Protein AF-0000000075744042 (afdb_homodimer)

Foldseek 3Di:
DLPFDAFDPVLLVDVLLAWAEAEQAFFADPVGHGPLLLSQLLLLVLQLLQGQEYEYCDVLNPVCCLPPVNQLVSLLSNLVSQVVLCVPRNHHAYEYEAEDFLVSRLVSLLSNVVSPHQEYEYACLNCAPPDLVRSLVSVQSSRNRHQYAAEQAAPLSRGHDDFLVSLLCSLQPRPRQSEYEHARLDPVRVVSNQVSCVQSVQASRYAYAYQPQLQHLVQQLDWDWDQYPVRDIDIHGHNYYYYNLCSFLVSLVNLLVVVSNVCSPPPDDDPLSVVVSNLSNLLQCLLQVVVPSSLANNLSSLVRCVLLVSHVHSADSPNVRHDDVCSVVSNVVSVVVQVQSHDSVQSNVCSVVSSVSHSDNHPVRDNDDPVQSVCRVVVNHND/DLPFDAFDPVLLVDVLLAWAEAEQAFFADPVGHGPLLLLLLLLLVLQLLQGQEYEECDVLNPVCCLPPVNQLVSLLSNLVSQVVLCVPRNHHAYEYEAEDFLVSRLVSLQSNVVSPHQEYEYACLNCAPPDLVRSLVSVQSSRNRHQYAAEQAAPLRRGHDDFLVSLLCNLQPRPRQSEYEHARLDPVRVVSNQVSCVQSVQASRYAYAYQHQLQHLVQQLDWDWDQYPVRDIDIHGHNYYYYNLCSFLVSLVNLLVVVSNVCSPPPDDDPLSVVVSNLSNLLQCLLQVVVPSSQQNNLSSLVRCVLLVSHVHSADSPNVRHDDVCSVVSNVVSVVVQVQSHDSVQSNVCSVVSSVSDSDSHPVRDNDDPVQSVCRVVVNHND

Solvent-accessible surface area (backbone atoms only — not comparable to full-atom values): 38991 Å² total; per-residue (Å²): 124,88,76,51,40,72,47,59,66,70,54,45,51,45,53,54,64,30,39,45,23,24,27,33,66,59,35,36,38,97,86,61,42,79,28,60,48,32,40,48,16,51,53,41,53,42,43,34,29,60,40,36,22,42,27,38,61,29,73,53,30,40,62,65,33,76,74,69,73,43,39,64,58,51,51,51,52,51,44,51,48,50,62,67,40,26,85,77,68,42,82,63,47,37,31,31,38,26,52,56,52,59,72,53,22,35,52,46,26,40,52,38,37,74,63,66,35,45,28,30,35,44,50,59,49,68,51,62,92,54,56,66,68,57,54,48,51,40,50,47,56,30,30,55,46,20,16,26,25,43,54,39,39,26,55,80,80,55,28,53,93,73,53,46,68,55,46,27,48,46,62,61,71,32,85,42,42,46,28,32,36,42,20,53,78,40,65,63,59,51,49,32,50,56,49,20,39,50,64,51,68,35,64,88,57,44,25,36,20,40,29,25,62,72,42,52,58,60,47,45,47,31,45,44,71,46,62,31,93,85,66,48,80,44,70,49,54,33,45,29,31,50,23,59,69,44,60,46,37,32,43,38,47,37,28,49,47,56,40,45,54,57,41,45,75,46,79,48,36,54,52,64,56,47,26,50,36,50,51,54,24,51,42,42,31,26,31,30,20,52,92,62,62,40,70,12,28,61,26,27,52,28,44,56,32,26,76,43,60,52,24,90,45,43,64,47,89,50,84,84,56,46,66,46,92,65,30,64,60,37,39,52,48,37,55,68,71,39,51,54,55,48,37,56,71,61,35,66,73,42,41,71,47,18,42,72,68,44,82,63,67,61,82,69,71,60,85,60,47,72,69,52,52,54,31,37,76,68,69,63,31,76,118,123,88,76,50,38,70,48,58,65,71,54,45,52,45,52,52,64,29,39,44,22,25,28,34,66,59,34,37,38,96,86,61,41,80,27,59,50,32,41,47,17,49,52,40,53,42,41,35,29,59,42,35,21,42,28,38,61,30,72,53,30,40,61,66,33,75,74,69,75,44,41,65,59,51,53,50,50,51,43,51,49,49,62,66,40,26,85,78,68,41,83,62,46,38,32,33,38,27,52,56,53,58,70,53,21,34,53,46,26,41,51,39,37,74,63,66,34,44,28,30,36,44,50,57,49,71,50,61,91,55,58,66,69,58,54,49,51,40,51,47,55,29,29,57,47,22,16,27,24,42,55,39,39,27,55,83,80,55,29,53,93,72,54,47,68,55,46,28,48,46,62,60,70,33,84,42,40,46,28,32,36,44,20,54,77,39,62,62,59,50,50,32,51,56,50,20,38,51,63,50,68,36,66,86,56,45,26,35,20,40,31,25,62,73,44,54,59,60,47,46,46,32,46,44,71,47,62,30,94,86,66,47,78,44,72,50,53,34,46,29,31,49,24,59,69,45,60,48,38,33,44,39,46,37,27,49,48,54,38,46,54,57,39,45,75,46,79,48,38,54,53,65,55,48,25,49,36,52,51,54,24,51,42,40,31,26,30,31,20,52,92,60,61,42,70,13,27,62,26,27,50,28,45,57,33,25,75,43,60,51,25,90,47,42,64,47,89,51,84,85,55,46,65,46,93,65,30,64,59,39,39,51,47,38,54,70,70,40,51,51,55,50,36,57,73,62,35,66,72,42,41,70,47,19,42,74,67,42,82,66,66,59,83,69,70,60,86,59,48,71,68,52,53,53,31,38,77,68,69,64,31,73,117

Structure (mmCIF, N/CA/C/O backbone):
data_AF-0000000075744042-model_v1
#
loop_
_entity.id
_entity.type
_entity.pdbx_description
1 polymer 'Dihydrodipicolinate synthetase'
#
loop_
_atom_site.group_PDB
_atom_site.id
_atom_site.type_symbol
_atom_site.label_atom_id
_atom_site.label_alt_id
_atom_site.label_comp_id
_atom_site.label_asym_id
_atom_site.label_entity_id
_atom_site.label_seq_id
_atom_site.pdbx_PDB_ins_code
_atom_site.Cartn_x
_atom_site.Cartn_y
_atom_site.Cartn_z
_atom_site.occupancy
_atom_site.B_iso_or_equiv
_atom_site.auth_seq_id
_atom_site.auth_comp_id
_atom_site.auth_asym_id
_atom_site.auth_atom_id
_atom_site.pdbx_PDB_model_num
ATOM 1 N N . MET A 1 1 ? -30.812 20.422 21.078 1 37.53 1 MET A N 1
ATOM 2 C CA . MET A 1 1 ? -30.156 20.484 19.781 1 37.53 1 MET A CA 1
ATOM 3 C C . MET A 1 1 ? -28.641 20.375 19.922 1 37.53 1 MET A C 1
ATOM 5 O O . MET A 1 1 ? -28.016 21.125 20.672 1 37.53 1 MET A O 1
ATOM 9 N N . SER A 1 2 ? -28.047 19.156 19.938 1 50.66 2 SER A N 1
ATOM 10 C CA . SER A 1 2 ? -26.719 18.891 20.484 1 50.66 2 SER A CA 1
ATOM 11 C C . SER A 1 2 ? -25.719 19.938 20.031 1 50.66 2 SER A C 1
ATOM 13 O O . SER A 1 2 ? -25.656 20.266 18.844 1 50.66 2 SER A O 1
ATOM 15 N N . ASN A 1 3 ? -25.438 20.906 20.812 1 71.94 3 ASN A N 1
ATOM 16 C CA . ASN A 1 3 ? -24.719 22.125 20.469 1 71.94 3 ASN A CA 1
ATOM 17 C C . ASN A 1 3 ? -23.25 21.844 20.188 1 71.94 3 ASN A C 1
ATOM 19 O O . ASN A 1 3 ? -22.375 22.094 21.031 1 71.94 3 ASN A O 1
ATOM 23 N N . PHE A 1 4 ? -22.844 21 19.219 1 89.12 4 PHE A N 1
ATOM 24 C CA . PHE A 1 4 ? -21.469 20.766 18.812 1 89.12 4 PHE A CA 1
ATOM 25 C C . PHE A 1 4 ? -20.922 21.969 18.031 1 89.12 4 PHE A C 1
ATOM 27 O O . PHE A 1 4 ? -21.609 22.531 17.188 1 89.12 4 PHE A O 1
ATOM 34 N N . PRO A 1 5 ? -19.781 22.391 18.516 1 95.12 5 PRO A N 1
ATOM 35 C CA . PRO A 1 5 ? -19.172 23.469 17.75 1 95.12 5 PRO A CA 1
ATOM 36 C C . PRO A 1 5 ? -18.922 23.078 16.297 1 95.12 5 PRO A C 1
ATOM 38 O O . PRO A 1 5 ? -18.719 21.906 15.984 1 95.12 5 PRO A O 1
ATOM 41 N N . LYS A 1 6 ? -19.016 24.109 15.383 1 93.81 6 LYS A N 1
ATOM 42 C CA . LYS A 1 6 ? -18.688 23.969 13.969 1 93.81 6 LYS A CA 1
ATOM 43 C C . LYS A 1 6 ? -17.641 24.984 13.531 1 93.81 6 LYS A C 1
ATOM 45 O O . LYS A 1 6 ? -17.578 26.094 14.062 1 93.81 6 LYS A O 1
ATOM 50 N N . PRO A 1 7 ? -16.828 24.5 12.586 1 95.5 7 PRO A N 1
ATOM 51 C CA . PRO A 1 7 ? -15.93 25.531 12.055 1 95.5 7 PRO A CA 1
ATOM 52 C C . PRO A 1 7 ? -16.672 26.594 11.266 1 95.5 7 PRO A C 1
ATOM 54 O O . PRO A 1 7 ? -17.812 26.391 10.859 1 95.5 7 PRO A O 1
ATOM 57 N N . PRO A 1 8 ? -15.969 27.812 11.164 1 96.06 8 PRO A N 1
ATOM 58 C CA . PRO A 1 8 ? -16.547 28.781 10.234 1 96.06 8 PRO A CA 1
ATOM 59 C C . PRO A 1 8 ? -16.859 28.172 8.867 1 96.06 8 PRO A C 1
ATOM 61 O O . PRO A 1 8 ? -16.141 27.297 8.398 1 96.06 8 PRO A O 1
ATOM 64 N N . ARG A 1 9 ? -17.875 28.641 8.227 1 96.75 9 ARG A N 1
ATOM 65 C CA . ARG A 1 9 ? -18.391 28.062 6.984 1 96.75 9 ARG A CA 1
ATOM 66 C C . ARG A 1 9 ? -17.297 28 5.918 1 96.75 9 ARG A C 1
ATOM 68 O O . ARG A 1 9 ? -17.172 27.016 5.199 1 96.75 9 ARG A O 1
ATOM 75 N N . ASP A 1 10 ? -16.578 29.078 5.781 1 97 10 ASP A N 1
ATOM 76 C CA . ASP A 1 10 ? -15.523 29.141 4.766 1 97 10 ASP A CA 1
ATOM 77 C C . ASP A 1 10 ? -14.438 28.109 5.043 1 97 10 ASP A C 1
ATOM 79 O O . ASP A 1 10 ? -13.906 27.484 4.113 1 97 10 ASP A O 1
ATOM 83 N N . ILE A 1 11 ? -14.133 27.922 6.316 1 98 11 ILE A N 1
ATOM 84 C CA . ILE A 1 11 ? -13.141 26.922 6.711 1 98 11 ILE A CA 1
ATOM 85 C C . ILE A 1 11 ? -13.688 25.516 6.453 1 98 11 ILE A C 1
ATOM 87 O O . ILE A 1 11 ? -12.969 24.641 5.957 1 98 11 ILE A O 1
ATOM 91 N N . TYR A 1 12 ? -14.93 25.312 6.824 1 98 12 TYR A N 1
ATOM 92 C CA . TYR A 1 12 ? -15.57 24.031 6.566 1 98 12 TYR A CA 1
ATOM 93 C C . TYR A 1 12 ? -15.562 23.719 5.074 1 98 12 TYR A C 1
ATOM 95 O O . TYR A 1 12 ? -15.281 22.578 4.676 1 98 12 TYR A O 1
ATOM 103 N N . ASP A 1 13 ? -15.852 24.688 4.242 1 98.19 13 ASP A N 1
ATOM 104 C CA . ASP A 1 13 ? -15.844 24.516 2.795 1 98.19 13 ASP A CA 1
ATOM 105 C C . ASP A 1 13 ? -14.445 24.156 2.291 1 98.19 13 ASP A C 1
ATOM 107 O O . ASP A 1 13 ? -14.297 23.344 1.383 1 98.19 13 ASP A O 1
ATOM 111 N N . MET A 1 14 ? -13.438 24.797 2.889 1 98.25 14 MET A N 1
ATOM 112 C CA . MET A 1 14 ? -12.055 24.5 2.547 1 98.25 14 MET A CA 1
ATOM 113 C C . MET A 1 14 ? -11.719 23.047 2.879 1 98.25 14 MET A C 1
ATOM 115 O O . MET A 1 14 ? -11.125 22.344 2.062 1 98.25 14 MET A O 1
ATOM 119 N N . ILE A 1 15 ? -12.117 22.625 4.082 1 98.62 15 ILE A N 1
ATOM 120 C CA . ILE A 1 15 ? -11.859 21.25 4.516 1 98.62 15 ILE A CA 1
ATOM 121 C C . ILE A 1 15 ? -12.555 20.266 3.57 1 98.62 15 ILE A C 1
ATOM 123 O O . ILE A 1 15 ? -11.945 19.297 3.109 1 98.62 15 ILE A O 1
ATOM 127 N N . ARG A 1 16 ? -13.75 20.547 3.189 1 98 16 ARG A N 1
ATOM 128 C CA . ARG A 1 16 ? -14.547 19.672 2.342 1 98 16 ARG A CA 1
ATOM 129 C C . ARG A 1 16 ? -13.977 19.609 0.929 1 98 16 ARG A C 1
ATOM 131 O O . ARG A 1 16 ? -14 18.547 0.291 1 98 16 ARG A O 1
ATOM 138 N N . SER A 1 17 ? -13.461 20.734 0.46 1 97.25 17 SER A N 1
ATOM 139 C CA . SER A 1 17 ? -12.914 20.781 -0.893 1 97.25 17 SER A CA 1
ATOM 140 C C . SER A 1 17 ? -11.547 20.125 -0.967 1 97.25 17 SER A C 1
ATOM 142 O O . SER A 1 17 ? -11.094 19.734 -2.047 1 97.25 17 SER A O 1
ATOM 144 N N . GLY A 1 18 ? -10.906 20.016 0.208 1 98.44 18 GLY A N 1
ATOM 145 C CA . GLY A 1 18 ? -9.617 19.344 0.274 1 98.44 18 GLY A CA 1
ATOM 146 C C . GLY A 1 18 ? -8.438 20.281 0.166 1 98.44 18 GLY A C 1
ATOM 147 O O . GLY A 1 18 ? -8.266 20.953 -0.854 1 98.44 18 GLY A O 1
ATOM 148 N N . VAL A 1 19 ? -7.633 20.375 1.159 1 98.62 19 VAL A N 1
ATOM 149 C CA . VAL A 1 19 ? -6.418 21.188 1.182 1 98.62 19 VAL A CA 1
ATOM 150 C C . VAL A 1 19 ? -5.246 20.359 1.693 1 98.62 19 VAL A C 1
ATOM 152 O O . VAL A 1 19 ? -5.441 19.234 2.184 1 98.62 19 VAL A O 1
ATOM 155 N N . ALA A 1 20 ? -4.059 20.859 1.463 1 98.81 20 ALA A N 1
ATOM 156 C CA . ALA A 1 20 ? -2.863 20.25 2.049 1 98.81 20 ALA A CA 1
ATOM 157 C C . ALA A 1 20 ? -2.59 20.812 3.441 1 98.81 20 ALA A C 1
ATOM 159 O O . ALA A 1 20 ? -2.367 22.016 3.6 1 98.81 20 ALA A O 1
ATOM 160 N N . ILE A 1 21 ? -2.664 19.938 4.41 1 98.94 21 ILE A N 1
ATOM 161 C CA . ILE A 1 21 ? -2.393 20.328 5.789 1 98.94 21 ILE A CA 1
ATOM 162 C C . ILE A 1 21 ? -1.053 19.734 6.234 1 98.94 21 ILE A C 1
ATOM 164 O O . ILE A 1 21 ? -0.853 18.516 6.184 1 98.94 21 ILE A O 1
ATOM 168 N N . VAL A 1 22 ? -0.135 20.594 6.648 1 98.94 22 VAL A N 1
ATOM 169 C CA . VAL A 1 22 ? 1.21 20.156 7.012 1 98.94 22 VAL A CA 1
ATOM 170 C C . VAL A 1 22 ? 1.247 19.766 8.484 1 98.94 22 VAL A C 1
ATOM 172 O O . VAL A 1 22 ? 0.824 20.531 9.352 1 98.94 22 VAL A O 1
ATOM 175 N N . ALA A 1 23 ? 1.624 18.531 8.75 1 98.88 23 ALA A N 1
ATOM 176 C CA . ALA A 1 23 ? 1.954 18.188 10.125 1 98.88 23 ALA A CA 1
ATOM 177 C C . ALA A 1 23 ? 3.205 18.938 10.594 1 98.88 23 ALA A C 1
ATOM 179 O O . ALA A 1 23 ? 4.301 18.703 10.086 1 98.88 23 ALA A O 1
ATOM 180 N N . HIS A 1 24 ? 3.07 19.75 11.531 1 98.81 24 HIS A N 1
ATOM 181 C CA . HIS A 1 24 ? 4.031 20.797 11.891 1 98.81 24 HIS A CA 1
ATOM 182 C C . HIS A 1 24 ? 5.102 20.25 12.836 1 98.81 24 HIS A C 1
ATOM 184 O O . HIS A 1 24 ? 4.797 19.844 13.961 1 98.81 24 HIS A O 1
ATOM 190 N N . PRO A 1 25 ? 6.422 20.266 12.453 1 98.75 25 PRO A N 1
ATOM 191 C CA . PRO A 1 25 ? 7.5 19.828 13.352 1 98.75 25 PRO A CA 1
ATOM 192 C C . PRO A 1 25 ? 7.75 20.812 14.492 1 98.75 25 PRO A C 1
ATOM 194 O O . PRO A 1 25 ? 7.184 21.906 14.5 1 98.75 25 PRO A O 1
ATOM 197 N N . LEU A 1 26 ? 8.5 20.375 15.398 1 98.81 26 LEU A N 1
ATOM 198 C CA . LEU A 1 26 ? 8.922 21.172 16.547 1 98.81 26 LEU A CA 1
ATOM 199 C C . LEU A 1 26 ? 10.344 21.688 16.359 1 98.81 26 LEU A C 1
ATOM 201 O O . LEU A 1 26 ? 11.266 20.906 16.109 1 98.81 26 LEU A O 1
ATOM 205 N N . ALA A 1 27 ? 10.508 23 16.391 1 98.81 27 ALA A N 1
ATOM 206 C CA . ALA A 1 27 ? 11.836 23.594 16.359 1 98.81 27 ALA A CA 1
ATOM 207 C C . ALA A 1 27 ? 12.398 23.75 17.766 1 98.81 27 ALA A C 1
ATOM 209 O O . ALA A 1 27 ? 11.812 24.422 18.609 1 98.81 27 ALA A O 1
ATOM 210 N N . LEU A 1 28 ? 13.492 23.109 18 1 98.69 28 LEU A N 1
ATOM 211 C CA . LEU A 1 28 ? 14.117 23.156 19.328 1 98.69 28 LEU A CA 1
ATOM 212 C C . LEU A 1 28 ? 15.477 23.828 19.266 1 98.69 28 LEU A C 1
ATOM 214 O O . LEU A 1 28 ? 16.172 23.75 18.25 1 98.69 28 LEU A O 1
ATOM 218 N N . THR A 1 29 ? 15.836 24.516 20.359 1 98.06 29 THR A N 1
ATOM 219 C CA . THR A 1 29 ? 17.219 24.922 20.578 1 98.06 29 THR A CA 1
ATOM 220 C C . THR A 1 29 ? 18.062 23.734 21.016 1 98.06 29 THR A C 1
ATOM 222 O O . THR A 1 29 ? 17.531 22.641 21.266 1 98.06 29 THR A O 1
ATOM 225 N N . ARG A 1 30 ? 19.328 23.953 21.109 1 96.81 30 ARG A N 1
ATOM 226 C CA . ARG A 1 30 ? 20.25 22.906 21.547 1 96.81 30 ARG A CA 1
ATOM 227 C C . ARG A 1 30 ? 19.891 22.406 22.938 1 96.81 30 ARG A C 1
ATOM 229 O O . ARG A 1 30 ? 20.062 21.219 23.25 1 96.81 30 ARG A O 1
ATOM 236 N N . ASP A 1 31 ? 19.375 23.281 23.797 1 97.25 31 ASP A N 1
ATOM 237 C CA . ASP A 1 31 ? 18.984 22.938 25.156 1 97.25 31 ASP A CA 1
ATOM 238 C C . ASP A 1 31 ? 17.578 22.375 25.219 1 97.25 31 ASP A C 1
ATOM 240 O O . ASP A 1 31 ? 16.984 22.25 26.297 1 97.25 31 ASP A O 1
ATOM 244 N N . ARG A 1 32 ? 16.922 22.141 24.062 1 97.31 32 ARG A N 1
ATOM 245 C CA . ARG A 1 32 ? 15.633 21.469 23.875 1 97.31 32 ARG A CA 1
ATOM 246 C C . ARG A 1 32 ? 14.492 22.312 24.453 1 97.31 32 ARG A C 1
ATOM 248 O O . ARG A 1 32 ? 13.602 21.781 25.125 1 97.31 32 ARG A O 1
ATOM 255 N N . ARG A 1 33 ? 14.719 23.609 24.25 1 97.75 33 ARG A N 1
ATOM 256 C CA . ARG A 1 33 ? 13.625 24.562 24.422 1 97.75 33 ARG A CA 1
ATOM 257 C C . ARG A 1 33 ? 13.047 24.969 23.062 1 97.75 33 ARG A C 1
ATOM 259 O O . ARG A 1 33 ? 13.672 24.766 22.031 1 97.75 33 ARG A O 1
ATOM 266 N N . ILE A 1 34 ? 11.797 25.516 23.141 1 98.62 34 ILE A N 1
ATOM 267 C CA . ILE A 1 34 ? 11.203 25.969 21.891 1 98.62 34 ILE A CA 1
ATOM 268 C C . ILE A 1 34 ? 12.086 27.062 21.266 1 98.62 34 ILE A C 1
ATOM 270 O O . ILE A 1 34 ? 12.391 28.062 21.922 1 98.62 34 ILE A O 1
ATOM 274 N N . ASP A 1 35 ? 12.57 26.828 20.094 1 98.69 35 ASP A N 1
ATOM 275 C CA . ASP A 1 35 ? 13.156 27.875 19.281 1 98.69 35 ASP A CA 1
ATOM 276 C C . ASP A 1 35 ? 12.07 28.703 18.594 1 98.69 35 ASP A C 1
ATOM 278 O O . ASP A 1 35 ? 11.688 28.406 17.453 1 98.69 35 ASP A O 1
ATOM 282 N N . GLU A 1 36 ? 11.617 29.734 19.281 1 98.69 36 GLU A N 1
ATOM 283 C CA . GLU A 1 36 ? 10.414 30.438 18.828 1 98.69 36 GLU A CA 1
ATOM 284 C C . GLU A 1 36 ? 10.617 31.031 17.438 1 98.69 36 GLU A C 1
ATOM 286 O O . GLU A 1 36 ? 9.711 30.984 16.609 1 98.69 36 GLU A O 1
ATOM 291 N N . ALA A 1 37 ? 11.758 31.656 17.203 1 98.69 37 ALA A N 1
ATOM 292 C CA . ALA A 1 37 ? 12.008 32.25 15.891 1 98.69 37 ALA A CA 1
ATOM 293 C C . ALA A 1 37 ? 11.875 31.234 14.773 1 98.69 37 ALA A C 1
ATOM 295 O O . ALA A 1 37 ? 11.234 31.484 13.758 1 98.69 37 ALA A O 1
ATOM 296 N N . ARG A 1 38 ? 12.414 30.109 14.938 1 98.75 38 ARG A N 1
ATOM 297 C CA . ARG A 1 38 ? 12.391 29.094 13.898 1 98.75 38 ARG A CA 1
ATOM 298 C C . ARG A 1 38 ? 11.047 28.375 13.859 1 98.75 38 ARG A C 1
ATOM 300 O O . ARG A 1 38 ? 10.609 27.922 12.805 1 98.75 38 ARG A O 1
ATOM 307 N N . GLN A 1 39 ? 10.438 28.266 15.039 1 98.88 39 GLN A N 1
ATOM 308 C CA . GLN A 1 39 ? 9.078 27.734 15.039 1 98.88 39 GLN A CA 1
ATOM 309 C C . GLN A 1 39 ? 8.148 28.594 14.18 1 98.88 39 GLN A C 1
ATOM 311 O O . GLN A 1 39 ? 7.348 28.078 13.406 1 98.88 39 GLN A O 1
ATOM 316 N N . ARG A 1 40 ? 8.25 29.922 14.344 1 98.75 40 ARG A N 1
ATOM 317 C CA . ARG A 1 40 ? 7.5 30.859 13.516 1 98.75 40 ARG A CA 1
ATOM 318 C C . ARG A 1 40 ? 7.895 30.734 12.055 1 98.75 40 ARG A C 1
ATOM 320 O O . ARG A 1 40 ? 7.031 30.734 11.172 1 98.75 40 ARG A O 1
ATOM 327 N N . ALA A 1 41 ? 9.188 30.578 11.812 1 98.88 41 ALA A N 1
ATOM 328 C CA . ALA A 1 41 ? 9.695 30.484 10.445 1 98.88 41 ALA A CA 1
ATOM 329 C C . ALA A 1 41 ? 9.125 29.25 9.742 1 98.88 41 ALA A C 1
ATOM 331 O O . ALA A 1 41 ? 8.797 29.297 8.555 1 98.88 41 ALA A O 1
ATOM 332 N N . LEU A 1 42 ? 9.047 28.109 10.445 1 98.88 42 LEU A N 1
ATOM 333 C CA . LEU A 1 42 ? 8.445 26.906 9.883 1 98.88 42 LEU A CA 1
ATOM 334 C C . LEU A 1 42 ? 7.012 27.172 9.43 1 98.88 42 LEU A C 1
ATOM 336 O O . LEU A 1 42 ? 6.621 26.797 8.328 1 98.88 42 LEU A O 1
ATOM 340 N N . THR A 1 43 ? 6.238 27.797 10.281 1 98.88 43 THR A N 1
ATOM 341 C CA . THR A 1 43 ? 4.852 28.094 9.938 1 98.88 43 THR A CA 1
ATOM 342 C C . THR A 1 43 ? 4.785 29 8.711 1 98.88 43 THR A C 1
ATOM 344 O O . THR A 1 43 ? 4 28.734 7.789 1 98.88 43 THR A O 1
ATOM 347 N N . ILE A 1 44 ? 5.602 30.062 8.688 1 98.69 44 ILE A N 1
ATOM 348 C CA . ILE A 1 44 ? 5.625 30.984 7.555 1 98.69 44 ILE A CA 1
ATOM 349 C C . ILE A 1 44 ? 5.977 30.219 6.277 1 98.69 44 ILE A C 1
ATOM 351 O O . ILE A 1 44 ? 5.297 30.344 5.262 1 98.69 44 ILE A O 1
ATOM 355 N N . TYR A 1 45 ? 7.027 29.375 6.332 1 98.69 45 TYR A N 1
ATOM 356 C CA . TYR A 1 45 ? 7.477 28.547 5.215 1 98.69 45 TYR A CA 1
ATOM 357 C C . TYR A 1 45 ? 6.324 27.734 4.641 1 98.69 45 TYR A C 1
ATOM 359 O O . TYR A 1 45 ? 6.117 27.719 3.426 1 98.69 45 TYR A O 1
ATOM 367 N N . TYR A 1 46 ? 5.543 27.047 5.488 1 98.69 46 TYR A N 1
ATOM 368 C CA . TYR A 1 46 ? 4.43 26.219 5.031 1 98.69 46 TYR A CA 1
ATOM 369 C C . TYR A 1 46 ? 3.354 27.062 4.371 1 98.69 46 TYR A C 1
ATOM 371 O O . TYR A 1 46 ? 2.834 26.703 3.311 1 98.69 46 TYR A O 1
ATOM 379 N N . LEU A 1 47 ? 3.084 28.219 4.945 1 98.38 47 LEU A N 1
ATOM 380 C CA . LEU A 1 47 ? 2.031 29.094 4.434 1 98.38 47 LEU A CA 1
ATOM 381 C C . LEU A 1 47 ? 2.418 29.688 3.08 1 98.38 47 LEU A C 1
ATOM 383 O O . LEU A 1 47 ? 1.636 29.625 2.129 1 98.38 47 LEU A O 1
ATOM 387 N N . VAL A 1 48 ? 3.639 30.172 2.977 1 97.75 48 VAL A N 1
ATOM 388 C CA . VAL A 1 48 ? 4.039 30.859 1.75 1 97.75 48 VAL A CA 1
ATOM 389 C C . VAL A 1 48 ? 4.305 29.828 0.653 1 97.75 48 VAL A C 1
ATOM 391 O O . VAL A 1 48 ? 4.34 30.172 -0.532 1 97.75 48 VAL A O 1
ATOM 394 N N . SER A 1 49 ? 4.48 28.531 1.072 1 97.94 49 SER A N 1
ATOM 395 C CA . SER A 1 49 ? 4.629 27.438 0.119 1 97.94 49 SER A CA 1
ATOM 396 C C . SER A 1 49 ? 3.275 26.984 -0.422 1 97.94 49 SER A C 1
ATOM 398 O O . SER A 1 49 ? 3.209 26.125 -1.312 1 97.94 49 SER A O 1
ATOM 400 N N . GLY A 1 50 ? 2.186 27.469 0.131 1 97.12 50 GLY A N 1
ATOM 401 C CA . GLY A 1 50 ? 0.873 27.188 -0.431 1 97.12 50 GLY A CA 1
ATOM 402 C C . GLY A 1 50 ? 0.089 26.156 0.36 1 97.12 50 GLY A C 1
ATOM 403 O O . GLY A 1 50 ? -0.96 25.688 -0.087 1 97.12 50 GLY A O 1
ATOM 404 N N . ALA A 1 51 ? 0.551 25.797 1.557 1 98.12 51 ALA A N 1
ATOM 405 C CA . ALA A 1 51 ? -0.229 24.891 2.404 1 98.12 51 ALA A CA 1
ATOM 406 C C . ALA A 1 51 ? -1.572 25.516 2.775 1 98.12 51 ALA A C 1
ATOM 408 O O . ALA A 1 51 ? -1.643 26.703 3.107 1 98.12 51 ALA A O 1
ATOM 409 N N . GLY A 1 52 ? -2.643 24.734 2.699 1 98.38 52 GLY A N 1
ATOM 410 C CA . GLY A 1 52 ? -3.971 25.203 3.053 1 98.38 52 GLY A CA 1
ATOM 411 C C . GLY A 1 52 ? -4.258 25.109 4.539 1 98.38 52 GLY A C 1
ATOM 412 O O . GLY A 1 52 ? -5.254 25.672 5.02 1 98.38 52 GLY A O 1
ATOM 413 N N . GLY A 1 53 ? -3.379 24.453 5.227 1 98.81 53 GLY A N 1
ATOM 414 C CA . GLY A 1 53 ? -3.527 24.312 6.668 1 98.81 53 GLY A CA 1
ATOM 415 C C . GLY A 1 53 ? -2.271 23.797 7.352 1 98.81 53 GLY A C 1
ATOM 416 O O . GLY A 1 53 ? -1.316 23.391 6.688 1 98.81 53 GLY A O 1
ATOM 417 N N . VAL A 1 54 ? -2.291 23.891 8.672 1 98.88 54 VAL A N 1
ATOM 418 C CA . VAL A 1 54 ? -1.232 23.344 9.516 1 98.88 54 VAL A CA 1
ATOM 419 C C . VAL A 1 54 ? -1.847 22.594 10.688 1 98.88 54 VAL A C 1
ATOM 421 O O . VAL A 1 54 ? -2.91 22.969 11.188 1 98.88 54 VAL A O 1
ATOM 424 N N . ALA A 1 55 ? -1.266 21.531 11.047 1 98.94 55 ALA A N 1
ATOM 425 C CA . ALA A 1 55 ? -1.612 20.766 12.25 1 98.94 55 ALA A CA 1
ATOM 426 C C . ALA A 1 55 ? -0.456 20.75 13.242 1 98.94 55 ALA A C 1
ATOM 428 O O . ALA A 1 55 ? 0.646 20.297 12.922 1 98.94 55 ALA A O 1
ATOM 429 N N . ILE A 1 56 ? -0.669 21.266 14.438 1 98.88 56 ILE A N 1
ATOM 430 C CA . ILE A 1 56 ? 0.367 21.375 15.453 1 98.88 56 ILE A CA 1
ATOM 431 C C . ILE A 1 56 ? -0.022 20.562 16.688 1 98.88 56 ILE A C 1
ATOM 433 O O . ILE A 1 56 ? -1.201 20.266 16.891 1 98.88 56 ILE A O 1
ATOM 437 N N . GLY A 1 57 ? 0.947 20.156 17.406 1 98.44 57 GLY A N 1
ATOM 438 C CA . GLY A 1 57 ? 0.7 19.25 18.516 1 98.44 57 GLY A CA 1
ATOM 439 C C . GLY A 1 57 ? 0.398 17.828 18.094 1 98.44 57 GLY A C 1
ATOM 440 O O . GLY A 1 57 ? -0.363 17.125 18.75 1 98.44 57 GLY A O 1
ATOM 441 N N . VAL A 1 58 ? 0.895 17.406 16.969 1 97.75 58 VAL A N 1
ATOM 442 C CA . VAL A 1 58 ? 0.673 16.094 16.391 1 97.75 58 VAL A CA 1
ATOM 443 C C . VAL A 1 58 ? 1.946 15.258 16.484 1 97.75 58 VAL A C 1
ATOM 445 O O . VAL A 1 58 ? 2.895 15.648 17.172 1 97.75 58 VAL A O 1
ATOM 448 N N . HIS A 1 59 ? 1.949 14.094 15.891 1 95.31 59 HIS A N 1
ATOM 449 C CA . HIS A 1 59 ? 3.1 13.203 15.992 1 95.31 59 HIS A CA 1
ATOM 450 C C . HIS A 1 59 ? 4.379 13.906 15.547 1 95.31 59 HIS A C 1
ATOM 452 O O . HIS A 1 59 ? 5.402 13.828 16.219 1 95.31 59 HIS A O 1
ATOM 458 N N . THR A 1 60 ? 4.348 14.594 14.438 1 96.94 60 THR A N 1
ATOM 459 C CA . THR A 1 60 ? 5.504 15.273 13.859 1 96.94 60 THR A CA 1
ATOM 460 C C . THR A 1 60 ? 5.996 16.391 14.781 1 96.94 60 THR A C 1
ATOM 462 O O . THR A 1 60 ? 7.164 16.781 14.719 1 96.94 60 THR A O 1
ATOM 465 N N . THR A 1 61 ? 5.102 16.906 15.641 1 98.44 61 THR A N 1
ATOM 466 C CA . THR A 1 61 ? 5.465 17.891 16.656 1 98.44 61 THR A CA 1
ATOM 467 C C . THR A 1 61 ? 6.098 17.219 17.859 1 98.44 61 THR A C 1
ATOM 469 O O . THR A 1 61 ? 6.625 17.906 18.75 1 98.44 61 THR A O 1
ATOM 472 N N . GLN A 1 62 ? 6.039 15.883 17.891 1 96.56 62 GLN A N 1
ATOM 473 C CA . GLN A 1 62 ? 6.473 15.086 19.031 1 96.56 62 GLN A CA 1
ATOM 474 C C . GLN A 1 62 ? 5.461 15.156 20.172 1 96.56 62 GLN A C 1
ATOM 476 O O . GLN A 1 62 ? 5.391 16.156 20.875 1 96.56 62 GLN A O 1
ATOM 481 N N . PHE A 1 63 ? 4.789 14.117 20.5 1 93.12 63 PHE A N 1
ATOM 482 C CA . PHE A 1 63 ? 3.65 14.062 21.406 1 93.12 63 PHE A CA 1
ATOM 483 C C . PHE A 1 63 ? 4.062 14.477 22.812 1 93.12 63 PHE A C 1
ATOM 485 O O . PHE A 1 63 ? 3.227 14.906 23.609 1 93.12 63 PHE A O 1
ATOM 492 N N . LYS A 1 64 ? 5.324 14.391 23.094 1 95.62 64 LYS A N 1
ATOM 493 C CA . LYS A 1 64 ? 5.812 14.75 24.438 1 95.62 64 LYS A CA 1
ATOM 494 C C . LYS A 1 64 ? 5.496 16.203 24.75 1 95.62 64 LYS A C 1
ATOM 496 O O . LYS A 1 64 ? 5.5 16.594 25.922 1 95.62 64 LYS A O 1
ATOM 501 N N . VAL A 1 65 ? 5.168 17.016 23.766 1 98.19 65 VAL A N 1
ATOM 502 C CA . VAL A 1 65 ? 4.871 18.422 23.984 1 98.19 65 VAL A CA 1
ATOM 503 C C . VAL A 1 65 ? 3.6 18.562 24.812 1 98.19 65 VAL A C 1
ATOM 505 O O . VAL A 1 65 ? 3.389 19.594 25.469 1 98.19 65 VAL A O 1
ATOM 508 N N . HIS A 1 66 ? 2.762 17.562 24.844 1 97.94 66 HIS A N 1
ATOM 509 C CA . HIS A 1 66 ? 1.49 17.594 25.562 1 97.94 66 HIS A CA 1
ATOM 510 C C . HIS A 1 66 ? 1.697 17.438 27.062 1 97.94 66 HIS A C 1
ATOM 512 O O . HIS A 1 66 ? 0.773 17.672 27.844 1 97.94 66 HIS A O 1
ATOM 518 N N . GLU A 1 67 ? 2.902 17.141 27.453 1 96.69 67 GLU A N 1
ATOM 519 C CA . GLU A 1 67 ? 3.135 16.797 28.859 1 96.69 67 GLU A CA 1
ATOM 520 C C . GLU A 1 67 ? 4.246 17.656 29.453 1 96.69 67 GLU A C 1
ATOM 522 O O . GLU A 1 67 ? 4.52 17.578 30.656 1 96.69 67 GLU A O 1
ATOM 527 N N . ASN A 1 68 ? 4.863 18.484 28.688 1 97 68 ASN A N 1
ATOM 528 C CA . ASN A 1 68 ? 6.047 19.172 29.203 1 97 68 ASN A CA 1
ATOM 529 C C . ASN A 1 68 ? 5.867 20.688 29.172 1 97 68 ASN A C 1
ATOM 531 O O . ASN A 1 68 ? 6.848 21.438 29.156 1 97 68 ASN A O 1
ATOM 535 N N . GLY A 1 69 ? 4.605 21.125 29 1 97.62 69 GLY A N 1
ATOM 536 C CA . GLY A 1 69 ? 4.312 22.547 29.094 1 97.62 69 GLY A CA 1
ATOM 537 C C . GLY A 1 69 ? 4.445 23.266 27.766 1 97.62 69 GLY A C 1
ATOM 538 O O . GLY A 1 69 ? 4.145 24.453 27.672 1 97.62 69 GLY A O 1
ATOM 539 N N . MET A 1 70 ? 4.82 22.641 26.719 1 98.62 70 MET A N 1
ATOM 540 C CA . MET A 1 70 ? 5.098 23.297 25.438 1 98.62 70 MET A CA 1
ATOM 541 C C . MET A 1 70 ? 3.834 23.375 24.578 1 98.62 70 MET A C 1
ATOM 543 O O . MET A 1 70 ? 3.779 24.141 23.625 1 98.62 70 MET A O 1
ATOM 547 N N . TYR A 1 71 ? 2.855 22.641 24.938 1 98.75 71 TYR A N 1
ATOM 548 C CA . TYR A 1 71 ? 1.679 22.5 24.094 1 98.75 71 TYR A CA 1
ATOM 549 C C . TYR A 1 71 ? 1.003 23.844 23.875 1 98.75 71 TYR A C 1
ATOM 551 O O . TYR A 1 71 ? 0.872 24.297 22.734 1 98.75 71 TYR A O 1
ATOM 559 N N . GLU A 1 72 ? 0.627 24.531 24.891 1 98.81 72 GLU A N 1
ATOM 560 C CA . GLU A 1 72 ? -0.101 25.781 24.766 1 98.81 72 GLU A CA 1
ATOM 561 C C . GLU A 1 72 ? 0.74 26.844 24.062 1 98.81 72 GLU A C 1
ATOM 563 O O . GLU A 1 72 ? 0.26 27.516 23.156 1 98.81 72 GLU A O 1
ATOM 568 N N . PRO A 1 73 ? 2.037 27.016 24.438 1 98.81 73 PRO A N 1
ATOM 569 C CA . PRO A 1 73 ? 2.863 27.984 23.719 1 98.81 73 PRO A CA 1
ATOM 570 C C . PRO A 1 73 ? 2.941 27.688 22.219 1 98.81 73 PRO A C 1
ATOM 572 O O . PRO A 1 73 ? 2.898 28.625 21.406 1 98.81 73 PRO A O 1
ATOM 575 N N . LEU A 1 74 ? 3.045 26.469 21.844 1 98.88 74 LEU A N 1
ATOM 576 C CA . LEU A 1 74 ? 3.146 26.094 20.438 1 98.88 74 LEU A CA 1
ATOM 577 C C . LEU A 1 74 ? 1.862 26.438 19.688 1 98.88 74 LEU A C 1
ATOM 579 O O . LEU A 1 74 ? 1.907 26.938 18.562 1 98.88 74 LEU A O 1
ATOM 583 N N . LEU A 1 75 ? 0.706 26.125 20.328 1 98.94 75 LEU A N 1
ATOM 584 C CA . LEU A 1 75 ? -0.573 26.484 19.734 1 98.94 75 LEU A CA 1
ATOM 585 C C . LEU A 1 75 ? -0.667 27.984 19.516 1 98.94 75 LEU A C 1
ATOM 587 O O . LEU A 1 75 ? -1.103 28.453 18.453 1 98.94 75 LEU A O 1
ATOM 591 N N . LYS A 1 76 ? -0.263 28.734 20.484 1 98.81 76 LYS A N 1
ATOM 592 C CA . LYS A 1 76 ? -0.346 30.188 20.422 1 98.81 76 LYS A CA 1
ATOM 593 C C . LYS A 1 76 ? 0.551 30.75 19.312 1 98.81 76 LYS A C 1
ATOM 595 O O . LYS A 1 76 ? 0.109 31.562 18.5 1 98.81 76 LYS A O 1
ATOM 600 N N . ILE A 1 77 ? 1.8 30.281 19.297 1 98.75 77 ILE A N 1
ATOM 601 C CA . ILE A 1 77 ? 2.77 30.75 18.297 1 98.75 77 ILE A CA 1
ATOM 602 C C . ILE A 1 77 ? 2.236 30.484 16.891 1 98.75 77 ILE A C 1
ATOM 604 O O . ILE A 1 77 ? 2.211 31.391 16.062 1 98.75 77 ILE A O 1
ATOM 608 N N . THR A 1 78 ? 1.779 29.266 16.656 1 98.81 78 THR A N 1
ATOM 609 C CA . THR A 1 78 ? 1.315 28.875 15.336 1 98.81 78 THR A CA 1
ATOM 610 C C . THR A 1 78 ? 0.094 29.688 14.914 1 98.81 78 THR A C 1
ATOM 612 O O . THR A 1 78 ? 0.032 30.203 13.797 1 98.81 78 THR A O 1
ATOM 615 N N . SER A 1 79 ? -0.866 29.828 15.812 1 98.69 79 SER A N 1
ATOM 616 C CA . SER A 1 79 ? -2.078 30.594 15.516 1 98.69 79 SER A CA 1
ATOM 617 C C . SER A 1 79 ? -1.757 32.062 15.203 1 98.69 79 SER A C 1
ATOM 619 O O . SER A 1 79 ? -2.322 32.625 14.273 1 98.69 79 SER A O 1
ATOM 621 N N . GLU A 1 80 ? -0.885 32.656 15.945 1 98.44 80 GLU A N 1
ATOM 622 C CA . GLU A 1 80 ? -0.486 34.031 15.742 1 98.44 80 GLU A CA 1
ATOM 623 C C . GLU A 1 80 ? 0.139 34.25 14.359 1 98.44 80 GLU A C 1
ATOM 625 O O . GLU A 1 80 ? -0.185 35.188 13.656 1 98.44 80 GLU A O 1
ATOM 630 N N . VAL A 1 81 ? 1.035 33.344 13.984 1 98.62 81 VAL A N 1
ATOM 631 C CA . VAL A 1 81 ? 1.72 33.438 12.703 1 98.62 81 VAL A CA 1
ATOM 632 C C . VAL A 1 81 ? 0.716 33.281 11.562 1 98.62 81 VAL A C 1
ATOM 634 O O . VAL A 1 81 ? 0.775 34 10.562 1 98.62 81 VAL A O 1
ATOM 637 N N . VAL A 1 82 ? -0.208 32.281 11.68 1 98.56 82 VAL A N 1
ATOM 638 C CA . VAL A 1 82 ? -1.229 32.062 10.656 1 98.56 82 VAL A CA 1
ATOM 639 C C . VAL A 1 82 ? -2.051 33.344 10.477 1 98.56 82 VAL A C 1
ATOM 641 O O . VAL A 1 82 ? -2.281 33.781 9.352 1 98.56 82 VAL A O 1
ATOM 644 N N . ASP A 1 83 ? -2.457 33.969 11.578 1 97.56 83 ASP A N 1
ATOM 645 C CA . ASP A 1 83 ? -3.262 35.188 11.523 1 97.56 83 ASP A CA 1
ATOM 646 C C . ASP A 1 83 ? -2.479 36.344 10.891 1 97.56 83 ASP A C 1
ATOM 648 O O . ASP A 1 83 ? -3.037 37.125 10.133 1 97.56 83 ASP A O 1
ATOM 652 N N . GLN A 1 84 ? -1.246 36.375 11.234 1 96.25 84 GLN A N 1
ATOM 653 C CA . GLN A 1 84 ? -0.387 37.438 10.695 1 96.25 84 GLN A CA 1
ATOM 654 C C . GLN A 1 84 ? -0.24 37.312 9.18 1 96.25 84 GLN A C 1
ATOM 656 O O . GLN A 1 84 ? -0.267 38.312 8.461 1 96.25 84 GLN A O 1
ATOM 661 N N . CYS A 1 85 ? -0.061 36.062 8.703 1 96.19 85 CYS A N 1
ATOM 662 C CA . CYS A 1 85 ? 0.265 35.844 7.305 1 96.19 85 CYS A CA 1
ATOM 663 C C . CYS A 1 85 ? -1.001 35.688 6.469 1 96.19 85 CYS A C 1
ATOM 665 O O . CYS A 1 85 ? -0.95 35.75 5.242 1 96.19 85 CYS A O 1
ATOM 667 N N . SER A 1 86 ? -2.146 35.5 7.074 1 92.94 86 SER A N 1
ATOM 668 C CA . SER A 1 86 ? -3.393 35.188 6.387 1 92.94 86 SER A CA 1
ATOM 669 C C . SER A 1 86 ? -3.768 36.281 5.391 1 92.94 86 SER A C 1
ATOM 671 O O . SER A 1 86 ? -4.398 36 4.367 1 92.94 86 SER A O 1
ATOM 673 N N . GLY A 1 87 ? -3.475 37.562 5.648 1 91.5 87 GLY A N 1
ATOM 674 C CA . GLY A 1 87 ? -3.744 38.625 4.715 1 91.5 87 GLY A CA 1
ATOM 675 C C . GLY A 1 87 ? -3.068 38.438 3.371 1 91.5 87 GLY A C 1
ATOM 676 O O . GLY A 1 87 ? -3.547 38.969 2.354 1 91.5 87 GLY A O 1
ATOM 677 N N . ARG A 1 88 ? -2.057 37.719 3.355 1 90.38 88 ARG A N 1
ATOM 678 C CA . ARG A 1 88 ? -1.267 37.531 2.145 1 90.38 88 ARG A CA 1
ATOM 679 C C . ARG A 1 88 ? -1.588 36.188 1.488 1 90.38 88 ARG A C 1
ATOM 681 O O . ARG A 1 88 ? -1.753 36.094 0.269 1 90.38 88 ARG A O 1
ATOM 688 N N . VAL A 1 89 ? -1.734 35.188 2.311 1 93.69 89 VAL A N 1
ATOM 689 C CA . VAL A 1 89 ? -1.793 33.844 1.749 1 93.69 89 VAL A CA 1
ATOM 690 C C . VAL A 1 89 ? -3.242 33.344 1.711 1 93.69 89 VAL A C 1
ATOM 692 O O . VAL A 1 89 ? -3.539 32.312 1.128 1 93.69 89 VAL A O 1
ATOM 695 N N . GLY A 1 90 ? -4.203 34.094 2.314 1 93.69 90 GLY A N 1
ATOM 696 C CA . GLY A 1 90 ? -5.586 33.625 2.412 1 93.69 90 GLY A CA 1
ATOM 697 C C . GLY A 1 90 ? -5.871 32.844 3.668 1 93.69 90 GLY A C 1
ATOM 698 O O . GLY A 1 90 ? -5.004 32.719 4.539 1 93.69 90 GLY A O 1
ATOM 699 N N . LYS A 1 91 ? -7.043 32.25 3.736 1 96.31 91 LYS A N 1
ATOM 700 C CA . LYS A 1 91 ? -7.473 31.5 4.91 1 96.31 91 LYS A CA 1
ATOM 701 C C . LYS A 1 91 ? -6.699 30.188 5.039 1 96.31 91 LYS A C 1
ATOM 703 O O . LYS A 1 91 ? -6.395 29.547 4.035 1 96.31 91 LYS A O 1
ATOM 708 N N . VAL A 1 92 ? -6.422 29.859 6.234 1 98.12 92 VAL A N 1
ATOM 709 C CA . VAL A 1 92 ? -5.637 28.672 6.555 1 98.12 92 VAL A CA 1
ATOM 710 C C . VAL A 1 92 ? -6.355 27.844 7.617 1 98.12 92 VAL A C 1
ATOM 712 O O . VAL A 1 92 ? -6.82 28.375 8.625 1 98.12 92 VAL A O 1
ATOM 715 N N . VAL A 1 93 ? -6.504 26.562 7.387 1 98.81 93 VAL A N 1
ATOM 716 C CA . VAL A 1 93 ? -7.113 25.672 8.367 1 98.81 93 VAL A CA 1
ATOM 717 C C . VAL A 1 93 ? -6.137 25.422 9.516 1 98.81 93 VAL A C 1
ATOM 719 O O . VAL A 1 93 ? -4.984 25.047 9.281 1 98.81 93 VAL A O 1
ATOM 722 N N . LYS A 1 94 ? -6.531 25.703 10.734 1 98.88 94 LYS A N 1
ATOM 723 C CA . LYS A 1 94 ? -5.75 25.406 11.938 1 98.88 94 LYS A CA 1
ATOM 724 C C . LYS A 1 94 ? -6.258 24.156 12.633 1 98.88 94 LYS A C 1
ATOM 726 O O . LYS A 1 94 ? -7.398 24.109 13.102 1 98.88 94 LYS A O 1
ATOM 731 N N . VAL A 1 95 ? -5.426 23.109 12.695 1 98.94 95 VAL A N 1
ATOM 732 C CA . VAL A 1 95 ? -5.762 21.859 13.359 1 98.94 95 VAL A CA 1
ATOM 733 C C . VAL A 1 95 ? -4.848 21.656 14.562 1 98.94 95 VAL A C 1
ATOM 735 O O . VAL A 1 95 ? -3.633 21.844 14.469 1 98.94 95 VAL A O 1
ATOM 738 N N . ALA A 1 96 ? -5.43 21.359 15.68 1 98.94 96 ALA A N 1
ATOM 739 C CA . ALA A 1 96 ? -4.656 21.062 16.875 1 98.94 96 ALA A CA 1
ATOM 740 C C . ALA A 1 96 ? -4.672 19.562 17.188 1 98.94 96 ALA A C 1
ATOM 742 O O . ALA A 1 96 ? -5.73 18.938 17.156 1 98.94 96 ALA A O 1
ATOM 743 N N . GLY A 1 97 ? -3.457 19 17.438 1 98.75 97 GLY A N 1
ATOM 744 C CA . GLY A 1 97 ? -3.443 17.656 17.984 1 98.75 97 GLY A CA 1
ATOM 745 C C . GLY A 1 97 ? -4.023 17.578 19.391 1 98.75 97 GLY A C 1
ATOM 746 O O . GLY A 1 97 ? -3.799 18.469 20.203 1 98.75 97 GLY A O 1
ATOM 747 N N . ILE A 1 98 ? -4.852 16.594 19.594 1 98.69 98 ILE A N 1
ATOM 748 C CA . ILE A 1 98 ? -5.441 16.312 20.906 1 98.69 98 ILE A CA 1
ATOM 749 C C . ILE A 1 98 ? -5.059 14.914 21.359 1 98.69 98 ILE A C 1
ATOM 751 O O . ILE A 1 98 ? -5.227 13.945 20.609 1 98.69 98 ILE A O 1
ATOM 755 N N . VAL A 1 99 ? -4.504 14.773 22.578 1 97.38 99 VAL A N 1
ATOM 756 C CA . VAL A 1 99 ? -4.035 13.477 23.047 1 97.38 99 VAL A CA 1
ATOM 757 C C . VAL A 1 99 ? -4.492 13.242 24.484 1 97.38 99 VAL A C 1
ATOM 759 O O . VAL A 1 99 ? -5.176 14.086 25.078 1 97.38 99 VAL A O 1
ATOM 762 N N . GLY A 1 100 ? -4.25 12.07 25.031 1 96.62 100 GLY A N 1
ATOM 763 C CA . GLY A 1 100 ? -4.457 11.773 26.438 1 96.62 100 GLY A CA 1
ATOM 764 C C . GLY A 1 100 ? -5.824 11.18 26.734 1 96.62 100 GLY A C 1
ATOM 765 O O . GLY A 1 100 ? -6.617 10.961 25.812 1 96.62 100 GLY A O 1
ATOM 766 N N . GLY A 1 101 ? -6.051 10.828 28.016 1 97.25 101 GLY A N 1
ATOM 767 C CA . GLY A 1 101 ? -7.371 10.406 28.453 1 97.25 101 GLY A CA 1
ATOM 768 C C . GLY A 1 101 ? -8.43 11.484 28.297 1 97.25 101 GLY A C 1
ATOM 769 O O . GLY A 1 101 ? -8.117 12.617 27.922 1 97.25 101 GLY A O 1
ATOM 770 N N . THR A 1 102 ? -9.648 11.141 28.594 1 98.19 102 THR A N 1
ATOM 771 C CA . THR A 1 102 ? -10.789 12 28.281 1 98.19 102 THR A CA 1
ATOM 772 C C . THR A 1 102 ? -10.648 13.352 28.969 1 98.19 102 THR A C 1
ATOM 774 O O . THR A 1 102 ? -10.883 14.398 28.359 1 98.19 102 THR A O 1
ATOM 777 N N . GLN A 1 103 ? -10.258 13.375 30.203 1 98.31 103 GLN A N 1
ATOM 778 C CA . GLN A 1 103 ? -10.141 14.633 30.938 1 98.31 103 GLN A CA 1
ATOM 779 C C . GLN A 1 103 ? -9.102 15.547 30.281 1 98.31 103 GLN A C 1
ATOM 781 O O . GLN A 1 103 ? -9.367 16.719 30.047 1 98.31 103 GLN A O 1
ATOM 786 N N . GLN A 1 104 ? -7.996 15.055 30.016 1 98.44 104 GLN A N 1
ATOM 787 C CA . GLN A 1 104 ? -6.941 15.828 29.375 1 98.44 104 GLN A CA 1
ATOM 788 C C . GLN A 1 104 ? -7.355 16.266 27.969 1 98.44 104 GLN A C 1
ATOM 790 O O . GLN A 1 104 ? -7.16 17.422 27.594 1 98.44 104 GLN A O 1
ATOM 795 N N . ALA A 1 105 ? -7.875 15.352 27.25 1 98.69 105 ALA A N 1
ATOM 796 C CA . ALA A 1 105 ? -8.266 15.633 25.875 1 98.69 105 ALA A CA 1
ATOM 797 C C . ALA A 1 105 ? -9.297 16.75 25.812 1 98.69 105 ALA A C 1
ATOM 799 O O . ALA A 1 105 ? -9.219 17.641 24.953 1 98.69 105 ALA A O 1
ATOM 800 N N . VAL A 1 106 ? -10.25 16.703 26.688 1 98.69 106 VAL A N 1
ATOM 801 C CA . VAL A 1 106 ? -11.281 17.734 26.75 1 98.69 106 VAL A CA 1
ATOM 802 C C . VAL A 1 106 ? -10.648 19.094 27.078 1 98.69 106 VAL A C 1
ATOM 804 O O . VAL A 1 106 ? -10.992 20.109 26.469 1 98.69 106 VAL A O 1
ATOM 807 N N . LYS A 1 107 ? -9.75 19.109 28 1 98.75 107 LYS A N 1
ATOM 808 C CA . LYS A 1 107 ? -9.047 20.328 28.375 1 98.75 107 LYS A CA 1
ATOM 809 C C . LYS A 1 107 ? -8.266 20.891 27.188 1 98.75 107 LYS A C 1
ATOM 811 O O . LYS A 1 107 ? -8.297 22.094 26.938 1 98.75 107 LYS A O 1
ATOM 816 N N . GLU A 1 108 ? -7.574 20.047 26.484 1 98.88 108 GLU A N 1
ATOM 817 C CA . GLU A 1 108 ? -6.797 20.469 25.328 1 98.88 108 GLU A CA 1
ATOM 818 C C . GLU A 1 108 ? -7.699 20.969 24.203 1 98.88 108 GLU A C 1
ATOM 820 O O . GLU A 1 108 ? -7.383 21.969 23.547 1 98.88 108 GLU A O 1
ATOM 825 N N . ALA A 1 109 ? -8.773 20.297 24.031 1 98.81 109 ALA A N 1
ATOM 826 C CA . ALA A 1 109 ? -9.734 20.703 23 1 98.81 109 ALA A CA 1
ATOM 827 C C . ALA A 1 109 ? -10.281 22.109 23.297 1 98.81 109 ALA A C 1
ATOM 829 O O . ALA A 1 109 ? -10.359 22.938 22.391 1 98.81 109 ALA A O 1
ATOM 830 N N . ARG A 1 110 ? -10.648 22.312 24.531 1 98.56 110 ARG A N 1
ATOM 831 C CA . ARG A 1 110 ? -11.156 23.625 24.938 1 98.56 110 ARG A CA 1
ATOM 832 C C . ARG A 1 110 ? -10.109 24.703 24.719 1 98.56 110 ARG A C 1
ATOM 834 O O . ARG A 1 110 ? -10.422 25.797 24.234 1 98.56 110 ARG A O 1
ATOM 841 N N . LEU A 1 111 ? -8.914 24.406 25.109 1 98.75 111 LEU A N 1
ATOM 842 C CA . LEU A 1 111 ? -7.805 25.328 24.922 1 98.75 111 LEU A CA 1
ATOM 843 C C . LEU A 1 111 ? -7.613 25.672 23.453 1 98.75 111 LEU A C 1
ATOM 845 O O . LEU A 1 111 ? -7.52 26.844 23.078 1 98.75 111 LEU A O 1
ATOM 849 N N . ALA A 1 112 ? -7.547 24.641 22.625 1 98.88 112 ALA A N 1
ATOM 850 C CA . ALA A 1 112 ? -7.316 24.812 21.188 1 98.88 112 ALA A CA 1
ATOM 851 C C . ALA A 1 112 ? -8.422 25.656 20.562 1 98.88 112 ALA A C 1
ATOM 853 O O . ALA A 1 112 ? -8.141 26.578 19.797 1 98.88 112 ALA A O 1
ATOM 854 N N . TYR A 1 113 ? -9.641 25.312 20.891 1 98.5 113 TYR A N 1
ATOM 855 C CA . TYR A 1 113 ? -10.766 26.062 20.328 1 98.5 113 TYR A CA 1
ATOM 856 C C . TYR A 1 113 ? -10.703 27.531 20.75 1 98.5 113 TYR A C 1
ATOM 858 O O . TYR A 1 113 ? -10.938 28.422 19.938 1 98.5 113 TYR A O 1
ATOM 866 N N . GLY A 1 114 ? -10.383 27.75 21.969 1 98.25 114 GLY A N 1
ATOM 867 C CA . GLY A 1 114 ? -10.258 29.109 22.469 1 98.25 114 GLY A CA 1
ATOM 868 C C . GLY A 1 114 ? -9.156 29.906 21.797 1 98.25 114 GLY A C 1
ATOM 869 O O . GLY A 1 114 ? -9.227 31.125 21.703 1 98.25 114 GLY A O 1
ATOM 870 N N . LEU A 1 115 ? -8.156 29.203 21.281 1 98.44 115 LEU A N 1
ATOM 871 C CA . LEU A 1 115 ? -7.016 29.828 20.625 1 98.44 115 LEU A CA 1
ATOM 872 C C . LEU A 1 115 ? -7.258 29.969 19.125 1 98.44 115 LEU A C 1
ATOM 874 O O . LEU A 1 115 ? -6.355 30.359 18.375 1 98.44 115 LEU A O 1
ATOM 878 N N . GLY A 1 116 ? -8.469 29.609 18.641 1 97.75 116 GLY A N 1
ATOM 879 C CA . GLY A 1 116 ? -8.859 29.875 17.266 1 97.75 116 GLY A CA 1
ATOM 880 C C . GLY A 1 116 ? -8.625 28.688 16.344 1 97.75 116 GLY A C 1
ATOM 881 O O . GLY A 1 116 ? -8.672 28.844 15.125 1 97.75 116 GLY A O 1
ATOM 882 N N . TYR A 1 117 ? -8.352 27.547 16.875 1 98.81 117 TYR A N 1
ATOM 883 C CA . TYR A 1 117 ? -8.211 26.359 16.031 1 98.81 117 TYR A CA 1
ATOM 884 C C . TYR A 1 117 ? -9.57 25.875 15.547 1 98.81 117 TYR A C 1
ATOM 886 O O . TYR A 1 117 ? -10.578 26.031 16.25 1 98.81 117 TYR A O 1
ATOM 894 N N . HIS A 1 118 ? -9.602 25.328 14.367 1 98.81 118 HIS A N 1
ATOM 895 C CA . HIS A 1 118 ? -10.852 25.031 13.672 1 98.81 118 HIS A CA 1
ATOM 896 C C . HIS A 1 118 ? -11.297 23.594 13.93 1 98.81 118 HIS A C 1
ATOM 898 O O . HIS A 1 118 ? -12.484 23.281 13.82 1 98.81 118 HIS A O 1
ATOM 904 N N . ALA A 1 119 ? -10.344 22.688 14.195 1 98.88 119 ALA A N 1
ATOM 905 C CA . ALA A 1 119 ? -10.633 21.297 14.477 1 98.88 119 ALA A CA 1
ATOM 906 C C . ALA A 1 119 ? -9.547 20.672 15.352 1 98.88 119 ALA A C 1
ATOM 908 O O . ALA A 1 119 ? -8.43 21.203 15.438 1 98.88 119 ALA A O 1
ATOM 909 N N . GLY A 1 120 ? -9.93 19.641 16.047 1 98.88 120 GLY A N 1
ATOM 910 C CA . GLY A 1 120 ? -8.992 18.844 16.828 1 98.88 120 GLY A CA 1
ATOM 911 C C . GLY A 1 120 ? -8.742 17.469 16.234 1 98.88 120 GLY A C 1
ATOM 912 O O . GLY A 1 120 ? -9.688 16.703 16.016 1 98.88 120 GLY A O 1
ATOM 913 N N . LEU A 1 121 ? -7.477 17.172 15.914 1 98.81 121 LEU A N 1
ATOM 914 C CA . LEU A 1 121 ? -7.07 15.828 15.508 1 98.81 121 LEU A CA 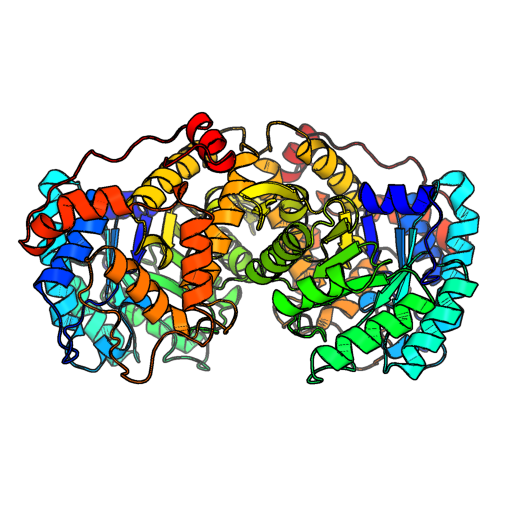1
ATOM 915 C C . LEU A 1 121 ? -6.891 14.922 16.719 1 98.81 121 LEU A C 1
ATOM 917 O O . LEU A 1 121 ? -5.898 15.047 17.453 1 98.81 121 LEU A O 1
ATOM 921 N N . VAL A 1 122 ? -7.719 13.945 16.875 1 98 122 VAL A N 1
ATOM 922 C CA . VAL A 1 122 ? -7.82 13.234 18.156 1 98 122 VAL A CA 1
ATOM 923 C C . VAL A 1 122 ? -7.055 11.914 18.078 1 98 122 VAL A C 1
ATOM 925 O O . VAL A 1 122 ? -7.477 10.992 17.375 1 98 122 VAL A O 1
ATOM 928 N N . SER A 1 123 ? -5.977 11.883 18.797 1 96.25 123 SER A N 1
ATOM 929 C CA . SER A 1 123 ? -5.227 10.633 18.906 1 96.25 123 SER A CA 1
ATOM 930 C C . SER A 1 123 ? -5.898 9.672 19.875 1 96.25 123 SER A C 1
ATOM 932 O O . SER A 1 123 ? -6.359 10.086 20.953 1 96.25 123 SER A O 1
ATOM 934 N N . LEU A 1 124 ? -5.926 8.43 19.562 1 95.81 124 LEU A N 1
ATOM 935 C CA . LEU A 1 124 ? -6.609 7.438 20.391 1 95.81 124 LEU A CA 1
ATOM 936 C C . LEU A 1 124 ? -5.609 6.504 21.062 1 95.81 124 LEU A C 1
ATOM 938 O O . LEU A 1 124 ? -5.992 5.465 21.594 1 95.81 124 LEU A O 1
ATOM 942 N N . HIS A 1 125 ? -4.391 6.883 20.984 1 91.69 125 HIS A N 1
ATOM 943 C CA . HIS A 1 125 ? -3.32 6.051 21.531 1 91.69 125 HIS A CA 1
ATOM 944 C C . HIS A 1 125 ? -3.559 5.73 23 1 91.69 125 HIS A C 1
ATOM 946 O O . HIS A 1 125 ? -3.314 4.605 23.438 1 91.69 125 HIS A O 1
ATOM 952 N N . SER A 1 126 ? -4 6.664 23.781 1 92.44 126 SER A N 1
ATOM 953 C CA . SER A 1 126 ? -4.176 6.516 25.219 1 92.44 126 SER A CA 1
ATOM 954 C C . SER A 1 126 ? -5.328 5.57 25.547 1 92.44 126 SER A C 1
ATOM 956 O O . SER A 1 126 ? -5.488 5.148 26.703 1 92.44 126 SER A O 1
ATOM 958 N N . LEU A 1 127 ? -6.062 5.273 24.609 1 93.62 127 LEU A N 1
ATOM 959 C CA . LEU A 1 127 ? -7.219 4.41 24.812 1 93.62 127 LEU A CA 1
ATOM 960 C C . LEU A 1 127 ? -7.02 3.061 24.125 1 93.62 127 LEU A C 1
ATOM 962 O O . LEU A 1 127 ? -7.98 2.316 23.922 1 93.62 127 LEU A O 1
ATOM 966 N N . ALA A 1 128 ? -5.797 2.814 23.781 1 90.12 128 ALA A N 1
ATOM 967 C CA . ALA A 1 128 ? -5.488 1.525 23.172 1 90.12 128 ALA A CA 1
ATOM 968 C C . ALA A 1 128 ? -5.98 0.372 24.047 1 90.12 128 ALA A C 1
ATOM 970 O O . ALA A 1 128 ? -5.73 0.345 25.25 1 90.12 128 ALA A O 1
ATOM 971 N N . GLY A 1 129 ? -6.699 -0.556 23.469 1 90.06 129 GLY A N 1
ATOM 972 C CA . GLY A 1 129 ? -7.168 -1.734 24.188 1 90.06 129 GLY A CA 1
ATOM 973 C C . GLY A 1 129 ? -8.523 -1.537 24.844 1 90.06 129 GLY A C 1
ATOM 974 O O . GLY A 1 129 ? -9.141 -2.498 25.297 1 90.06 129 GLY A O 1
ATOM 975 N N . GLU A 1 130 ? -8.969 -0.292 24.922 1 94.25 130 GLU A N 1
ATOM 976 C CA . GLU A 1 130 ? -10.273 -0.017 25.516 1 94.25 130 GLU A CA 1
ATOM 977 C C . GLU A 1 130 ? -11.406 -0.473 24.609 1 94.25 130 GLU A C 1
ATOM 979 O O . GLU A 1 130 ? -11.234 -0.545 23.391 1 94.25 130 GLU A O 1
ATOM 984 N N . PRO A 1 131 ? -12.555 -0.844 25.188 1 94.62 131 PRO A N 1
ATOM 985 C CA . PRO A 1 131 ? -13.727 -1.159 24.375 1 94.62 131 PRO A CA 1
ATOM 986 C C . PRO A 1 131 ? -14.125 -0.009 23.453 1 94.62 131 PRO A C 1
ATOM 988 O O . PRO A 1 131 ? -13.992 1.16 23.828 1 94.62 131 PRO A O 1
ATOM 991 N N . GLN A 1 132 ? -14.656 -0.344 22.375 1 94.38 132 GLN A N 1
ATOM 992 C CA . GLN A 1 132 ? -15.008 0.63 21.344 1 94.38 132 GLN A CA 1
ATOM 993 C C . GLN A 1 132 ? -15.992 1.668 21.875 1 94.38 132 GLN A C 1
ATOM 995 O O . GLN A 1 132 ? -15.914 2.848 21.531 1 94.38 132 GLN A O 1
ATOM 1000 N N . ASP A 1 133 ? -16.906 1.245 22.703 1 96.25 133 ASP A N 1
ATOM 1001 C CA . ASP A 1 133 ? -17.891 2.164 23.281 1 96.25 133 ASP A CA 1
ATOM 1002 C C . ASP A 1 133 ? -17.188 3.281 24.062 1 96.25 133 ASP A C 1
ATOM 1004 O O . ASP A 1 133 ? -17.594 4.445 23.969 1 96.25 133 ASP A O 1
ATOM 1008 N N . LYS A 1 134 ? -16.234 2.885 24.734 1 97.19 134 LYS A N 1
ATOM 1009 C CA . LYS A 1 134 ? -15.5 3.869 25.531 1 97.19 134 LYS A CA 1
ATOM 1010 C C . LYS A 1 134 ? -14.742 4.84 24.625 1 97.19 134 LYS A C 1
ATOM 1012 O O . LYS A 1 134 ? -14.68 6.035 24.906 1 97.19 134 LYS A O 1
ATOM 1017 N N . VAL A 1 135 ? -14.18 4.363 23.594 1 97.38 135 VAL A N 1
ATOM 1018 C CA . VAL A 1 135 ? -13.422 5.191 22.672 1 97.38 135 VAL A CA 1
ATOM 1019 C C . VAL A 1 135 ? -14.359 6.188 21.984 1 97.38 135 VAL A C 1
ATOM 1021 O O . VAL A 1 135 ? -14.016 7.363 21.828 1 97.38 135 VAL A O 1
ATOM 1024 N N . ILE A 1 136 ? -15.539 5.734 21.625 1 97.75 136 ILE A N 1
ATOM 1025 C CA . ILE A 1 136 ? -16.516 6.598 20.969 1 97.75 136 ILE A CA 1
ATOM 1026 C C . ILE A 1 136 ? -16.969 7.688 21.938 1 97.75 136 ILE A C 1
ATOM 1028 O O . ILE A 1 136 ? -17.078 8.859 21.562 1 97.75 136 ILE A O 1
ATOM 1032 N N . GLU A 1 137 ? -17.219 7.277 23.156 1 98 137 GLU A N 1
ATOM 1033 C CA . GLU A 1 137 ? -17.625 8.258 24.156 1 98 137 GLU A CA 1
ATOM 1034 C C . GLU A 1 137 ? -16.516 9.289 24.391 1 98 137 GLU A C 1
ATOM 1036 O O . GLU A 1 137 ? -16.797 10.469 24.625 1 98 137 GLU A O 1
ATOM 1041 N N . HIS A 1 138 ? -15.312 8.82 24.375 1 98.25 138 HIS A N 1
ATOM 1042 C CA . HIS A 1 138 ? -14.156 9.703 24.484 1 98.25 138 HIS A CA 1
ATOM 1043 C C . HIS A 1 138 ? -14.172 10.758 23.375 1 98.25 138 HIS A C 1
ATOM 1045 O O . HIS A 1 138 ? -14.031 11.953 23.656 1 98.25 138 HIS A O 1
ATOM 1051 N N . VAL A 1 139 ? -14.391 10.352 22.156 1 98.44 139 VAL A N 1
ATOM 1052 C CA . VAL A 1 139 ? -14.375 11.281 21.031 1 98.44 139 VAL A CA 1
ATOM 1053 C C . VAL A 1 139 ? -15.562 12.234 21.125 1 98.44 139 VAL A C 1
ATOM 1055 O O . VAL A 1 139 ? -15.438 13.422 20.812 1 98.44 139 VAL A O 1
ATOM 1058 N N . LYS A 1 140 ? -16.703 11.734 21.562 1 98.12 140 LYS A N 1
ATOM 1059 C CA . LYS A 1 140 ? -17.875 12.586 21.734 1 98.12 140 LYS A CA 1
ATOM 1060 C C . LYS A 1 140 ? -17.625 13.68 22.766 1 98.12 140 LYS A C 1
ATOM 1062 O O . LYS A 1 140 ? -18.062 14.82 22.594 1 98.12 140 LYS A O 1
ATOM 1067 N N . ALA A 1 141 ? -16.953 13.266 23.797 1 98.31 141 ALA A N 1
ATOM 1068 C CA . ALA A 1 141 ? -16.609 14.258 24.812 1 98.31 141 ALA A CA 1
ATOM 1069 C C . ALA A 1 141 ? -15.742 15.367 24.234 1 98.31 141 ALA A C 1
ATOM 1071 O O . ALA A 1 141 ? -15.961 16.547 24.516 1 98.31 141 ALA A O 1
ATOM 1072 N N . VAL A 1 142 ? -14.797 15.008 23.422 1 98.75 142 VAL A N 1
ATOM 1073 C CA . VAL A 1 142 ? -13.93 15.984 22.766 1 98.75 142 VAL A CA 1
ATOM 1074 C C . VAL A 1 142 ? -14.734 16.812 21.781 1 98.75 142 VAL A C 1
ATOM 1076 O O . VAL A 1 142 ? -14.57 18.031 21.688 1 98.75 142 VAL A O 1
ATOM 1079 N N . ALA A 1 143 ? -15.641 16.172 21.125 1 98.5 143 ALA A N 1
ATOM 1080 C CA . ALA A 1 143 ? -16.438 16.781 20.062 1 98.5 143 ALA A CA 1
ATOM 1081 C C . ALA A 1 143 ? -17.344 17.875 20.625 1 98.5 143 ALA A C 1
ATOM 1083 O O . ALA A 1 143 ? -17.734 18.797 19.891 1 98.5 143 ALA A O 1
ATOM 1084 N N . ARG A 1 144 ? -17.672 17.828 21.859 1 98.12 144 ARG A N 1
ATOM 1085 C CA . ARG A 1 144 ? -18.484 18.875 22.5 1 98.12 144 ARG A CA 1
ATOM 1086 C C . ARG A 1 144 ? -17.703 20.172 22.641 1 98.12 144 ARG A C 1
ATOM 1088 O O . ARG A 1 144 ? -18.281 21.234 22.875 1 98.12 144 ARG A O 1
ATOM 1095 N N . GLU A 1 145 ? -16.375 20.062 22.547 1 98.31 145 GLU A N 1
ATOM 1096 C CA . GLU A 1 145 ? -15.516 21.219 22.812 1 98.31 145 GLU A CA 1
ATOM 1097 C C . GLU A 1 145 ? -14.945 21.781 21.516 1 98.31 145 GLU A C 1
ATOM 1099 O O . GLU A 1 145 ? -14.648 22.984 21.422 1 98.31 145 GLU A O 1
ATOM 1104 N N . ILE A 1 146 ? -14.773 20.984 20.484 1 98.69 146 ILE A N 1
ATOM 1105 C CA . ILE A 1 146 ? -14.133 21.391 19.234 1 98.69 146 ILE A CA 1
ATOM 1106 C C . ILE A 1 146 ? -14.555 20.438 18.109 1 98.69 146 ILE A C 1
ATOM 1108 O O . ILE A 1 146 ? -14.789 19.25 18.359 1 98.69 146 ILE A O 1
ATOM 1112 N N . PRO A 1 147 ? -14.758 20.969 16.812 1 98.75 147 PRO A N 1
ATOM 1113 C CA . PRO A 1 147 ? -14.945 20.016 15.703 1 98.75 147 PRO A CA 1
ATOM 1114 C C . PRO A 1 147 ? -13.844 18.969 15.641 1 98.75 147 PRO A C 1
ATOM 1116 O O . PRO A 1 147 ? -12.688 19.25 15.953 1 98.75 147 PRO A O 1
ATOM 1119 N N . VAL A 1 148 ? -14.203 17.781 15.156 1 98.75 148 VAL A N 1
ATOM 1120 C CA . VAL A 1 148 ? -13.273 16.656 15.266 1 98.75 148 VAL A CA 1
ATOM 1121 C C . VAL A 1 148 ? -12.719 16.312 13.891 1 98.75 148 VAL A C 1
ATOM 1123 O O . VAL A 1 148 ? -13.461 16.25 12.906 1 98.75 148 VAL A O 1
ATOM 1126 N N . PHE A 1 149 ? -11.461 16.203 13.805 1 98.56 149 PHE A N 1
ATOM 1127 C CA . PHE A 1 149 ? -10.719 15.508 12.75 1 98.56 149 PHE A CA 1
ATOM 1128 C C . PHE A 1 149 ? -10.336 14.102 13.188 1 98.56 149 PHE A C 1
ATOM 1130 O O . PHE A 1 149 ? -9.461 13.93 14.047 1 98.56 149 PHE A O 1
ATOM 1137 N N . GLY A 1 150 ? -11.047 13.094 12.656 1 97.75 150 GLY A N 1
ATOM 1138 C CA . GLY A 1 150 ? -10.68 11.727 12.992 1 97.75 150 GLY A CA 1
ATOM 1139 C C . GLY A 1 150 ? -9.258 11.383 12.609 1 97.75 150 GLY A C 1
ATOM 1140 O O . GLY A 1 150 ? -8.688 12 11.711 1 97.75 150 GLY A O 1
ATOM 1141 N N . PHE A 1 151 ? -8.75 10.398 13.352 1 96.31 151 PHE A N 1
ATOM 1142 C CA . PHE A 1 151 ? -7.332 10.102 13.156 1 96.31 151 PHE A CA 1
ATOM 1143 C C . PHE A 1 151 ? -7.086 8.602 13.156 1 96.31 151 PHE A C 1
ATOM 1145 O O . PHE A 1 151 ? -7.16 7.953 14.211 1 96.31 151 PHE A O 1
ATOM 1152 N N . TYR A 1 152 ? -6.824 8.016 11.961 1 95.81 152 TYR A N 1
ATOM 1153 C CA . TYR A 1 152 ? -6.398 6.625 11.844 1 95.81 152 TYR A CA 1
ATOM 1154 C C . TYR A 1 152 ? -4.887 6.531 11.672 1 95.81 152 TYR A C 1
ATOM 1156 O O . TYR A 1 152 ? -4.387 6.473 10.547 1 95.81 152 TYR A O 1
ATOM 1164 N N . LEU A 1 153 ? -4.199 6.355 12.789 1 87.75 153 LEU A N 1
ATOM 1165 C CA . LEU A 1 153 ? -2.742 6.309 12.789 1 87.75 153 LEU A CA 1
ATOM 1166 C C . LEU A 1 153 ? -2.246 4.867 12.812 1 87.75 153 LEU A C 1
ATOM 1168 O O . LEU A 1 153 ? -2.779 4.035 13.555 1 87.75 153 LEU A O 1
ATOM 1172 N N . GLN A 1 154 ? -1.258 4.609 12.016 1 86.62 154 GLN A N 1
ATOM 1173 C CA . GLN A 1 154 ? -0.707 3.258 11.953 1 86.62 154 GLN A CA 1
ATOM 1174 C C . GLN A 1 154 ? -0.03 2.875 13.266 1 86.62 154 GLN A C 1
ATOM 1176 O O . GLN A 1 154 ? 0.564 3.725 13.938 1 86.62 154 GLN A O 1
ATOM 1181 N N . PRO A 1 155 ? 0.05 1.59 13.57 1 82.88 155 PRO A N 1
ATOM 1182 C CA . PRO A 1 155 ? 0.581 1.129 14.852 1 82.88 155 PRO A CA 1
ATOM 1183 C C . PRO A 1 155 ? 2.08 1.378 14.992 1 82.88 155 PRO A C 1
ATOM 1185 O O . PRO A 1 155 ? 2.564 1.639 16.094 1 82.88 155 PRO A O 1
ATOM 1188 N N . ALA A 1 156 ? 2.822 1.332 13.938 1 79.31 156 ALA A N 1
ATOM 1189 C CA . ALA A 1 156 ? 4.277 1.443 14 1 79.31 156 ALA A CA 1
ATOM 1190 C C . ALA A 1 156 ? 4.699 2.758 14.648 1 79.31 156 ALA A C 1
ATOM 1192 O O . ALA A 1 156 ? 5.801 2.863 15.188 1 79.31 156 ALA A O 1
ATOM 1193 N N . VAL A 1 157 ? 3.781 3.746 14.641 1 80.38 157 VAL A N 1
ATOM 1194 C CA . VAL A 1 157 ? 4.145 5.043 15.195 1 80.38 157 VAL A CA 1
ATOM 1195 C C . VAL A 1 157 ? 3.139 5.438 16.281 1 80.38 157 VAL A C 1
ATOM 1197 O O . VAL A 1 157 ? 2.838 6.621 16.453 1 80.38 157 VAL A O 1
ATOM 1200 N N . GLY A 1 158 ? 2.496 4.477 16.859 1 79.62 158 GLY A N 1
ATOM 1201 C CA . GLY A 1 158 ? 1.714 4.742 18.062 1 79.62 158 GLY A CA 1
ATOM 1202 C C . GLY A 1 158 ? 0.218 4.656 17.828 1 79.62 158 GLY A C 1
ATOM 1203 O O . GLY A 1 158 ? -0.574 4.91 18.734 1 79.62 158 GLY A O 1
ATOM 1204 N N . GLY A 1 159 ? -0.13 4.234 16.656 1 88.25 159 GLY A N 1
ATOM 1205 C CA . GLY A 1 159 ? -1.548 4.129 16.344 1 88.25 159 GLY A CA 1
ATOM 1206 C C . GLY A 1 159 ? -2.162 2.824 16.828 1 88.25 159 GLY A C 1
ATOM 1207 O O . GLY A 1 159 ? -1.484 2 17.438 1 88.25 159 GLY A O 1
ATOM 1208 N N . VAL A 1 160 ? -3.467 2.801 16.703 1 89.88 160 VAL A N 1
ATOM 1209 C CA . VAL A 1 160 ? -4.254 1.621 17.047 1 89.88 160 VAL A CA 1
ATOM 1210 C C . VAL A 1 160 ? -5.055 1.161 15.836 1 89.88 160 VAL A C 1
ATOM 1212 O O . VAL A 1 160 ? -5.48 1.98 15.016 1 89.88 160 VAL A O 1
ATOM 1215 N N . ARG A 1 161 ? -5.191 -0.143 15.734 1 90.31 161 ARG A N 1
ATOM 1216 C CA . ARG A 1 161 ? -6.012 -0.66 14.648 1 90.31 161 ARG A CA 1
ATOM 1217 C C . ARG A 1 161 ? -7.488 -0.361 14.883 1 90.31 161 ARG A C 1
ATOM 1219 O O . ARG A 1 161 ? -8.031 -0.704 15.938 1 90.31 161 ARG A O 1
ATOM 1226 N N . LEU A 1 162 ? -8.094 0.321 13.977 1 94.56 162 LEU A N 1
ATOM 1227 C CA . LEU A 1 162 ? -9.508 0.684 14.016 1 94.56 162 LEU A CA 1
ATOM 1228 C C . LEU A 1 162 ? -10.25 0.097 12.82 1 94.56 162 LEU A C 1
ATOM 1230 O O . LEU A 1 162 ? -10.047 0.531 11.68 1 94.56 162 LEU A O 1
ATOM 1234 N N . GLY A 1 163 ? -11.062 -0.864 13.062 1 94.38 163 GLY A N 1
ATOM 1235 C CA . GLY A 1 163 ? -11.734 -1.571 11.977 1 94.38 163 GLY A CA 1
ATOM 1236 C C . GLY A 1 163 ? -12.93 -0.818 11.422 1 94.38 163 GLY A C 1
ATOM 1237 O O . GLY A 1 163 ? -13.266 0.262 11.906 1 94.38 163 GLY A O 1
ATOM 1238 N N . TYR A 1 164 ? -13.539 -1.338 10.383 1 96.81 164 TYR A N 1
ATOM 1239 C CA . TYR A 1 164 ? -14.695 -0.775 9.688 1 96.81 164 TYR A CA 1
ATOM 1240 C C . TYR A 1 164 ? -15.789 -0.393 10.672 1 96.81 164 TYR A C 1
ATOM 1242 O O . TYR A 1 164 ? -16.375 0.687 10.57 1 96.81 164 TYR A O 1
ATOM 1250 N N . GLY A 1 165 ? -16.125 -1.291 11.578 1 96.19 165 GLY A N 1
ATOM 1251 C CA . GLY A 1 165 ? -17.188 -1.053 12.539 1 96.19 165 GLY A CA 1
ATOM 1252 C C . GLY A 1 165 ? -16.969 0.184 13.383 1 96.19 165 GLY A C 1
ATOM 1253 O O . GLY A 1 165 ? -17.891 0.949 13.641 1 96.19 165 GLY A O 1
ATOM 1254 N N . PHE A 1 166 ? -15.766 0.392 13.828 1 97.12 166 PHE A N 1
ATOM 1255 C CA . PHE A 1 166 ? -15.43 1.581 14.602 1 97.12 166 PHE A CA 1
ATOM 1256 C C . PHE A 1 166 ? -15.703 2.846 13.797 1 97.12 166 PHE A C 1
ATOM 1258 O O . PHE A 1 166 ? -16.359 3.77 14.289 1 97.12 166 PHE A O 1
ATOM 1265 N N . TRP A 1 167 ? -15.18 2.908 12.617 1 98 167 TRP A N 1
ATOM 1266 C CA . TRP A 1 167 ? -15.312 4.105 11.797 1 98 167 TRP A CA 1
ATOM 1267 C C . TRP A 1 167 ? -16.781 4.375 11.461 1 98 167 TRP A C 1
ATOM 1269 O O . TRP A 1 167 ? -17.219 5.523 11.484 1 98 167 TRP A O 1
ATOM 1279 N N . ARG A 1 168 ? -17.516 3.309 11.117 1 97.44 168 ARG A N 1
ATOM 1280 C CA . ARG A 1 168 ? -18.953 3.471 10.844 1 97.44 168 ARG A CA 1
ATOM 1281 C C . ARG A 1 168 ? -19.656 4.133 12.016 1 97.44 168 ARG A C 1
ATOM 1283 O O . ARG A 1 168 ? -20.422 5.082 11.836 1 97.44 168 ARG A O 1
ATOM 1290 N N . ARG A 1 169 ? -19.391 3.693 13.18 1 97.94 169 ARG A N 1
ATOM 1291 C CA . ARG A 1 169 ? -20.031 4.23 14.375 1 97.94 169 ARG A CA 1
ATOM 1292 C C . ARG A 1 169 ? -19.578 5.668 14.633 1 97.94 169 ARG A C 1
ATOM 1294 O O . ARG A 1 169 ? -20.406 6.527 14.953 1 97.94 169 ARG A O 1
ATOM 1301 N N . LEU A 1 170 ? -18.266 5.883 14.523 1 98.31 170 LEU A N 1
ATOM 1302 C CA . LEU A 1 170 ? -17.75 7.223 14.773 1 98.31 170 LEU A CA 1
ATOM 1303 C C . LEU A 1 170 ? -18.406 8.234 13.836 1 98.31 170 LEU A C 1
ATOM 1305 O O . LEU A 1 170 ? -18.844 9.305 14.281 1 98.31 170 LEU A O 1
ATOM 1309 N N . ILE A 1 171 ? -18.484 7.891 12.562 1 98.5 171 ILE A N 1
ATOM 1310 C CA . ILE A 1 171 ? -19.031 8.781 11.547 1 98.5 171 ILE A CA 1
ATOM 1311 C C . ILE A 1 171 ? -20.516 9.023 11.828 1 98.5 171 ILE A C 1
ATOM 1313 O O . ILE A 1 171 ? -21.016 10.141 11.688 1 98.5 171 ILE A O 1
ATOM 1317 N N . GLU A 1 172 ? -21.219 8 12.266 1 97.75 172 GLU A N 1
ATOM 1318 C CA . GLU A 1 172 ? -22.641 8.094 12.516 1 97.75 172 GLU A CA 1
ATOM 1319 C C . GLU A 1 172 ? -22.938 8.875 13.789 1 97.75 172 GLU A C 1
ATOM 1321 O O . GLU A 1 172 ? -23.906 9.633 13.859 1 97.75 172 GLU A O 1
ATOM 1326 N N . GLU A 1 173 ? -22.062 8.75 14.781 1 97.31 173 GLU A N 1
ATOM 1327 C CA . GLU A 1 173 ? -22.453 9.188 16.125 1 97.31 173 GLU A CA 1
ATOM 1328 C C . GLU A 1 173 ? -21.828 10.547 16.453 1 97.31 173 GLU A C 1
ATOM 1330 O O . GLU A 1 173 ? -22.266 11.227 17.375 1 97.31 173 GLU A O 1
ATOM 1335 N N . VAL A 1 174 ? -20.781 10.969 15.766 1 97.75 174 VAL A N 1
ATOM 1336 C CA . VAL A 1 174 ? -20.141 12.25 16.031 1 97.75 174 VAL A CA 1
ATOM 1337 C C . VAL A 1 174 ? -20.547 13.258 14.953 1 97.75 174 VAL A C 1
ATOM 1339 O O . VAL A 1 174 ? -19.953 13.289 13.875 1 97.75 174 VAL A O 1
ATOM 1342 N N . GLU A 1 175 ? -21.391 14.125 15.312 1 95.75 175 GLU A N 1
ATOM 1343 C CA . GLU A 1 175 ? -22.062 15.008 14.352 1 95.75 175 GLU A CA 1
ATOM 1344 C C . GLU A 1 175 ? -21.078 15.992 13.734 1 95.75 175 GLU A C 1
ATOM 1346 O O . GLU A 1 175 ? -21.188 16.328 12.555 1 95.75 175 GLU A O 1
ATOM 1351 N N . ASN A 1 176 ? -20.156 16.469 14.531 1 97.88 176 ASN A N 1
ATOM 1352 C CA . ASN A 1 176 ? -19.234 17.484 14.031 1 97.88 176 ASN A CA 1
ATOM 1353 C C . ASN A 1 176 ? -17.875 16.875 13.688 1 97.88 176 ASN A C 1
ATOM 1355 O O . ASN A 1 176 ? -16.844 17.5 13.898 1 97.88 176 ASN A O 1
ATOM 1359 N N . LEU A 1 177 ? -17.891 15.586 13.305 1 98.56 177 LEU A N 1
ATOM 1360 C CA . LEU A 1 177 ? -16.75 15.008 12.602 1 98.56 177 LEU A CA 1
ATOM 1361 C C . LEU A 1 177 ? -16.609 15.609 11.211 1 98.56 177 LEU A C 1
ATOM 1363 O O . LEU A 1 177 ? -17.406 15.32 10.32 1 98.56 177 LEU A O 1
ATOM 1367 N N . VAL A 1 178 ? -15.547 16.406 10.977 1 98.69 178 VAL A N 1
ATOM 1368 C CA . VAL A 1 178 ? -15.492 17.188 9.75 1 98.69 178 VAL A CA 1
ATOM 1369 C C . VAL A 1 178 ? -14.586 16.5 8.734 1 98.69 178 VAL A C 1
ATOM 1371 O O . VAL A 1 178 ? -14.703 16.734 7.527 1 98.69 178 VAL A O 1
ATOM 1374 N N . ALA A 1 179 ? -13.672 15.711 9.234 1 98.88 179 ALA A N 1
ATOM 1375 C CA . ALA A 1 179 ? -12.742 15 8.359 1 98.88 179 ALA A CA 1
ATOM 1376 C C . ALA A 1 179 ? -12.117 13.812 9.086 1 98.88 179 ALA A C 1
ATOM 1378 O O . ALA A 1 179 ? -12.227 13.688 10.305 1 98.88 179 ALA A O 1
ATOM 1379 N N . ILE A 1 180 ? -11.547 12.922 8.398 1 98.88 180 ILE A N 1
ATOM 1380 C CA . ILE A 1 180 ? -10.758 11.805 8.922 1 98.88 180 ILE A CA 1
ATOM 1381 C C . ILE A 1 180 ? -9.398 11.766 8.227 1 98.88 180 ILE A C 1
ATOM 1383 O O . ILE A 1 180 ? -9.32 11.695 7 1 98.88 180 ILE A O 1
ATOM 1387 N N . LYS A 1 181 ? -8.359 11.883 8.992 1 98.81 181 LYS A N 1
ATOM 1388 C CA . LYS A 1 181 ? -7.012 11.578 8.516 1 98.81 181 LYS A CA 1
ATOM 1389 C C . LYS A 1 181 ? -6.773 10.07 8.469 1 98.81 181 LYS A C 1
ATOM 1391 O O . LYS A 1 181 ? -6.715 9.414 9.508 1 98.81 181 LYS A O 1
ATOM 1396 N N . VAL A 1 182 ? -6.602 9.555 7.285 1 98.62 182 VAL A N 1
ATOM 1397 C CA . VAL A 1 182 ? -6.406 8.125 7.07 1 98.62 182 VAL A CA 1
ATOM 1398 C C . VAL A 1 182 ? -4.918 7.828 6.902 1 98.62 182 VAL A C 1
ATOM 1400 O O . VAL A 1 182 ? -4.352 8.039 5.828 1 98.62 182 VAL A O 1
ATOM 1403 N N . ALA A 1 183 ? -4.328 7.254 7.973 1 98.06 183 ALA A N 1
ATOM 1404 C CA . ALA A 1 183 ? -2.885 7.043 7.961 1 98.06 183 ALA A CA 1
ATOM 1405 C C . ALA A 1 183 ? -2.529 5.645 8.469 1 98.06 183 ALA A C 1
ATOM 1407 O O . ALA A 1 183 ? -1.605 5.484 9.266 1 98.06 183 ALA A O 1
ATOM 1408 N N . PRO A 1 184 ? -3.229 4.652 8.039 1 96.88 184 PRO A N 1
ATOM 1409 C CA . PRO A 1 184 ? -2.883 3.311 8.508 1 96.88 184 PRO A CA 1
ATOM 1410 C C . PRO A 1 184 ? -1.712 2.699 7.746 1 96.88 184 PRO A C 1
ATOM 1412 O O . PRO A 1 184 ? -1.175 1.666 8.148 1 96.88 184 PRO A O 1
ATOM 1415 N N . PHE A 1 185 ? -1.336 3.262 6.555 1 96.81 185 PHE A N 1
ATOM 1416 C CA . PHE A 1 185 ? -0.349 2.664 5.664 1 96.81 185 PHE A CA 1
ATOM 1417 C C . PHE A 1 185 ? -0.758 1.249 5.273 1 96.81 185 PHE A C 1
ATOM 1419 O O . PHE A 1 185 ? 0.069 0.335 5.277 1 96.81 185 PHE A O 1
ATOM 1426 N N . ASN A 1 186 ? -1.964 1.026 5.094 1 96.56 186 ASN A N 1
ATOM 1427 C CA . ASN A 1 186 ? -2.656 -0.22 4.781 1 96.56 186 ASN A CA 1
ATOM 1428 C C . ASN A 1 186 ? -3.842 0.014 3.85 1 96.56 186 ASN A C 1
ATOM 1430 O O . ASN A 1 186 ? -4.781 0.728 4.203 1 96.56 186 ASN A O 1
ATOM 1434 N N . ARG A 1 187 ? -3.758 -0.607 2.727 1 97.88 187 ARG A N 1
ATOM 1435 C CA . ARG A 1 187 ? -4.758 -0.335 1.699 1 97.88 187 ARG A CA 1
ATOM 1436 C C . ARG A 1 187 ? -6.137 -0.823 2.133 1 97.88 187 ARG A C 1
ATOM 1438 O O . ARG A 1 187 ? -7.141 -0.151 1.894 1 97.88 187 ARG A O 1
ATOM 1445 N N . TYR A 1 188 ? -6.223 -1.985 2.752 1 98.06 188 TYR A N 1
ATOM 1446 C CA . TYR A 1 188 ? -7.496 -2.529 3.209 1 98.06 188 TYR A CA 1
ATOM 1447 C C . TYR A 1 188 ? -8.156 -1.598 4.219 1 98.06 188 TYR A C 1
ATOM 1449 O O . TYR A 1 188 ? -9.344 -1.299 4.109 1 98.06 188 TYR A O 1
ATOM 1457 N N . ALA A 1 189 ? -7.367 -1.133 5.16 1 97.81 189 ALA A N 1
ATOM 1458 C CA . ALA A 1 189 ? -7.875 -0.244 6.199 1 97.81 189 ALA A CA 1
ATOM 1459 C C . ALA A 1 189 ? -8.344 1.081 5.605 1 97.81 189 ALA A C 1
ATOM 1461 O O . ALA A 1 189 ? -9.352 1.646 6.051 1 97.81 189 ALA A O 1
ATOM 1462 N N . THR A 1 190 ? -7.629 1.587 4.648 1 98.62 190 THR A N 1
ATOM 1463 C CA . THR A 1 190 ? -8.016 2.824 3.977 1 98.62 190 THR A CA 1
ATOM 1464 C C . THR A 1 190 ? -9.367 2.666 3.291 1 98.62 190 THR A C 1
ATOM 1466 O O . THR A 1 190 ? -10.234 3.535 3.406 1 98.62 190 THR A O 1
ATOM 1469 N N . ILE A 1 191 ? -9.555 1.558 2.617 1 98.56 191 ILE A N 1
ATOM 1470 C CA . ILE A 1 191 ? -10.805 1.279 1.914 1 98.56 191 ILE A CA 1
ATOM 1471 C C . ILE A 1 191 ? -11.938 1.142 2.922 1 98.56 191 ILE A C 1
ATOM 1473 O O . ILE A 1 191 ? -13.055 1.605 2.674 1 98.56 191 ILE A O 1
ATOM 1477 N N . ASP A 1 192 ? -11.68 0.548 4.094 1 97.94 192 ASP A N 1
ATOM 1478 C CA . ASP A 1 192 ? -12.68 0.405 5.148 1 97.94 192 ASP A CA 1
ATOM 1479 C C . ASP A 1 192 ? -13.211 1.767 5.586 1 97.94 192 ASP A C 1
ATOM 1481 O O . ASP A 1 192 ? -14.422 1.931 5.793 1 97.94 192 ASP A O 1
ATOM 1485 N N . VAL A 1 193 ? -12.305 2.734 5.742 1 98.62 193 VAL A N 1
ATOM 1486 C CA . VAL A 1 193 ? -12.719 4.066 6.168 1 98.62 193 VAL A CA 1
ATOM 1487 C C . VAL A 1 193 ? -13.586 4.711 5.09 1 98.62 193 VAL A C 1
ATOM 1489 O O . VAL A 1 193 ? -14.625 5.297 5.391 1 98.62 193 VAL A O 1
ATOM 1492 N N . ALA A 1 194 ? -13.156 4.602 3.83 1 98.56 194 ALA A N 1
ATOM 1493 C CA . ALA A 1 194 ? -13.93 5.156 2.723 1 98.56 194 ALA A CA 1
ATOM 1494 C C . ALA A 1 194 ? -15.32 4.539 2.66 1 98.56 194 ALA A C 1
ATOM 1496 O O . ALA A 1 194 ? -16.312 5.25 2.504 1 98.56 194 ALA A O 1
ATOM 1497 N N . ARG A 1 195 ? -15.367 3.225 2.787 1 97.69 195 ARG A N 1
ATOM 1498 C CA . ARG A 1 195 ? -16.641 2.521 2.752 1 97.69 195 ARG A CA 1
ATOM 1499 C C . ARG A 1 195 ? -17.531 2.945 3.916 1 97.69 195 ARG A C 1
ATOM 1501 O O . ARG A 1 195 ? -18.75 3.098 3.754 1 97.69 195 ARG A O 1
ATOM 1508 N N . ALA A 1 196 ? -16.953 3.156 5.082 1 97.75 196 ALA A N 1
ATOM 1509 C CA . ALA A 1 196 ? -17.703 3.568 6.266 1 97.75 196 ALA A CA 1
ATOM 1510 C C . ALA A 1 196 ? -18.375 4.922 6.043 1 97.75 196 ALA A C 1
ATOM 1512 O O . ALA A 1 196 ? -19.5 5.145 6.492 1 97.75 196 ALA A O 1
ATOM 1513 N N . VAL A 1 197 ? -17.688 5.836 5.387 1 98 197 VAL A N 1
ATOM 1514 C CA . VAL A 1 197 ? -18.25 7.148 5.098 1 98 197 VAL A CA 1
ATOM 1515 C C . VAL A 1 197 ? -19.5 6.996 4.227 1 98 197 VAL A C 1
ATOM 1517 O O . VAL A 1 197 ? -20.531 7.625 4.484 1 98 197 VAL A O 1
ATOM 1520 N N . VAL A 1 198 ? -19.406 6.133 3.195 1 97.06 198 VAL A N 1
ATOM 1521 C CA . VAL A 1 198 ? -20.516 5.895 2.275 1 97.06 198 VAL A CA 1
ATOM 1522 C C . VAL A 1 198 ? -21.672 5.242 3.021 1 97.06 198 VAL A C 1
ATOM 1524 O O . VAL A 1 198 ? -22.812 5.703 2.936 1 97.06 198 VAL A O 1
ATOM 1527 N N . ASP A 1 199 ? -21.406 4.223 3.805 1 96.06 199 ASP A N 1
ATOM 1528 C CA . ASP A 1 199 ? -22.438 3.449 4.488 1 96.06 199 ASP A CA 1
ATOM 1529 C C . ASP A 1 199 ? -23.109 4.281 5.57 1 96.06 199 ASP A C 1
ATOM 1531 O O . ASP A 1 199 ? -24.297 4.074 5.867 1 96.06 199 ASP A O 1
ATOM 1535 N N . ALA A 1 200 ? -22.344 5.234 6.152 1 96.69 200 ALA A N 1
ATOM 1536 C CA . ALA A 1 200 ? -22.906 6.105 7.18 1 96.69 200 ALA A CA 1
ATOM 1537 C C . ALA A 1 200 ? -23.766 7.207 6.559 1 96.69 200 ALA A C 1
ATOM 1539 O O . ALA A 1 200 ? -24.453 7.945 7.27 1 96.69 200 ALA A O 1
ATOM 1540 N N . GLY A 1 201 ? -23.719 7.371 5.238 1 95.12 201 GLY A N 1
ATOM 1541 C CA . GLY A 1 201 ? -24.531 8.352 4.527 1 95.12 201 GLY A CA 1
ATOM 1542 C C . GLY A 1 201 ? -24.016 9.773 4.684 1 95.12 201 GLY A C 1
ATOM 1543 O O . GLY A 1 201 ? -24.797 10.719 4.66 1 95.12 201 GLY A O 1
ATOM 1544 N N . ARG A 1 202 ? -22.734 9.93 4.895 1 96.62 202 ARG A N 1
ATOM 1545 C CA . ARG A 1 202 ? -22.219 11.273 5.148 1 96.62 202 ARG A CA 1
ATOM 1546 C C . ARG A 1 202 ? -21.156 11.648 4.121 1 96.62 202 ARG A C 1
ATOM 1548 O O . ARG A 1 202 ? -20.188 12.336 4.449 1 96.62 202 ARG A O 1
ATOM 1555 N N . VAL A 1 203 ? -21.312 11.094 2.895 1 95.31 203 VAL A N 1
ATOM 1556 C CA . VAL A 1 203 ? -20.5 11.539 1.768 1 95.31 203 VAL A CA 1
ATOM 1557 C C . VAL A 1 203 ? -20.703 13.031 1.544 1 95.31 203 VAL A C 1
ATOM 1559 O O . VAL A 1 203 ? -21.844 13.516 1.528 1 95.31 203 VAL A O 1
ATOM 1562 N N . GLY A 1 204 ? -19.641 13.766 1.422 1 94.5 204 GLY A N 1
ATOM 1563 C CA . GLY A 1 204 ? -19.75 15.203 1.229 1 94.5 204 GLY A CA 1
ATOM 1564 C C . GLY A 1 204 ? -19.766 15.977 2.533 1 94.5 204 GLY A C 1
ATOM 1565 O O . GLY A 1 204 ? -19.594 17.203 2.537 1 94.5 204 GLY A O 1
ATOM 1566 N N . GLU A 1 205 ? -19.922 15.266 3.594 1 96.94 205 GLU A N 1
ATOM 1567 C CA . GLU A 1 205 ? -19.969 15.914 4.902 1 96.94 205 GLU A CA 1
ATOM 1568 C C . GLU A 1 205 ? -18.672 15.648 5.684 1 96.94 205 GLU A C 1
ATOM 1570 O O . GLU A 1 205 ? -18.109 16.562 6.285 1 96.94 205 GLU A O 1
ATOM 1575 N N . VAL A 1 206 ? -18.25 14.438 5.695 1 98.56 206 VAL A N 1
ATOM 1576 C CA . VAL A 1 206 ? -16.984 14.055 6.324 1 98.56 206 VAL A CA 1
ATOM 1577 C C . VAL A 1 206 ? -15.906 13.898 5.262 1 98.56 206 VAL A C 1
ATOM 1579 O O . VAL A 1 206 ? -15.977 12.992 4.426 1 98.56 206 VAL A O 1
ATOM 1582 N N . ALA A 1 207 ? -14.953 14.805 5.266 1 98.81 207 ALA A N 1
ATOM 1583 C CA . ALA A 1 207 ? -13.891 14.766 4.266 1 98.81 207 ALA A CA 1
ATOM 1584 C C . ALA A 1 207 ? -12.844 13.719 4.617 1 98.81 207 ALA A C 1
ATOM 1586 O O . ALA A 1 207 ? -12.562 13.484 5.797 1 98.81 207 ALA A O 1
ATOM 1587 N N . LEU A 1 208 ? -12.32 13.055 3.631 1 98.88 208 LEU A N 1
ATOM 1588 C CA . LEU A 1 208 ? -11.211 12.133 3.82 1 98.88 208 LEU A CA 1
ATOM 1589 C C . LEU A 1 208 ? -9.891 12.781 3.434 1 98.88 208 LEU A C 1
ATOM 1591 O O . LEU A 1 208 ? -9.766 13.352 2.35 1 98.88 208 LEU A O 1
ATOM 1595 N N . TYR A 1 209 ? -8.945 12.742 4.316 1 98.94 209 TYR A N 1
ATOM 1596 C CA . TYR A 1 209 ? -7.59 13.242 4.125 1 98.94 209 TYR A CA 1
ATOM 1597 C C . TYR A 1 209 ? -6.57 12.117 4.25 1 98.94 209 TYR A C 1
ATOM 1599 O O . TYR A 1 209 ? -6.582 11.367 5.23 1 98.94 209 TYR A O 1
ATOM 1607 N N . THR A 1 210 ? -5.719 11.984 3.242 1 98.88 210 THR A N 1
ATOM 1608 C CA . THR A 1 210 ? -4.703 10.945 3.354 1 98.88 210 THR A CA 1
ATOM 1609 C C . THR A 1 210 ? -3.6 11.367 4.32 1 98.88 210 THR A C 1
ATOM 1611 O O . THR A 1 210 ? -3.199 12.531 4.34 1 98.88 210 THR A O 1
ATOM 1614 N N . GLY A 1 211 ? -3.238 10.539 5.172 1 98.56 211 GLY A N 1
ATOM 1615 C CA . GLY A 1 211 ? -2.01 10.562 5.945 1 98.56 211 GLY A CA 1
ATOM 1616 C C . GLY A 1 211 ? -1.052 9.438 5.586 1 98.56 211 GLY A C 1
ATOM 1617 O O . GLY A 1 211 ? -0.072 9.203 6.293 1 98.56 211 GLY A O 1
ATOM 1618 N N . ASN A 1 212 ? -1.422 8.672 4.5 1 98.44 212 ASN A N 1
ATOM 1619 C CA . ASN A 1 212 ? -0.567 7.602 3.992 1 98.44 212 ASN A CA 1
ATOM 1620 C C . ASN A 1 212 ? 0.615 8.156 3.203 1 98.44 212 ASN A C 1
ATOM 1622 O O . ASN A 1 212 ? 0.575 8.211 1.974 1 98.44 212 ASN A O 1
ATOM 1626 N N . ASP A 1 213 ? 1.682 8.453 3.918 1 98.25 213 ASP A N 1
ATOM 1627 C CA . ASP A 1 213 ? 2.859 9.031 3.273 1 98.25 213 ASP A CA 1
ATOM 1628 C C . ASP A 1 213 ? 3.43 8.078 2.225 1 98.25 213 ASP A C 1
ATOM 1630 O O . ASP A 1 213 ? 4.164 8.5 1.328 1 98.25 213 ASP A O 1
ATOM 1634 N N . ASP A 1 214 ? 3.07 6.785 2.314 1 98 214 ASP A N 1
ATOM 1635 C CA . ASP A 1 214 ? 3.59 5.797 1.376 1 98 214 ASP A CA 1
ATOM 1636 C C . ASP A 1 214 ? 2.734 5.734 0.112 1 98 214 ASP A C 1
ATOM 1638 O O . ASP A 1 214 ? 3.018 4.957 -0.799 1 98 214 ASP A O 1
ATOM 1642 N N . ASN A 1 215 ? 1.694 6.566 0.032 1 98.5 215 ASN A N 1
ATOM 1643 C CA . ASN A 1 215 ? 0.755 6.406 -1.072 1 98.5 215 ASN A CA 1
ATOM 1644 C C . ASN A 1 215 ? 0.047 7.715 -1.402 1 98.5 215 ASN A C 1
ATOM 1646 O O . ASN A 1 215 ? -1.099 7.711 -1.856 1 98.5 215 ASN A O 1
ATOM 1650 N N . ILE A 1 216 ? 0.657 8.836 -1.36 1 98.81 216 ILE A N 1
ATOM 1651 C CA . ILE A 1 216 ? 0.067 10.172 -1.367 1 98.81 216 ILE A CA 1
ATOM 1652 C C . ILE A 1 216 ? -0.628 10.422 -2.703 1 98.81 216 ILE A C 1
ATOM 1654 O O . ILE A 1 216 ? -1.846 10.609 -2.752 1 98.81 216 ILE A O 1
ATOM 1658 N N . ILE A 1 217 ? 0.093 10.32 -3.789 1 98.81 217 ILE A N 1
ATOM 1659 C CA . ILE A 1 217 ? -0.405 10.727 -5.098 1 98.81 217 ILE A CA 1
ATOM 1660 C C . ILE A 1 217 ? -1.531 9.789 -5.535 1 98.81 217 ILE A C 1
ATOM 1662 O O . ILE A 1 217 ? -2.578 10.25 -6.004 1 98.81 217 ILE A O 1
ATOM 1666 N N . ILE A 1 218 ? -1.387 8.5 -5.289 1 98.69 218 ILE A N 1
ATOM 1667 C CA . ILE A 1 218 ? -2.393 7.527 -5.703 1 98.69 218 ILE A CA 1
ATOM 1668 C C . ILE A 1 218 ? -3.668 7.727 -4.891 1 98.69 218 ILE A C 1
ATOM 1670 O O . ILE A 1 218 ? -4.773 7.648 -5.43 1 98.69 218 ILE A O 1
ATOM 1674 N N . ASP A 1 219 ? -3.543 8 -3.611 1 98.75 219 ASP A N 1
ATOM 1675 C CA . ASP A 1 219 ? -4.711 8.281 -2.781 1 98.75 219 ASP A CA 1
ATOM 1676 C C . ASP A 1 219 ? -5.508 9.461 -3.336 1 98.75 219 ASP A C 1
ATOM 1678 O O . ASP A 1 219 ? -6.738 9.406 -3.406 1 98.75 219 ASP A O 1
ATOM 1682 N N . LEU A 1 220 ? -4.785 10.469 -3.744 1 98.81 220 LEU A N 1
ATOM 1683 C CA . LEU A 1 220 ? -5.434 11.703 -4.18 1 98.81 220 LEU A CA 1
ATOM 1684 C C . LEU A 1 220 ? -6.059 11.531 -5.559 1 98.81 220 LEU A C 1
ATOM 1686 O O . LEU A 1 220 ? -6.957 12.289 -5.934 1 98.81 220 LEU A O 1
ATOM 1690 N N . LEU A 1 221 ? -5.598 10.508 -6.312 1 98.56 221 LEU A N 1
ATOM 1691 C CA . LEU A 1 221 ? -6.117 10.266 -7.656 1 98.56 221 LEU A CA 1
ATOM 1692 C C . LEU A 1 221 ? -7.316 9.32 -7.617 1 98.56 221 LEU A C 1
ATOM 1694 O O . LEU A 1 221 ? -8.078 9.242 -8.586 1 98.56 221 LEU A O 1
ATOM 1698 N N . THR A 1 222 ? -7.477 8.578 -6.57 1 98.19 222 THR A N 1
ATOM 1699 C CA . THR A 1 222 ? -8.406 7.457 -6.543 1 98.19 222 THR A CA 1
ATOM 1700 C C . THR A 1 222 ? -9.797 7.914 -6.125 1 98.19 222 THR A C 1
ATOM 1702 O O . THR A 1 222 ? -9.953 8.602 -5.117 1 98.19 222 THR A O 1
ATOM 1705 N N . LYS A 1 223 ? -10.773 7.555 -6.891 1 97.38 223 LYS A N 1
ATOM 1706 C CA . LYS A 1 223 ? -12.188 7.637 -6.516 1 97.38 223 LYS A CA 1
ATOM 1707 C C . LYS A 1 223 ? -12.727 6.273 -6.102 1 97.38 223 LYS A C 1
ATOM 1709 O O . LYS A 1 223 ? -12.594 5.297 -6.848 1 97.38 223 LYS A O 1
ATOM 1714 N N . PHE A 1 224 ? -13.227 6.207 -4.934 1 97.81 224 PHE A N 1
ATOM 1715 C CA . PHE A 1 224 ? -13.836 4.969 -4.457 1 97.81 224 PHE A CA 1
ATOM 1716 C C . PHE A 1 224 ? -15.32 4.934 -4.777 1 97.81 224 PHE A C 1
ATOM 1718 O O . PHE A 1 224 ? -16.016 5.953 -4.676 1 97.81 224 PHE A O 1
ATOM 1725 N N . ARG A 1 225 ? -15.844 3.816 -5.18 1 96.38 225 ARG A N 1
ATOM 1726 C CA . ARG A 1 225 ? -17.266 3.633 -5.434 1 96.38 225 ARG A CA 1
ATOM 1727 C C . ARG A 1 225 ? -17.797 2.396 -4.719 1 96.38 225 ARG A C 1
ATOM 1729 O O . ARG A 1 225 ? -17.234 1.307 -4.852 1 96.38 225 ARG A O 1
ATOM 1736 N N . PHE A 1 226 ? -18.766 2.59 -3.947 1 95 226 PHE A N 1
ATOM 1737 C CA . PHE A 1 226 ? -19.406 1.52 -3.193 1 95 226 PHE A CA 1
ATOM 1738 C C . PHE A 1 226 ? -20.922 1.578 -3.357 1 95 226 PHE A C 1
ATOM 1740 O O . PHE A 1 226 ? -21.484 2.645 -3.615 1 95 226 PHE A O 1
ATOM 1747 N N . THR A 1 227 ? -21.516 0.423 -3.264 1 87.62 227 THR A N 1
ATOM 1748 C CA . THR A 1 227 ? -22.969 0.362 -3.168 1 87.62 227 THR A CA 1
ATOM 1749 C C . THR A 1 227 ? -23.422 0.471 -1.715 1 87.62 227 THR A C 1
ATOM 1751 O O . THR A 1 227 ? -22.969 -0.281 -0.856 1 87.62 227 THR A O 1
ATOM 1754 N N . ASP A 1 228 ? -24.281 1.397 -1.53 1 81.69 228 ASP A N 1
ATOM 1755 C CA . ASP A 1 228 ? -24.734 1.563 -0.158 1 81.69 228 ASP A CA 1
ATOM 1756 C C . ASP A 1 228 ? -25.844 0.558 0.173 1 81.69 228 ASP A C 1
ATOM 1758 O O . ASP A 1 228 ? -26.188 -0.287 -0.655 1 81.69 228 ASP A O 1
ATOM 1762 N N . ARG A 1 229 ? -26.297 0.604 1.423 1 74.25 229 ARG A N 1
ATOM 1763 C CA . ARG A 1 229 ? -27.281 -0.352 1.934 1 74.25 229 ARG A CA 1
ATOM 1764 C C . ARG A 1 229 ? -28.578 -0.267 1.152 1 74.25 229 ARG A C 1
ATOM 1766 O O . ARG A 1 229 ? -29.375 -1.219 1.139 1 74.25 229 ARG A O 1
ATOM 1773 N N . ARG A 1 230 ? -28.859 0.833 0.521 1 78.31 230 ARG A N 1
ATOM 1774 C CA . ARG A 1 230 ? -30.109 1.027 -0.206 1 78.31 230 ARG A CA 1
ATOM 1775 C C . ARG A 1 230 ? -29.938 0.674 -1.681 1 78.31 230 ARG A C 1
ATOM 1777 O O . ARG A 1 230 ? -30.859 0.889 -2.48 1 78.31 230 ARG A O 1
ATOM 1784 N N . GLY A 1 231 ? -28.734 0.234 -1.981 1 77.81 231 GLY A N 1
ATOM 1785 C CA . GLY A 1 231 ? -28.469 -0.192 -3.35 1 77.81 231 GLY A CA 1
ATOM 1786 C C . GLY A 1 231 ? -27.953 0.923 -4.234 1 77.81 231 GLY A C 1
ATOM 1787 O O . GLY A 1 231 ? -27.688 0.71 -5.418 1 77.81 231 GLY A O 1
ATOM 1788 N N . GLY A 1 232 ? -27.812 2.086 -3.652 1 85 232 GLY A N 1
ATOM 1789 C CA . GLY A 1 232 ? -27.312 3.215 -4.422 1 85 232 GLY A CA 1
ATOM 1790 C C . GLY A 1 232 ? -25.797 3.268 -4.504 1 85 232 GLY A C 1
ATOM 1791 O O . GLY A 1 232 ? -25.109 2.98 -3.523 1 85 232 GLY A O 1
ATOM 1792 N N . LEU A 1 233 ? -25.281 3.496 -5.746 1 88.88 233 LEU A N 1
ATOM 1793 C CA . LEU A 1 233 ? -23.859 3.637 -5.961 1 88.88 233 LEU A CA 1
ATOM 1794 C C . LEU A 1 233 ? -23.375 5.023 -5.543 1 88.88 233 LEU A C 1
ATOM 1796 O O . LEU A 1 233 ? -23.922 6.035 -5.984 1 88.88 233 LEU A O 1
ATOM 1800 N N . ASN A 1 234 ? -22.469 5.074 -4.613 1 93.5 234 ASN A N 1
ATOM 1801 C CA . ASN A 1 234 ? -21.906 6.324 -4.105 1 93.5 234 ASN A CA 1
ATOM 1802 C C . ASN A 1 234 ? -20.406 6.395 -4.316 1 93.5 234 ASN A C 1
ATOM 1804 O O . ASN A 1 234 ? -19.703 5.379 -4.211 1 93.5 234 ASN A O 1
ATOM 1808 N N . GLU A 1 235 ? -20.016 7.566 -4.648 1 95.5 235 GLU A N 1
ATOM 1809 C CA . GLU A 1 235 ? -18.594 7.824 -4.844 1 95.5 235 GLU A CA 1
ATOM 1810 C C . GLU A 1 235 ? -18.031 8.68 -3.711 1 95.5 235 GLU A C 1
ATOM 1812 O O . GLU A 1 235 ? -18.672 9.609 -3.244 1 95.5 235 GLU A O 1
ATOM 1817 N N . VAL A 1 236 ? -16.922 8.32 -3.191 1 97.5 236 VAL A N 1
ATOM 1818 C CA . VAL A 1 236 ? -16.188 9.102 -2.205 1 97.5 236 VAL A CA 1
ATOM 1819 C C . VAL A 1 236 ? -14.703 9.164 -2.586 1 97.5 236 VAL A C 1
ATOM 1821 O O . VAL A 1 236 ? -14.18 8.227 -3.197 1 97.5 236 VAL A O 1
ATOM 1824 N N . LYS A 1 237 ? -14.047 10.242 -2.373 1 97.69 237 LYS A N 1
ATOM 1825 C CA . LYS A 1 237 ? -12.625 10.391 -2.691 1 97.69 237 LYS A CA 1
ATOM 1826 C C . LYS A 1 237 ? -11.867 11.031 -1.537 1 97.69 237 LYS A C 1
ATOM 1828 O O . LYS A 1 237 ? -12.469 11.664 -0.664 1 97.69 237 LYS A O 1
ATOM 1833 N N . ILE A 1 238 ? -10.648 10.812 -1.449 1 98.56 238 ILE A N 1
ATOM 1834 C CA . ILE A 1 238 ? -9.734 11.555 -0.591 1 98.56 238 ILE A CA 1
ATOM 1835 C C . ILE A 1 238 ? -9.438 12.914 -1.211 1 98.56 238 ILE A C 1
ATOM 1837 O O . ILE A 1 238 ? -8.914 13 -2.324 1 98.56 238 ILE A O 1
ATOM 1841 N N . VAL A 1 239 ? -9.727 14 -0.476 1 98.56 239 VAL A N 1
ATOM 1842 C CA . VAL A 1 239 ? -9.805 15.305 -1.126 1 98.56 239 VAL A CA 1
ATOM 1843 C C . VAL A 1 239 ? -8.578 16.141 -0.76 1 98.56 239 VAL A C 1
ATOM 1845 O O . VAL A 1 239 ? -8.297 17.156 -1.397 1 98.56 239 VAL A O 1
ATOM 1848 N N . GLY A 1 240 ? -7.859 15.742 0.231 1 98.75 240 GLY A N 1
ATOM 1849 C CA . GLY A 1 240 ? -6.68 16.438 0.724 1 98.75 240 GLY A CA 1
ATOM 1850 C C . GLY A 1 240 ? -5.742 15.531 1.505 1 98.75 240 GLY A C 1
ATOM 1851 O O . GLY A 1 240 ? -5.852 14.305 1.437 1 98.75 240 GLY A O 1
ATOM 1852 N N . GLY A 1 241 ? -4.793 16.109 2.129 1 98.88 241 GLY A N 1
ATOM 1853 C CA . GLY A 1 241 ? -3.857 15.352 2.951 1 98.88 241 GLY A CA 1
ATOM 1854 C C . GLY A 1 241 ? -3.443 16.078 4.211 1 98.88 241 GLY A C 1
ATOM 1855 O O . GLY A 1 241 ? -3.5 17.312 4.266 1 98.88 241 GLY A O 1
ATOM 1856 N N . LEU A 1 242 ? -3.205 15.406 5.215 1 98.88 242 LEU A N 1
ATOM 1857 C CA . LEU A 1 242 ? -2.514 15.828 6.43 1 98.88 242 LEU A CA 1
ATOM 1858 C C . LEU A 1 242 ? -1.304 14.938 6.699 1 98.88 242 LEU A C 1
ATOM 1860 O O . LEU A 1 242 ? -1.447 13.82 7.203 1 98.88 242 LEU A O 1
ATOM 1864 N N . LEU A 1 243 ? -0.129 15.477 6.293 1 98.69 243 LEU A N 1
ATOM 1865 C CA . LEU A 1 243 ? 1.014 14.578 6.133 1 98.69 243 LEU A CA 1
ATOM 1866 C C . LEU A 1 243 ? 2.264 15.18 6.77 1 98.69 243 LEU A C 1
ATOM 1868 O O . LEU A 1 243 ? 2.494 16.391 6.68 1 98.69 243 LEU A O 1
ATOM 1872 N N . GLY A 1 244 ? 3.043 14.281 7.379 1 98.44 244 GLY A N 1
ATOM 1873 C CA . GLY A 1 244 ? 4.395 14.641 7.777 1 98.44 244 GLY A CA 1
ATOM 1874 C C . GLY A 1 244 ? 5.32 14.875 6.602 1 98.44 244 GLY A C 1
ATOM 1875 O O . GLY A 1 244 ? 6.203 15.734 6.656 1 98.44 244 GLY A O 1
ATOM 1876 N N . HIS A 1 245 ? 5.141 14.148 5.516 1 98.69 245 HIS A N 1
ATOM 1877 C CA . HIS A 1 245 ? 5.934 14.289 4.297 1 98.69 245 HIS A CA 1
ATOM 1878 C C . HIS A 1 245 ? 5.914 15.727 3.787 1 98.69 245 HIS A C 1
ATOM 1880 O O . HIS A 1 245 ? 6.875 16.172 3.164 1 98.69 245 HIS A O 1
ATOM 1886 N N . TRP A 1 246 ? 4.863 16.453 4.023 1 98.88 246 TRP A N 1
ATOM 1887 C CA . TRP A 1 246 ? 4.719 17.797 3.467 1 98.88 246 TRP A CA 1
ATOM 1888 C C . TRP A 1 246 ? 5.41 18.828 4.352 1 98.88 246 TRP A C 1
ATOM 1890 O O . TRP A 1 246 ? 5.395 20.016 4.043 1 98.88 246 TRP A O 1
ATOM 1900 N N . SER A 1 247 ? 6.059 18.375 5.441 1 98.81 247 SER A N 1
ATOM 1901 C CA . SER A 1 247 ? 6.734 19.312 6.332 1 98.81 247 SER A CA 1
ATOM 1902 C C . SER A 1 247 ? 8.133 19.641 5.816 1 98.81 247 SER A C 1
ATOM 1904 O O . SER A 1 247 ? 8.773 20.578 6.309 1 98.81 247 SER A O 1
ATOM 1906 N N . PHE A 1 248 ? 8.609 18.922 4.91 1 98.75 248 PHE A N 1
ATOM 1907 C CA . PHE A 1 248 ? 9.852 19.203 4.199 1 98.75 248 PHE A CA 1
ATOM 1908 C C . PHE A 1 248 ? 9.625 19.188 2.691 1 98.75 248 PHE A C 1
ATOM 1910 O O . PHE A 1 248 ? 8.695 18.547 2.201 1 98.75 248 PHE A O 1
ATOM 1917 N N . TRP A 1 249 ? 10.469 20 1.946 1 98.62 249 TRP A N 1
ATOM 1918 C CA . TRP A 1 249 ? 10.266 20.188 0.513 1 98.62 249 TRP A CA 1
ATOM 1919 C C . TRP A 1 249 ? 8.836 20.609 0.216 1 98.62 249 TRP A C 1
ATOM 1921 O O . TRP A 1 249 ? 8.227 20.141 -0.745 1 98.62 249 TRP A O 1
ATOM 1931 N N . THR A 1 250 ? 8.32 21.5 1.066 1 98.69 250 THR A N 1
ATOM 1932 C CA . THR A 1 250 ? 6.906 21.844 1.104 1 98.69 250 THR A CA 1
ATOM 1933 C C . THR A 1 250 ? 6.473 22.5 -0.204 1 98.69 250 THR A C 1
ATOM 1935 O O . THR A 1 250 ? 5.434 22.141 -0.766 1 98.69 250 THR A O 1
ATOM 1938 N N . LYS A 1 251 ? 7.273 23.406 -0.702 1 98.25 251 LYS A N 1
ATOM 1939 C CA . LYS A 1 251 ? 6.887 24.109 -1.924 1 98.25 251 LYS A CA 1
ATOM 1940 C C . LYS A 1 251 ? 6.637 23.125 -3.064 1 98.25 251 LYS A C 1
ATOM 1942 O O . LYS A 1 251 ? 5.602 23.188 -3.73 1 98.25 251 LYS A O 1
ATOM 1947 N N . ARG A 1 252 ? 7.578 22.25 -3.281 1 97.62 252 ARG A N 1
ATOM 1948 C CA . ARG A 1 252 ? 7.438 21.266 -4.352 1 97.62 252 ARG A CA 1
ATOM 1949 C C . ARG A 1 252 ? 6.254 20.344 -4.09 1 97.62 252 ARG A C 1
ATOM 1951 O O . ARG A 1 252 ? 5.52 20 -5.016 1 97.62 252 ARG A O 1
ATOM 1958 N N . SER A 1 253 ? 6.102 19.922 -2.855 1 98.44 253 SER A N 1
ATOM 1959 C CA . SER A 1 253 ? 4.957 19.094 -2.496 1 98.44 253 SER A CA 1
ATOM 1960 C C . SER A 1 253 ? 3.643 19.781 -2.828 1 98.44 253 SER A C 1
ATOM 1962 O O . SER A 1 253 ? 2.707 19.156 -3.32 1 98.44 253 SER A O 1
ATOM 1964 N N . MET A 1 254 ? 3.572 21.125 -2.561 1 98.31 254 MET A N 1
ATOM 1965 C CA . MET A 1 254 ? 2.352 21.875 -2.855 1 98.31 254 MET A CA 1
ATOM 1966 C C . MET A 1 254 ? 2.125 21.969 -4.359 1 98.31 254 MET A C 1
ATOM 1968 O O . MET A 1 254 ? 0.988 21.875 -4.828 1 98.31 254 MET A O 1
ATOM 1972 N N . GLU A 1 255 ? 3.184 22.141 -5.09 1 98.12 255 GLU A N 1
ATOM 1973 C CA . GLU A 1 255 ? 3.07 22.172 -6.547 1 98.12 255 GLU A CA 1
ATOM 1974 C C . GLU A 1 255 ? 2.553 20.844 -7.094 1 98.12 255 GLU A C 1
ATOM 1976 O O . GLU A 1 255 ? 1.667 20.828 -7.949 1 98.12 255 GLU A O 1
ATOM 1981 N N . ILE A 1 256 ? 3.064 19.797 -6.59 1 98.38 256 ILE A N 1
ATOM 1982 C CA . ILE A 1 256 ? 2.629 18.469 -7.004 1 98.38 256 ILE A CA 1
ATOM 1983 C C . ILE A 1 256 ? 1.181 18.234 -6.578 1 98.38 256 ILE A C 1
ATOM 1985 O O . ILE A 1 256 ? 0.373 17.719 -7.355 1 98.38 256 ILE A O 1
ATOM 1989 N N . PHE A 1 257 ? 0.841 18.656 -5.375 1 98.62 257 PHE A N 1
ATOM 1990 C CA . PHE A 1 257 ? -0.516 18.516 -4.867 1 98.62 257 PHE A CA 1
ATOM 1991 C C . PHE A 1 257 ? -1.519 19.203 -5.781 1 98.62 257 PHE A C 1
ATOM 1993 O O . PHE A 1 257 ? -2.543 18.625 -6.141 1 98.62 257 PHE A O 1
ATOM 2000 N N . ARG A 1 258 ? -1.222 20.406 -6.152 1 97.5 258 ARG A N 1
ATOM 2001 C CA . ARG A 1 258 ? -2.113 21.172 -7.023 1 97.5 258 ARG A CA 1
ATOM 2002 C C . ARG A 1 258 ? -2.283 20.469 -8.367 1 97.5 258 ARG A C 1
ATOM 2004 O O . ARG A 1 258 ? -3.396 20.391 -8.898 1 97.5 258 ARG A O 1
ATOM 2011 N N . LEU A 1 259 ? -1.199 20 -8.875 1 97.69 259 LEU A N 1
ATOM 2012 C CA . LEU A 1 259 ? -1.257 19.281 -10.148 1 97.69 259 LEU A CA 1
ATOM 2013 C C . LEU A 1 259 ? -2.115 18.031 -10.023 1 97.69 259 LEU A C 1
ATOM 2015 O O . LEU A 1 259 ? -2.988 17.781 -10.859 1 97.69 259 LEU A O 1
ATOM 2019 N N . VAL A 1 260 ? -1.858 17.25 -8.992 1 98.25 260 VAL A N 1
ATOM 2020 C CA . VAL A 1 260 ? -2.553 15.984 -8.789 1 98.25 260 VAL A CA 1
ATOM 2021 C C . VAL A 1 260 ? -4.047 16.234 -8.609 1 98.25 260 VAL A C 1
ATOM 2023 O O . VAL A 1 260 ? -4.879 15.508 -9.148 1 98.25 260 VAL A O 1
ATOM 2026 N N . LYS A 1 261 ? -4.402 17.234 -7.848 1 96.81 261 LYS A N 1
ATOM 2027 C CA . LYS A 1 261 ? -5.805 17.594 -7.633 1 96.81 261 LYS A CA 1
ATOM 2028 C C . LYS A 1 261 ? -6.492 17.938 -8.953 1 96.81 261 LYS A C 1
ATOM 2030 O O . LYS A 1 261 ? -7.633 17.547 -9.188 1 96.81 261 LYS A O 1
ATOM 2035 N N . SER A 1 262 ? -5.824 18.703 -9.797 1 96.12 262 SER A N 1
ATOM 2036 C CA . SER A 1 262 ? -6.383 19.047 -11.094 1 96.12 262 SER A CA 1
ATOM 2037 C C . SER A 1 262 ? -6.578 17.812 -11.969 1 96.12 262 SER A C 1
ATOM 2039 O O . SER A 1 262 ? -7.594 17.688 -12.648 1 96.12 262 SER A O 1
ATOM 2041 N N . ILE A 1 263 ? -5.676 16.891 -11.922 1 96.62 263 ILE A N 1
ATOM 2042 C CA . ILE A 1 263 ? -5.723 15.688 -12.742 1 96.62 263 ILE A CA 1
ATOM 2043 C C . ILE A 1 263 ? -6.805 14.75 -12.219 1 96.62 263 ILE A C 1
ATOM 2045 O O . ILE A 1 263 ? -7.488 14.078 -13 1 96.62 263 ILE A O 1
ATOM 2049 N N . ALA A 1 264 ? -6.945 14.75 -10.914 1 94.12 264 ALA A N 1
ATOM 2050 C CA . ALA A 1 264 ? -7.949 13.883 -10.289 1 94.12 264 ALA A CA 1
ATOM 2051 C C . ALA A 1 264 ? -9.336 14.18 -10.844 1 94.12 264 ALA A C 1
ATOM 2053 O O . ALA A 1 264 ? -10.211 13.312 -10.844 1 94.12 264 ALA A O 1
ATOM 2054 N N . GLU A 1 265 ? -9.586 15.336 -11.344 1 92.44 265 GLU A N 1
ATOM 2055 C CA . GLU A 1 265 ? -10.883 15.734 -11.883 1 92.44 265 GLU A CA 1
ATOM 2056 C C . GLU A 1 265 ? -10.914 15.57 -13.406 1 92.44 265 GLU A C 1
ATOM 2058 O O . GLU A 1 265 ? -11.93 15.844 -14.039 1 92.44 265 GLU A O 1
ATOM 2063 N N . SER A 1 266 ? -9.836 15.023 -13.969 1 91.94 266 SER A N 1
ATOM 2064 C CA . SER A 1 266 ? -9.734 14.859 -15.414 1 91.94 266 SER A CA 1
ATOM 2065 C C . SER A 1 266 ? -10.125 13.445 -15.844 1 91.94 266 SER A C 1
ATOM 2067 O O . SER A 1 266 ? -10.391 12.586 -15 1 91.94 266 SER A O 1
ATOM 2069 N N . GLU A 1 267 ? -10.133 13.219 -17.203 1 92.5 267 GLU A N 1
ATOM 2070 C CA . GLU A 1 267 ? -10.547 11.93 -17.75 1 92.5 267 GLU A CA 1
ATOM 2071 C C . GLU A 1 267 ? -9.336 11.023 -17.984 1 92.5 267 GLU A C 1
ATOM 2073 O O . GLU A 1 267 ? -9.492 9.859 -18.359 1 92.5 267 GLU A O 1
ATOM 2078 N N . HIS A 1 268 ? -8.211 11.594 -17.719 1 94.81 268 HIS A N 1
ATOM 2079 C CA . HIS A 1 268 ? -6.996 10.828 -17.984 1 94.81 268 HIS A CA 1
ATOM 2080 C C . HIS A 1 268 ? -5.945 11.07 -16.906 1 94.81 268 HIS A C 1
ATOM 2082 O O . HIS A 1 268 ? -5.758 12.203 -16.453 1 94.81 268 HIS A O 1
ATOM 2088 N N . ILE A 1 269 ? -5.344 9.992 -16.469 1 97.31 269 ILE A N 1
ATOM 2089 C CA . ILE A 1 269 ? -4.184 10.078 -15.578 1 97.31 269 ILE A CA 1
ATOM 2090 C C . ILE A 1 269 ? -2.91 9.805 -16.375 1 97.31 269 ILE A C 1
ATOM 2092 O O . ILE A 1 269 ? -2.764 8.734 -16.969 1 97.31 269 ILE A O 1
ATOM 2096 N N . PRO A 1 270 ? -2.014 10.781 -16.5 1 97.06 270 PRO A N 1
ATOM 2097 C CA . PRO A 1 270 ? -0.72 10.477 -17.109 1 97.06 270 PRO A CA 1
ATOM 2098 C C . PRO A 1 270 ? 0.064 9.422 -16.344 1 97.06 270 PRO A C 1
ATOM 2100 O O . PRO A 1 270 ? 0.185 9.508 -15.109 1 97.06 270 PRO A O 1
ATOM 2103 N N . PRO A 1 271 ? 0.606 8.391 -17.047 1 96.62 271 PRO A N 1
ATOM 2104 C CA . PRO A 1 271 ? 1.357 7.344 -16.359 1 96.62 271 PRO A CA 1
ATOM 2105 C C . PRO A 1 271 ? 2.564 7.887 -15.594 1 96.62 271 PRO A C 1
ATOM 2107 O O . PRO A 1 271 ? 2.998 7.289 -14.609 1 96.62 271 PRO A O 1
ATOM 2110 N N . GLU A 1 272 ? 3.092 9.062 -15.984 1 96.81 272 GLU A N 1
ATOM 2111 C CA . GLU A 1 272 ? 4.223 9.719 -15.336 1 96.81 272 GLU A CA 1
ATOM 2112 C C . GLU A 1 272 ? 3.92 10 -13.867 1 96.81 272 GLU A C 1
ATOM 2114 O O . GLU A 1 272 ? 4.828 10.023 -13.031 1 96.81 272 GLU A O 1
ATOM 2119 N N . LEU A 1 273 ? 2.645 10.172 -13.516 1 97.88 273 LEU A N 1
ATOM 2120 C CA . LEU A 1 273 ? 2.293 10.469 -12.133 1 97.88 273 LEU A CA 1
ATOM 2121 C C . LEU A 1 273 ? 2.5 9.25 -11.242 1 97.88 273 LEU A C 1
ATOM 2123 O O . LEU A 1 273 ? 2.807 9.391 -10.055 1 97.88 273 LEU A O 1
ATOM 2127 N N . LEU A 1 274 ? 2.338 8.031 -11.836 1 98.25 274 LEU A N 1
ATOM 2128 C CA . LEU A 1 274 ? 2.623 6.832 -11.047 1 98.25 274 LEU A CA 1
ATOM 2129 C C . LEU A 1 274 ? 4.121 6.684 -10.812 1 98.25 274 LEU A C 1
ATOM 2131 O O . LEU A 1 274 ? 4.543 6.262 -9.727 1 98.25 274 LEU A O 1
ATOM 2135 N N . THR A 1 275 ? 4.93 7.027 -11.812 1 98 275 THR A N 1
ATOM 2136 C CA . THR A 1 275 ? 6.379 7.027 -11.648 1 98 275 THR A CA 1
ATOM 2137 C C . THR A 1 275 ? 6.801 8.055 -10.602 1 98 275 THR A C 1
ATOM 2139 O O . THR A 1 275 ? 7.609 7.758 -9.719 1 98 275 THR A O 1
ATOM 2142 N N . LEU A 1 276 ? 6.219 9.25 -10.711 1 98.25 276 LEU A N 1
ATOM 2143 C CA . LEU A 1 276 ? 6.5 10.289 -9.719 1 98.25 276 LEU A CA 1
ATOM 2144 C C . LEU A 1 276 ? 6.086 9.844 -8.328 1 98.25 276 LEU A C 1
ATOM 2146 O O . LEU A 1 276 ? 6.793 10.102 -7.348 1 98.25 276 LEU A O 1
ATOM 2150 N N . SER A 1 277 ? 4.949 9.156 -8.242 1 98.62 277 SER A N 1
ATOM 2151 C CA . SER A 1 277 ? 4.477 8.633 -6.965 1 98.62 277 SER A CA 1
ATOM 2152 C C . SER A 1 277 ? 5.512 7.711 -6.328 1 98.62 277 SER A C 1
ATOM 2154 O O . SER A 1 277 ? 5.766 7.785 -5.125 1 98.62 277 SER A O 1
ATOM 2156 N N . ALA A 1 278 ? 6.098 6.859 -7.109 1 98.44 278 ALA A N 1
ATOM 2157 C CA . ALA A 1 278 ? 7.109 5.934 -6.605 1 98.44 278 ALA A CA 1
ATOM 2158 C C . ALA A 1 278 ? 8.336 6.68 -6.105 1 98.44 278 ALA A C 1
ATOM 2160 O O . ALA A 1 278 ? 8.93 6.309 -5.09 1 98.44 278 ALA A O 1
ATOM 2161 N N . GLN A 1 279 ? 8.734 7.711 -6.809 1 98.19 279 GLN A N 1
ATOM 2162 C CA . GLN A 1 279 ? 9.891 8.5 -6.398 1 98.19 279 GLN A CA 1
ATOM 2163 C C . GLN A 1 279 ? 9.617 9.25 -5.098 1 98.19 279 GLN A C 1
ATOM 2165 O O . GLN A 1 279 ? 10.469 9.297 -4.211 1 98.19 279 GLN A O 1
ATOM 2170 N N . VAL A 1 280 ? 8.391 9.844 -5.012 1 98.75 280 VAL A N 1
ATOM 2171 C CA . VAL A 1 280 ? 7.98 10.516 -3.783 1 98.75 280 VAL A CA 1
ATOM 2172 C C . VAL A 1 280 ? 8.008 9.531 -2.619 1 98.75 280 VAL A C 1
ATOM 2174 O O . VAL A 1 280 ? 8.516 9.844 -1.54 1 98.75 280 VAL A O 1
ATOM 2177 N N . THR A 1 281 ? 7.531 8.312 -2.826 1 98.81 281 THR A N 1
ATOM 2178 C CA . THR A 1 281 ? 7.473 7.293 -1.787 1 98.81 281 THR A CA 1
ATOM 2179 C C . THR A 1 281 ? 8.875 6.836 -1.4 1 98.81 281 THR A C 1
ATOM 2181 O O . THR A 1 281 ? 9.156 6.613 -0.222 1 98.81 281 THR A O 1
ATOM 2184 N N . ASP A 1 282 ? 9.734 6.691 -2.396 1 98.5 282 ASP A N 1
ATOM 2185 C CA . ASP A 1 282 ? 11.125 6.336 -2.115 1 98.5 282 ASP A CA 1
ATOM 2186 C C . ASP A 1 282 ? 11.797 7.398 -1.25 1 98.5 282 ASP A C 1
ATOM 2188 O O . ASP A 1 282 ? 12.469 7.074 -0.269 1 98.5 282 ASP A O 1
ATOM 2192 N N . ALA A 1 283 ? 11.594 8.641 -1.594 1 98.62 283 ALA A N 1
ATOM 2193 C CA . ALA A 1 283 ? 12.156 9.734 -0.812 1 98.62 283 ALA A CA 1
ATOM 2194 C C . ALA A 1 283 ? 11.594 9.742 0.609 1 98.62 283 ALA A C 1
ATOM 2196 O O . ALA A 1 283 ? 12.344 9.898 1.576 1 98.62 283 ALA A O 1
ATOM 2197 N N . ASN A 1 284 ? 10.305 9.555 0.674 1 98.81 284 ASN A N 1
ATOM 2198 C CA . ASN A 1 284 ? 9.672 9.461 1.985 1 98.81 284 ASN A CA 1
ATOM 2199 C C . ASN A 1 284 ? 10.289 8.352 2.832 1 98.81 284 ASN A C 1
ATOM 2201 O O . ASN A 1 284 ? 10.562 8.547 4.016 1 98.81 284 ASN A O 1
ATOM 2205 N N . GLY A 1 285 ? 10.484 7.172 2.23 1 98.62 285 GLY A N 1
ATOM 2206 C CA . GLY A 1 285 ? 11.039 6.039 2.951 1 98.62 285 GLY A CA 1
ATOM 2207 C C . GLY A 1 285 ? 12.391 6.332 3.572 1 98.62 285 GLY A C 1
ATOM 2208 O O . GLY A 1 285 ? 12.68 5.895 4.688 1 98.62 285 GLY A O 1
ATOM 2209 N N . ALA A 1 286 ? 13.211 7.098 2.869 1 98.75 286 ALA A N 1
ATOM 2210 C CA . ALA A 1 286 ? 14.523 7.477 3.377 1 98.75 286 ALA A CA 1
ATOM 2211 C C . ALA A 1 286 ? 14.406 8.422 4.566 1 98.75 286 ALA A C 1
ATOM 2213 O O . ALA A 1 286 ? 15.047 8.219 5.598 1 98.75 286 ALA A O 1
ATOM 2214 N N . VAL A 1 287 ? 13.531 9.398 4.453 1 98.81 287 VAL A N 1
ATOM 2215 C CA . VAL A 1 287 ? 13.406 10.438 5.473 1 98.81 287 VAL A CA 1
ATOM 2216 C C . VAL A 1 287 ? 12.688 9.875 6.695 1 98.81 287 VAL A C 1
ATOM 2218 O O . VAL A 1 287 ? 13.102 10.117 7.832 1 98.81 287 VAL A O 1
ATOM 2221 N N . PHE A 1 288 ? 11.672 9.07 6.441 1 98.56 288 PHE A N 1
ATOM 2222 C CA . PHE A 1 288 ? 10.844 8.547 7.523 1 98.56 288 PHE A CA 1
ATOM 2223 C C . PHE A 1 288 ? 11.477 7.305 8.141 1 98.56 288 PHE A C 1
ATOM 2225 O O . PHE A 1 288 ? 11.008 6.809 9.164 1 98.56 288 PHE A O 1
ATOM 2232 N N . ASP A 1 289 ? 12.539 6.777 7.5 1 98.19 289 ASP A N 1
ATOM 2233 C CA . ASP A 1 289 ? 13.266 5.633 8.039 1 98.19 289 ASP A CA 1
ATOM 2234 C C . ASP A 1 289 ? 12.414 4.367 7.98 1 98.19 289 ASP A C 1
ATOM 2236 O O . ASP A 1 289 ? 12.352 3.605 8.945 1 98.19 289 ASP A O 1
ATOM 2240 N N . ALA A 1 290 ? 11.773 4.121 6.852 1 97.12 290 ALA A N 1
ATOM 2241 C CA . ALA A 1 290 ? 10.93 2.943 6.656 1 97.12 290 ALA A CA 1
ATOM 2242 C C . ALA A 1 290 ? 11.719 1.66 6.895 1 97.12 290 ALA A C 1
ATOM 2244 O O . ALA A 1 290 ? 11.18 0.678 7.41 1 97.12 290 ALA A O 1
ATOM 2245 N N . ALA A 1 291 ? 12.984 1.599 6.605 1 95.06 291 ALA A N 1
ATOM 2246 C CA . ALA A 1 291 ? 13.836 0.418 6.746 1 95.06 291 ALA A CA 1
ATOM 2247 C C . ALA A 1 291 ? 13.953 -0.004 8.211 1 95.06 291 ALA A C 1
ATOM 2249 O O . ALA A 1 291 ? 14.211 -1.174 8.508 1 95.06 291 ALA A O 1
ATOM 2250 N N . ASN A 1 292 ? 13.797 0.946 9.078 1 96.06 292 ASN A N 1
ATOM 2251 C CA . ASN A 1 292 ? 13.922 0.674 10.5 1 96.06 292 ASN A CA 1
ATOM 2252 C C . ASN A 1 292 ? 12.602 0.914 11.234 1 96.06 292 ASN A C 1
ATOM 2254 O O . ASN A 1 292 ? 12.594 1.403 12.367 1 96.06 292 ASN A O 1
ATOM 2258 N N . GLU A 1 293 ? 11.5 0.637 10.539 1 94.19 293 GLU A N 1
ATOM 2259 C CA . GLU A 1 293 ? 10.156 0.69 11.102 1 94.19 293 GLU A CA 1
ATOM 2260 C C . GLU A 1 293 ? 9.836 2.082 11.641 1 94.19 293 GLU A C 1
ATOM 2262 O O . GLU A 1 293 ? 9.242 2.215 12.711 1 94.19 293 GLU A O 1
ATOM 2267 N N . PHE A 1 294 ? 10.398 3.166 11.062 1 96.75 294 PHE A N 1
ATOM 2268 C CA . PHE A 1 294 ? 10.047 4.566 11.273 1 96.75 294 PHE A CA 1
ATOM 2269 C C . PHE A 1 294 ? 10.602 5.074 12.594 1 96.75 294 PHE A C 1
ATOM 2271 O O . PHE A 1 294 ? 10.094 6.047 13.156 1 96.75 294 PHE A O 1
ATOM 2278 N N . ARG A 1 295 ? 11.625 4.391 13.094 1 96.12 295 ARG A N 1
ATOM 2279 C CA . ARG A 1 295 ? 12.25 4.844 14.336 1 96.12 295 ARG A CA 1
ATOM 2280 C C . ARG A 1 295 ? 12.82 6.246 14.172 1 96.12 295 ARG A C 1
ATOM 2282 O O . ARG A 1 295 ? 12.812 7.039 15.117 1 96.12 295 ARG A O 1
ATOM 2289 N N . GLY A 1 296 ? 13.297 6.547 13.008 1 97.56 296 GLY A N 1
ATOM 2290 C CA . GLY A 1 296 ? 13.977 7.805 12.758 1 97.56 296 GLY A CA 1
ATOM 2291 C C . GLY A 1 296 ? 13.102 8.828 12.055 1 97.56 296 GLY A C 1
ATOM 2292 O O . GLY A 1 296 ? 13.609 9.734 11.398 1 97.56 296 GLY A O 1
ATOM 2293 N N . VAL A 1 297 ? 11.797 8.727 12.141 1 97.56 297 VAL A N 1
ATOM 2294 C CA . VAL A 1 297 ? 10.906 9.57 11.352 1 97.56 297 VAL A CA 1
ATOM 2295 C C . VAL A 1 297 ? 11.102 11.031 11.742 1 97.56 297 VAL A C 1
ATOM 2297 O O . VAL A 1 297 ? 11.305 11.891 10.875 1 97.56 297 VAL A O 1
ATOM 2300 N N . ILE A 1 298 ? 11.133 11.375 13.047 1 98 298 ILE A N 1
ATOM 2301 C CA . ILE A 1 298 ? 11.227 12.758 13.492 1 98 298 ILE A CA 1
ATOM 2302 C C . ILE A 1 298 ? 12.633 13.289 13.234 1 98 298 ILE A C 1
ATOM 2304 O O . ILE A 1 298 ? 12.805 14.32 12.586 1 98 298 ILE A O 1
ATOM 2308 N N . PRO A 1 299 ? 13.688 12.508 13.633 1 98.5 299 PRO A N 1
ATOM 2309 C CA . PRO A 1 299 ? 15.039 12.992 13.297 1 98.5 299 PRO A CA 1
ATOM 2310 C C . PRO A 1 299 ? 15.258 13.125 11.797 1 98.5 299 PRO A C 1
ATOM 2312 O O . PRO A 1 299 ? 16.016 14 11.359 1 98.5 299 PRO A O 1
ATOM 2315 N N . GLY A 1 300 ? 14.633 12.234 11.023 1 98.81 300 GLY A N 1
ATOM 2316 C CA . GLY A 1 300 ? 14.758 12.336 9.578 1 98.81 300 GLY A CA 1
ATOM 2317 C C . GLY A 1 300 ? 14.188 13.625 9.016 1 98.81 300 GLY A C 1
ATOM 2318 O O . GLY A 1 300 ? 14.836 14.305 8.219 1 98.81 300 GLY A O 1
ATOM 2319 N N . ILE A 1 301 ? 13.008 13.961 9.43 1 98.88 301 ILE A N 1
ATOM 2320 C CA . ILE A 1 301 ? 12.383 15.219 9.031 1 98.88 301 ILE A CA 1
ATOM 2321 C C . ILE A 1 301 ? 13.258 16.391 9.469 1 98.88 301 ILE A C 1
ATOM 2323 O O . ILE A 1 301 ? 13.547 17.297 8.672 1 98.88 301 ILE A O 1
ATOM 2327 N N . ASN A 1 302 ? 13.68 16.312 10.727 1 98.81 302 ASN A N 1
ATOM 2328 C CA . ASN A 1 302 ? 14.5 17.391 11.273 1 98.81 302 ASN A CA 1
ATOM 2329 C C . ASN A 1 302 ? 15.812 17.531 10.516 1 98.81 302 ASN A C 1
ATOM 2331 O O . ASN A 1 302 ? 16.328 18.641 10.367 1 98.81 302 ASN A O 1
ATOM 2335 N N . GLU A 1 303 ? 16.406 16.422 10.047 1 98.88 303 GLU A N 1
ATOM 2336 C CA . GLU A 1 303 ? 17.625 16.469 9.266 1 98.88 303 GLU A CA 1
ATOM 2337 C C . GLU A 1 303 ? 17.438 17.281 7.984 1 98.88 303 GLU A C 1
ATOM 2339 O O . GLU A 1 303 ? 18.266 18.125 7.652 1 98.88 303 GLU A O 1
ATOM 2344 N N . VAL A 1 304 ? 16.406 17.031 7.297 1 98.88 304 VAL A N 1
ATOM 2345 C CA . VAL A 1 304 ? 16.141 17.719 6.035 1 98.88 304 VAL A CA 1
ATOM 2346 C C . VAL A 1 304 ? 15.875 19.203 6.301 1 98.88 304 VAL A C 1
ATOM 2348 O O . VAL A 1 304 ? 16.375 20.062 5.574 1 98.88 304 VAL A O 1
ATOM 2351 N N . LEU A 1 305 ? 15.125 19.5 7.34 1 98.88 305 LEU A N 1
ATOM 2352 C CA . LEU A 1 305 ? 14.805 20.891 7.676 1 98.88 305 LEU A CA 1
ATOM 2353 C C . LEU A 1 305 ? 16.047 21.625 8.164 1 98.88 305 LEU A C 1
ATOM 2355 O O . LEU A 1 305 ? 16.172 22.844 7.965 1 98.88 305 LEU A O 1
ATOM 2359 N N . THR A 1 306 ? 16.953 20.906 8.812 1 98.75 306 THR A N 1
ATOM 2360 C CA . THR A 1 306 ? 18.234 21.5 9.203 1 98.75 306 THR A CA 1
ATOM 2361 C C . THR A 1 306 ? 19.062 21.859 7.977 1 98.75 306 THR A C 1
ATOM 2363 O O . THR A 1 306 ? 19.656 22.938 7.922 1 98.75 306 THR A O 1
ATOM 2366 N N . ARG A 1 307 ? 19.078 21 6.984 1 98.25 307 ARG A N 1
ATOM 2367 C CA . ARG A 1 307 ? 19.797 21.281 5.738 1 98.25 307 ARG A CA 1
ATOM 2368 C C . ARG A 1 307 ? 19.281 22.547 5.086 1 98.25 307 ARG A C 1
ATOM 2370 O O . ARG A 1 307 ? 20.031 23.281 4.438 1 98.25 307 ARG A O 1
ATOM 2377 N N . SER A 1 308 ? 18.031 22.828 5.289 1 97.75 308 SER A N 1
ATOM 2378 C CA . SER A 1 308 ? 17.422 24.016 4.707 1 97.75 308 SER A CA 1
ATOM 2379 C C . SER A 1 308 ? 17.562 25.219 5.641 1 97.75 308 SER A C 1
ATOM 2381 O O . SER A 1 308 ? 17.016 26.281 5.363 1 97.75 308 SER A O 1
ATOM 2383 N N . ARG A 1 309 ? 18.125 25.031 6.801 1 98 309 ARG A N 1
ATOM 2384 C CA . ARG A 1 309 ? 18.391 26.047 7.82 1 98 309 ARG A CA 1
ATOM 2385 C C . ARG A 1 309 ? 17.109 26.484 8.5 1 98 309 ARG A C 1
ATOM 2387 O O . ARG A 1 309 ? 17.109 27.469 9.258 1 98 309 ARG A O 1
ATOM 2394 N N . LEU A 1 310 ? 16.062 25.797 8.266 1 98.69 310 LEU A N 1
ATOM 2395 C CA . LEU A 1 310 ? 14.805 26.109 8.945 1 98.69 310 LEU A CA 1
ATOM 2396 C C . LEU A 1 310 ? 14.867 25.688 10.406 1 98.69 310 LEU A C 1
ATOM 2398 O O . LEU A 1 310 ? 14.211 26.281 11.266 1 98.69 310 LEU A O 1
ATOM 2402 N N . LEU A 1 311 ? 15.586 24.594 10.641 1 98.69 311 LEU A N 1
ATOM 2403 C CA . LEU A 1 311 ? 15.938 24.203 12 1 98.69 311 LEU A CA 1
ATOM 2404 C C . LEU A 1 311 ? 17.422 24.422 12.266 1 98.69 311 LEU A C 1
ATOM 2406 O O . LEU A 1 311 ? 18.234 24.328 11.352 1 98.69 311 LEU A O 1
ATOM 2410 N N . ALA A 1 312 ? 17.781 24.734 13.523 1 98.12 312 ALA A N 1
ATOM 2411 C CA . ALA A 1 312 ? 19.188 24.938 13.898 1 98.12 312 ALA A CA 1
ATOM 2412 C C . ALA A 1 312 ? 19.906 23.594 14.055 1 98.12 312 ALA A C 1
ATOM 2414 O O . ALA A 1 312 ? 21.125 23.516 13.938 1 98.12 312 ALA A O 1
ATOM 2415 N N . GLY A 1 313 ? 19.188 22.609 14.305 1 97.69 313 GLY A N 1
ATOM 2416 C CA . GLY A 1 313 ? 19.656 21.234 14.469 1 97.69 313 GLY A CA 1
ATOM 2417 C C . GLY A 1 313 ? 18.547 20.219 14.461 1 97.69 313 GLY A C 1
ATOM 2418 O O . GLY A 1 313 ? 17.359 20.578 14.445 1 97.69 313 GLY A O 1
ATOM 2419 N N . ARG A 1 314 ? 18.875 18.969 14.445 1 97.44 314 ARG A N 1
ATOM 2420 C CA . ARG A 1 314 ? 17.859 17.922 14.336 1 97.44 314 ARG A CA 1
ATOM 2421 C C . ARG A 1 314 ? 17.5 17.359 15.703 1 97.44 314 ARG A C 1
ATOM 2423 O O . ARG A 1 314 ? 17.109 16.203 15.82 1 97.44 314 ARG A O 1
ATOM 2430 N N . TRP A 1 315 ? 17.625 18.125 16.734 1 96.81 315 TRP A N 1
ATOM 2431 C CA . TRP A 1 315 ? 17.359 17.703 18.094 1 96.81 315 TRP A CA 1
ATOM 2432 C C . TRP A 1 315 ? 15.883 17.344 18.281 1 96.81 315 TRP A C 1
ATOM 2434 O O . TRP A 1 315 ? 15.008 17.984 17.703 1 96.81 315 TRP A O 1
ATOM 2444 N N . THR A 1 316 ? 15.633 16.359 19.078 1 98.06 316 THR A N 1
ATOM 2445 C CA . THR A 1 316 ? 14.297 15.961 19.5 1 98.06 316 THR A CA 1
ATOM 2446 C C . THR A 1 316 ? 14.141 16.094 21 1 98.06 316 THR A C 1
ATOM 2448 O O . THR A 1 316 ? 15.109 16.359 21.719 1 98.06 316 THR A O 1
ATOM 2451 N N . LEU A 1 317 ? 12.953 16.031 21.453 1 98.12 317 LEU A N 1
ATOM 2452 C CA . LEU A 1 317 ? 12.703 16.141 22.891 1 98.12 317 LEU A CA 1
ATOM 2453 C C . LEU A 1 317 ? 13.352 15 23.641 1 98.12 317 LEU A C 1
ATOM 2455 O O . LEU A 1 317 ? 13.773 15.172 24.797 1 98.12 317 LEU A O 1
ATOM 2459 N N . ASP A 1 318 ? 13.328 13.812 23.078 1 96.69 318 ASP A N 1
ATOM 2460 C CA . ASP A 1 318 ? 14.07 12.68 23.625 1 96.69 318 ASP A CA 1
ATOM 2461 C C . ASP A 1 318 ? 15.516 12.688 23.125 1 96.69 318 ASP A C 1
ATOM 2463 O O . ASP A 1 318 ? 15.781 12.422 21.953 1 96.69 318 ASP A O 1
ATOM 2467 N N . PRO A 1 319 ? 16.438 12.945 24 1 95.56 319 PRO A N 1
ATOM 2468 C CA . PRO A 1 319 ? 17.828 13.062 23.562 1 95.56 319 PRO A CA 1
ATOM 2469 C C . PRO A 1 319 ? 18.359 11.773 22.953 1 95.56 319 PRO A C 1
ATOM 2471 O O . PRO A 1 319 ? 19.375 11.797 22.234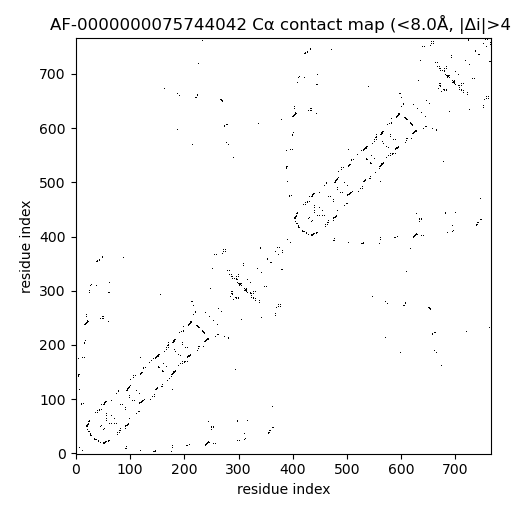 1 95.56 319 PRO A O 1
ATOM 2474 N N . GLU A 1 320 ? 17.703 10.648 23.156 1 95.75 320 GLU A N 1
ATOM 2475 C CA . GLU A 1 320 ? 18.172 9.367 22.641 1 95.75 320 GLU A CA 1
ATOM 2476 C C . GLU A 1 320 ? 17.594 9.094 21.25 1 95.75 320 GLU A C 1
ATOM 2478 O O . GLU A 1 320 ? 18 8.148 20.578 1 95.75 320 GLU A O 1
ATOM 2483 N N . GLU A 1 321 ? 16.656 9.891 20.906 1 96.62 321 GLU A N 1
ATOM 2484 C CA . GLU A 1 321 ? 16.031 9.727 19.609 1 96.62 321 GLU A CA 1
ATOM 2485 C C . GLU A 1 321 ? 16.828 10.453 18.516 1 96.62 321 GLU A C 1
ATOM 2487 O O . GLU A 1 321 ? 16.922 11.68 18.531 1 96.62 321 GLU A O 1
ATOM 2492 N N . ASP A 1 322 ? 17.391 9.688 17.609 1 97.62 322 ASP A N 1
ATOM 2493 C CA . ASP A 1 322 ? 18.172 10.219 16.5 1 97.62 322 ASP A CA 1
ATOM 2494 C C . ASP A 1 322 ? 18.047 9.352 15.258 1 97.62 322 ASP A C 1
ATOM 2496 O O . ASP A 1 322 ? 17.234 8.414 15.227 1 97.62 322 ASP A O 1
ATOM 2500 N N . LEU A 1 323 ? 18.75 9.75 14.219 1 98.5 323 LEU A N 1
ATOM 2501 C CA . LEU A 1 323 ? 18.75 8.953 12.992 1 98.5 323 LEU A CA 1
ATOM 2502 C C . LEU A 1 323 ? 19.203 7.523 13.273 1 98.5 323 LEU A C 1
ATOM 2504 O O . LEU A 1 323 ? 20.109 7.301 14.07 1 98.5 323 LEU A O 1
ATOM 2508 N N . SER A 1 324 ? 18.531 6.559 12.641 1 98 324 SER A N 1
ATOM 2509 C CA . SER A 1 324 ? 18.969 5.172 12.703 1 98 324 SER A CA 1
ATOM 2510 C C . SER A 1 324 ? 20.25 4.957 11.906 1 98 324 SER A C 1
ATOM 2512 O O . SER A 1 324 ? 20.594 5.762 11.031 1 98 324 SER A O 1
ATOM 2514 N N . PRO A 1 325 ? 21 3.84 12.273 1 96.88 325 PRO A N 1
ATOM 2515 C CA . PRO A 1 325 ? 22.125 3.498 11.414 1 96.88 325 PRO A CA 1
ATOM 2516 C C . PRO A 1 325 ? 21.734 3.348 9.945 1 96.88 325 PRO A C 1
ATOM 2518 O O . PRO A 1 325 ? 20.766 2.664 9.633 1 96.88 325 PRO A O 1
ATOM 2521 N N . GLY A 1 326 ? 22.406 4.066 9.07 1 97.25 326 GLY A N 1
ATOM 2522 C CA . GLY A 1 326 ? 22.188 3.963 7.633 1 97.25 326 GLY A CA 1
ATOM 2523 C C . GLY A 1 326 ? 21.188 4.973 7.109 1 97.25 326 GLY A C 1
ATOM 2524 O O . GLY A 1 326 ? 21.109 5.215 5.902 1 97.25 326 GLY A O 1
ATOM 2525 N N . GLN A 1 327 ? 20.406 5.582 7.992 1 98.5 327 GLN A N 1
ATOM 2526 C CA . GLN A 1 327 ? 19.359 6.484 7.547 1 98.5 327 GLN A CA 1
ATOM 2527 C C . GLN A 1 327 ? 19.938 7.715 6.855 1 98.5 327 GLN A C 1
ATOM 2529 O O . GLN A 1 327 ? 19.406 8.172 5.84 1 98.5 327 GLN A O 1
ATOM 2534 N N . LEU A 1 328 ? 21 8.289 7.426 1 98.62 328 LEU A N 1
ATOM 2535 C CA . LEU A 1 328 ? 21.609 9.461 6.816 1 98.62 328 LEU A CA 1
ATOM 2536 C C . LEU A 1 328 ? 22.062 9.156 5.391 1 98.62 328 LEU A C 1
ATOM 2538 O O . LEU A 1 328 ? 21.922 10 4.5 1 98.62 328 LEU A O 1
ATOM 2542 N N . ASP A 1 329 ? 22.641 7.961 5.141 1 98.06 329 ASP A N 1
ATOM 2543 C CA . ASP A 1 329 ? 23.047 7.551 3.803 1 98.06 329 ASP A CA 1
ATOM 2544 C C . ASP A 1 329 ? 21.859 7.492 2.854 1 98.06 329 ASP A C 1
ATOM 2546 O O . ASP A 1 329 ? 21.969 7.883 1.688 1 98.06 329 ASP A O 1
ATOM 2550 N N . GLU A 1 330 ? 20.766 7.039 3.326 1 98.25 330 GLU A N 1
ATOM 2551 C CA . GLU A 1 330 ? 19.547 6.973 2.508 1 98.25 330 GLU A CA 1
ATOM 2552 C C . GLU A 1 330 ? 19.031 8.367 2.189 1 98.25 330 GLU A C 1
ATOM 2554 O O . GLU A 1 330 ? 18.562 8.625 1.072 1 98.25 330 GLU A O 1
ATOM 2559 N N . ILE A 1 331 ? 19.078 9.25 3.184 1 98.75 331 ILE A N 1
ATOM 2560 C CA . ILE A 1 331 ? 18.656 10.625 2.947 1 98.75 331 ILE A CA 1
ATOM 2561 C C . ILE A 1 331 ? 19.562 11.266 1.902 1 98.75 331 ILE A C 1
ATOM 2563 O O . ILE A 1 331 ? 19.094 11.93 0.975 1 98.75 331 ILE A O 1
ATOM 2567 N N . ASN A 1 332 ? 20.875 11.039 2.002 1 98.12 332 ASN A N 1
ATOM 2568 C CA . ASN A 1 332 ? 21.797 11.531 0.99 1 98.12 332 ASN A CA 1
ATOM 2569 C C . ASN A 1 332 ? 21.469 10.969 -0.39 1 98.12 332 ASN A C 1
ATOM 2571 O O . ASN A 1 332 ? 21.531 11.688 -1.39 1 98.12 332 ASN A O 1
ATOM 2575 N N . ARG A 1 333 ? 21.156 9.703 -0.419 1 96.06 333 ARG A N 1
ATOM 2576 C CA . ARG A 1 333 ? 20.844 9.047 -1.683 1 96.06 333 ARG A CA 1
ATOM 2577 C C . ARG A 1 333 ? 19.641 9.703 -2.359 1 96.06 333 ARG A C 1
ATOM 2579 O O . ARG A 1 333 ? 19.688 10.008 -3.553 1 96.06 333 ARG A O 1
ATOM 2586 N N . VAL A 1 334 ? 18.594 9.969 -1.638 1 96.69 334 VAL A N 1
ATOM 2587 C CA . VAL A 1 334 ? 17.391 10.5 -2.266 1 96.69 334 VAL A CA 1
ATOM 2588 C C . VAL A 1 334 ? 17.594 11.977 -2.605 1 96.69 334 VAL A C 1
ATOM 2590 O O . VAL A 1 334 ? 17.016 12.484 -3.561 1 96.69 334 VAL A O 1
ATOM 2593 N N . TYR A 1 335 ? 18.469 12.711 -1.891 1 96.44 335 TYR A N 1
ATOM 2594 C CA . TYR A 1 335 ? 18.828 14.07 -2.271 1 96.44 335 TYR A CA 1
ATOM 2595 C C . TYR A 1 335 ? 19.5 14.086 -3.645 1 96.44 335 TYR A C 1
ATOM 2597 O O . TYR A 1 335 ? 19.25 15 -4.445 1 96.44 335 TYR A O 1
ATOM 2605 N N . SER A 1 336 ? 20.297 13.078 -3.867 1 94.12 336 SER A N 1
ATOM 2606 C CA . SER A 1 336 ? 21 12.984 -5.137 1 94.12 336 SER A CA 1
ATOM 2607 C C . SER A 1 336 ? 20.094 12.453 -6.242 1 94.12 336 SER A C 1
ATOM 2609 O O . SER A 1 336 ? 20.156 12.93 -7.379 1 94.12 336 SER A O 1
ATOM 2611 N N . SER A 1 337 ? 19.266 11.523 -5.926 1 93.88 337 SER A N 1
ATOM 2612 C CA . SER A 1 337 ? 18.453 10.82 -6.914 1 93.88 337 SER A CA 1
ATOM 2613 C C . SER A 1 337 ? 17.297 11.688 -7.406 1 93.88 337 SER A C 1
ATOM 2615 O O . SER A 1 337 ? 16.859 11.547 -8.547 1 93.88 337 SER A O 1
ATOM 2617 N N . TYR A 1 338 ? 16.812 12.586 -6.461 1 95.19 338 TYR A N 1
ATOM 2618 C CA . TYR A 1 338 ? 15.578 13.297 -6.793 1 95.19 338 TYR A CA 1
ATOM 2619 C C . TYR A 1 338 ? 15.734 14.789 -6.547 1 95.19 338 TYR A C 1
ATOM 2621 O O . TYR A 1 338 ? 14.969 15.383 -5.777 1 95.19 338 TYR A O 1
ATOM 2629 N N . PRO A 1 339 ? 16.609 15.453 -7.207 1 94.5 339 PRO A N 1
ATOM 2630 C CA . PRO A 1 339 ? 16.734 16.891 -7.02 1 94.5 339 PRO A CA 1
ATOM 2631 C C . PRO A 1 339 ? 15.438 17.641 -7.348 1 94.5 339 PRO A C 1
ATOM 2633 O O . PRO A 1 339 ? 15.164 18.688 -6.758 1 94.5 339 PRO A O 1
ATOM 2636 N N . HIS A 1 340 ? 14.586 17.047 -8.203 1 95.56 340 HIS A N 1
ATOM 2637 C CA . HIS A 1 340 ? 13.359 17.688 -8.648 1 95.56 340 HIS A CA 1
ATOM 2638 C C . HIS A 1 340 ? 12.305 17.688 -7.547 1 95.56 340 HIS A C 1
ATOM 2640 O O . HIS A 1 340 ? 11.297 18.391 -7.652 1 95.56 340 HIS A O 1
ATOM 2646 N N . LEU A 1 341 ? 12.523 16.953 -6.477 1 97.56 341 LEU A N 1
ATOM 2647 C CA . LEU A 1 341 ? 11.555 16.922 -5.383 1 97.56 341 LEU A CA 1
ATOM 2648 C C . LEU A 1 341 ? 11.891 17.984 -4.332 1 97.56 341 LEU A C 1
ATOM 2650 O O . LEU A 1 341 ? 11.07 18.281 -3.467 1 97.56 341 LEU A O 1
ATOM 2654 N N . ARG A 1 342 ? 13.062 18.562 -4.391 1 97.25 342 ARG A N 1
ATOM 2655 C CA . ARG A 1 342 ? 13.562 19.438 -3.342 1 97.25 342 ARG A CA 1
ATOM 2656 C C . ARG A 1 342 ? 13.133 20.891 -3.588 1 97.25 342 ARG A C 1
ATOM 2658 O O . ARG A 1 342 ? 12.656 21.219 -4.676 1 97.25 342 ARG A O 1
ATOM 2665 N N . ASP A 1 343 ? 13.25 21.672 -2.551 1 97.38 343 ASP A N 1
ATOM 2666 C CA . ASP A 1 343 ? 12.969 23.094 -2.689 1 97.38 343 ASP A CA 1
ATOM 2667 C C . ASP A 1 343 ? 14.031 23.938 -1.991 1 97.38 343 ASP A C 1
ATOM 2669 O O . ASP A 1 343 ? 13.742 25.047 -1.506 1 97.38 343 ASP A O 1
ATOM 2673 N N . ASP A 1 344 ? 15.227 23.453 -1.946 1 95.62 344 ASP A N 1
ATOM 2674 C CA . ASP A 1 344 ? 16.328 24.062 -1.203 1 95.62 344 ASP A CA 1
ATOM 2675 C C . ASP A 1 344 ? 16.609 25.469 -1.717 1 95.62 344 ASP A C 1
ATOM 2677 O O . ASP A 1 344 ? 16.984 26.359 -0.943 1 95.62 344 ASP A O 1
ATOM 2681 N N . ASP A 1 345 ? 16.531 25.656 -3.033 1 95.31 345 ASP A N 1
ATOM 2682 C CA . ASP A 1 345 ? 16.781 27 -3.58 1 95.31 345 ASP A CA 1
ATOM 2683 C C . ASP A 1 345 ? 15.781 28 -3.027 1 95.31 345 ASP A C 1
ATOM 2685 O O . ASP A 1 345 ? 16.141 29.156 -2.764 1 95.31 345 ASP A O 1
ATOM 2689 N N . PHE A 1 346 ? 14.57 27.578 -2.891 1 97.44 346 PHE A N 1
ATOM 2690 C CA . PHE A 1 346 ? 13.5 28.422 -2.355 1 97.44 346 PHE A CA 1
ATOM 2691 C C . PHE A 1 346 ? 13.766 28.766 -0.895 1 97.44 346 PHE A C 1
ATOM 2693 O O . PHE A 1 346 ? 13.672 29.938 -0.498 1 97.44 346 PHE A O 1
ATOM 2700 N N . THR A 1 347 ? 14.109 27.781 -0.047 1 98.06 347 THR A N 1
ATOM 2701 C CA . THR A 1 347 ? 14.359 28.016 1.369 1 98.06 347 THR A CA 1
ATOM 2702 C C . THR A 1 347 ? 15.609 28.875 1.56 1 98.06 347 THR A C 1
ATOM 2704 O O . THR A 1 347 ? 15.656 29.734 2.439 1 98.06 347 THR A O 1
ATOM 2707 N N . ALA A 1 348 ? 16.625 28.641 0.731 1 97.56 348 ALA A N 1
ATOM 2708 C CA . ALA A 1 348 ? 17.844 29.422 0.831 1 97.56 348 ALA A CA 1
ATOM 2709 C C . ALA A 1 348 ? 17.578 30.906 0.578 1 97.56 348 ALA A C 1
ATOM 2711 O O . ALA A 1 348 ? 18.203 31.766 1.194 1 97.56 348 ALA A O 1
ATOM 2712 N N . LYS A 1 349 ? 16.703 31.156 -0.274 1 97.81 349 LYS A N 1
ATOM 2713 C CA . LYS A 1 349 ? 16.375 32.531 -0.677 1 97.81 349 LYS A CA 1
ATOM 2714 C C . LYS A 1 349 ? 15.68 33.281 0.451 1 97.81 349 LYS A C 1
ATOM 2716 O O . LYS A 1 349 ? 15.891 34.469 0.624 1 97.81 349 LYS A O 1
ATOM 2721 N N . TYR A 1 350 ? 14.844 32.594 1.308 1 98.25 350 TYR A N 1
ATOM 2722 C CA . TYR A 1 350 ? 13.922 33.344 2.131 1 98.25 350 TYR A CA 1
ATOM 2723 C C . TYR A 1 350 ? 14.086 33 3.605 1 98.25 350 TYR A C 1
ATOM 2725 O O . TYR A 1 350 ? 13.5 33.656 4.473 1 98.25 350 TYR A O 1
ATOM 2733 N N . VAL A 1 351 ? 14.867 31.984 4.02 1 98.5 351 VAL A N 1
ATOM 2734 C CA . VAL A 1 351 ? 14.852 31.422 5.367 1 98.5 351 VAL A CA 1
ATOM 2735 C C . VAL A 1 351 ? 15.234 32.5 6.379 1 98.5 351 VAL A C 1
ATOM 2737 O O . VAL A 1 351 ? 14.672 32.562 7.473 1 98.5 351 VAL A O 1
ATOM 2740 N N . ASP A 1 352 ? 16.188 33.406 6.07 1 98.5 352 ASP A N 1
ATOM 2741 C CA . ASP A 1 352 ? 16.594 34.438 6.996 1 98.5 352 ASP A CA 1
ATOM 2742 C C . ASP A 1 352 ? 15.453 35.406 7.258 1 98.5 352 ASP A C 1
ATOM 2744 O O . ASP A 1 352 ? 15.266 35.875 8.391 1 98.5 352 ASP A O 1
ATOM 2748 N N . ASP A 1 353 ? 14.695 35.75 6.234 1 98.5 353 ASP A N 1
ATOM 2749 C CA . ASP A 1 353 ? 13.531 36.625 6.375 1 98.5 353 ASP A CA 1
ATOM 2750 C C . ASP A 1 353 ? 12.461 35.969 7.246 1 98.5 353 ASP A C 1
ATOM 2752 O O . ASP A 1 353 ? 11.844 36.625 8.086 1 98.5 353 ASP A O 1
ATOM 2756 N N . TRP A 1 354 ? 12.211 34.688 7.039 1 98.56 354 TRP A N 1
ATOM 2757 C CA . TRP A 1 354 ? 11.219 33.969 7.828 1 98.56 354 TRP A CA 1
ATOM 2758 C C . TRP A 1 354 ? 11.617 33.906 9.297 1 98.56 354 TRP A C 1
ATOM 2760 O O . TRP A 1 354 ? 10.773 34.062 10.188 1 98.56 354 TRP A O 1
ATOM 2770 N N . ILE A 1 355 ? 12.891 33.688 9.555 1 98.5 355 ILE A N 1
ATOM 2771 C CA . ILE A 1 355 ? 13.398 33.656 10.93 1 98.5 355 ILE A CA 1
ATOM 2772 C C . ILE A 1 355 ? 13.211 35 11.602 1 98.5 355 ILE A C 1
ATOM 2774 O O . ILE A 1 355 ? 12.953 35.062 12.805 1 98.5 355 ILE A O 1
ATOM 2778 N N . ARG A 1 356 ? 13.203 36.062 10.828 1 98.19 356 ARG A N 1
ATOM 2779 C CA . ARG A 1 356 ? 12.961 37.406 11.352 1 98.19 356 ARG A CA 1
ATOM 2780 C C . ARG A 1 356 ? 11.461 37.688 11.477 1 98.19 356 ARG A C 1
ATOM 2782 O O . ARG A 1 356 ? 11.055 38.781 11.898 1 98.19 356 ARG A O 1
ATOM 2789 N N . GLY A 1 357 ? 10.641 36.75 11.055 1 96.75 357 GLY A N 1
ATOM 2790 C CA . GLY A 1 357 ? 9.203 36.875 11.227 1 96.75 357 GLY A CA 1
ATOM 2791 C C . GLY A 1 357 ? 8.5 37.469 10.031 1 96.75 357 GLY A C 1
ATOM 2792 O O . GLY A 1 357 ? 7.348 37.906 10.133 1 96.75 357 GLY A O 1
ATOM 2793 N N . GLU A 1 358 ? 9.172 37.531 8.875 1 96.88 358 GLU A N 1
ATOM 2794 C CA . GLU A 1 358 ? 8.602 38.156 7.684 1 96.88 358 GLU A CA 1
ATOM 2795 C C . GLU A 1 358 ? 7.902 37.125 6.797 1 96.88 358 GLU A C 1
ATOM 2797 O O . GLU A 1 358 ? 8.5 36.125 6.418 1 96.88 358 GLU A O 1
ATOM 2802 N N . CYS A 1 359 ? 6.688 37.406 6.48 1 96.19 359 CYS A N 1
ATOM 2803 C CA . CYS A 1 359 ? 5.895 36.531 5.621 1 96.19 359 CYS A CA 1
ATOM 2804 C C . CYS A 1 359 ? 6.133 36.875 4.152 1 96.19 359 CYS A C 1
ATOM 2806 O O . CYS A 1 359 ? 5.27 37.438 3.486 1 96.19 359 CYS A O 1
ATOM 2808 N N . VAL A 1 360 ? 7.27 36.438 3.605 1 96 360 VAL A N 1
ATOM 2809 C CA . VAL A 1 360 ? 7.652 36.75 2.229 1 96 360 VAL A CA 1
ATOM 2810 C C . VAL A 1 360 ? 7.797 35.469 1.438 1 96 360 VAL A C 1
ATOM 2812 O O . VAL A 1 360 ? 7.844 34.375 2.02 1 96 360 VAL A O 1
ATOM 2815 N N . GLY A 1 361 ? 7.844 35.562 0.1 1 93.69 361 GLY A N 1
ATOM 2816 C CA . GLY A 1 361 ? 7.996 34.438 -0.777 1 93.69 361 GLY A CA 1
ATOM 2817 C C . GLY A 1 361 ? 6.672 33.875 -1.266 1 93.69 361 GLY A C 1
ATOM 2818 O O . GLY A 1 361 ? 6.641 32.844 -1.959 1 93.69 361 GLY A O 1
ATOM 2819 N N . TRP A 1 362 ? 5.625 34.562 -0.91 1 89.19 362 TRP A N 1
ATOM 2820 C CA . TRP A 1 362 ? 4.301 34.156 -1.374 1 89.19 362 TRP A CA 1
ATOM 2821 C C . TRP A 1 362 ? 4.148 34.406 -2.871 1 89.19 362 TRP A C 1
ATOM 2823 O O . TRP A 1 362 ? 4.746 35.344 -3.414 1 89.19 362 TRP A O 1
ATOM 2833 N N . GLY A 1 363 ? 3.473 33.469 -3.652 1 85.81 363 GLY A N 1
ATOM 2834 C CA . GLY A 1 363 ? 3.221 33.656 -5.07 1 85.81 363 GLY A CA 1
ATOM 2835 C C . GLY A 1 363 ? 4.305 33.062 -5.953 1 85.81 363 GLY A C 1
ATOM 2836 O O . GLY A 1 363 ? 4.238 33.188 -7.18 1 85.81 363 GLY A O 1
ATOM 2837 N N . GLU A 1 364 ? 5.312 32.5 -5.348 1 88.44 364 GLU A N 1
ATOM 2838 C CA . GLU A 1 364 ? 6.402 31.906 -6.129 1 88.44 364 GLU A CA 1
ATOM 2839 C C . GLU A 1 364 ? 6.113 30.453 -6.488 1 88.44 364 GLU A C 1
ATOM 2841 O O . GLU A 1 364 ? 6.938 29.797 -7.125 1 88.44 364 GLU A O 1
ATOM 2846 N N . LEU A 1 365 ? 4.992 29.953 -6.113 1 88.12 365 LEU A N 1
ATOM 2847 C CA . LEU A 1 365 ? 4.629 28.594 -6.473 1 88.12 365 LEU A CA 1
ATOM 2848 C C . LEU A 1 365 ? 4.371 28.484 -7.973 1 88.12 365 LEU A C 1
ATOM 2850 O O . LEU A 1 365 ? 3.68 29.312 -8.555 1 88.12 365 LEU A O 1
ATOM 2854 N N . ARG A 1 366 ? 4.934 27.516 -8.586 1 87.38 366 ARG A N 1
ATOM 2855 C CA . ARG A 1 366 ? 4.738 27.25 -10.008 1 87.38 366 ARG A CA 1
ATOM 2856 C C . ARG A 1 366 ? 3.553 26.312 -10.227 1 87.38 366 ARG A C 1
ATOM 2858 O O . ARG A 1 366 ? 3.314 25.406 -9.438 1 87.38 366 ARG A O 1
ATOM 2865 N N . GLU A 1 367 ? 2.838 26.594 -11.203 1 91.44 367 GLU A N 1
ATOM 2866 C CA . GLU A 1 367 ? 1.854 25.625 -11.68 1 91.44 367 GLU A CA 1
ATOM 2867 C C . GLU A 1 367 ? 2.506 24.562 -12.555 1 91.44 367 GLU A C 1
ATOM 2869 O O . GLU A 1 367 ? 2.867 24.828 -13.703 1 91.44 367 GLU A O 1
ATOM 2874 N N . LEU A 1 368 ? 2.635 23.375 -11.992 1 93.44 368 LEU A N 1
ATOM 2875 C CA . LEU A 1 368 ? 3.285 22.297 -12.719 1 93.44 368 LEU A CA 1
ATOM 2876 C C . LEU A 1 368 ? 2.395 21.797 -13.844 1 93.44 368 LEU A C 1
ATOM 2878 O O . LEU A 1 368 ? 1.175 21.703 -13.688 1 93.44 368 LEU A O 1
ATOM 2882 N N . SER A 1 369 ? 3.025 21.5 -14.977 1 92.88 369 SER A N 1
ATOM 2883 C CA . SER A 1 369 ? 2.381 20.828 -16.094 1 92.88 369 SER A CA 1
ATOM 2884 C C . SER A 1 369 ? 2.887 19.391 -16.25 1 92.88 369 SER A C 1
ATOM 2886 O O . SER A 1 369 ? 3.828 18.984 -15.562 1 92.88 369 SER A O 1
ATOM 2888 N N . LEU A 1 370 ? 2.184 18.688 -17.094 1 92.06 370 LEU A N 1
ATOM 2889 C CA . LEU A 1 370 ? 2.66 17.344 -17.406 1 92.06 370 LEU A CA 1
ATOM 2890 C C . LEU A 1 370 ? 4.066 17.391 -18 1 92.06 370 LEU A C 1
ATOM 2892 O O . LEU A 1 370 ? 4.875 16.5 -17.75 1 92.06 370 LEU A O 1
ATOM 2896 N N . SER A 1 371 ? 4.332 18.422 -18.766 1 92.88 371 SER A N 1
ATOM 2897 C CA . SER A 1 371 ? 5.664 18.578 -19.344 1 92.88 371 SER A CA 1
ATOM 2898 C C . SER A 1 371 ? 6.719 18.734 -18.25 1 92.88 371 SER A C 1
ATOM 2900 O O . SER A 1 371 ? 7.832 18.219 -18.375 1 92.88 371 SER A O 1
ATOM 2902 N N . ASP A 1 372 ? 6.375 19.422 -17.203 1 93.81 372 ASP A N 1
ATOM 2903 C CA . ASP A 1 372 ? 7.285 19.562 -16.062 1 93.81 372 ASP A CA 1
ATOM 2904 C C . ASP A 1 372 ? 7.566 18.203 -15.422 1 93.81 372 ASP A C 1
ATOM 2906 O O . ASP A 1 372 ? 8.711 17.875 -15.109 1 93.81 372 ASP A O 1
ATOM 2910 N N . VAL A 1 373 ? 6.516 17.406 -15.25 1 93.69 373 VAL A N 1
ATOM 2911 C CA . VAL A 1 373 ? 6.66 16.094 -14.633 1 93.69 373 VAL A CA 1
ATOM 2912 C C . VAL A 1 373 ? 7.543 15.211 -15.516 1 93.69 373 VAL A C 1
ATOM 2914 O O . VAL A 1 373 ? 8.438 14.523 -15.008 1 93.69 373 VAL A O 1
ATOM 2917 N N . LYS A 1 374 ? 7.305 15.273 -16.797 1 92.62 374 LYS A N 1
ATOM 2918 C CA . LYS A 1 374 ? 8.125 14.5 -17.719 1 92.62 374 LYS A CA 1
ATOM 2919 C C . LYS A 1 374 ? 9.594 14.914 -17.641 1 92.62 374 LYS A C 1
ATOM 2921 O O . LYS A 1 374 ? 10.484 14.07 -17.656 1 92.62 374 LYS A O 1
ATOM 2926 N N . LEU A 1 375 ? 9.812 16.188 -17.5 1 90.56 375 LEU A N 1
ATOM 2927 C CA . LEU A 1 375 ? 11.172 16.688 -17.359 1 90.56 375 LEU A CA 1
ATOM 2928 C C . LEU A 1 375 ? 11.789 16.219 -16.047 1 90.56 375 LEU A C 1
ATOM 2930 O O . LEU A 1 375 ? 12.969 15.852 -16 1 90.56 375 LEU A O 1
ATOM 2934 N N . MET A 1 376 ? 11.039 16.234 -15 1 90.06 376 MET A N 1
ATOM 2935 C CA . MET A 1 376 ? 11.5 15.727 -13.711 1 90.06 376 MET A CA 1
ATOM 2936 C C . MET A 1 376 ? 11.984 14.289 -13.836 1 90.06 376 MET A C 1
ATOM 2938 O O . MET A 1 376 ? 13.078 13.953 -13.367 1 90.06 376 MET A O 1
ATOM 2942 N N . LEU A 1 377 ? 11.211 13.516 -14.547 1 91 377 LEU A N 1
ATOM 2943 C CA . LEU A 1 377 ? 11.445 12.078 -14.602 1 91 377 LEU A CA 1
ATOM 2944 C C . LEU A 1 377 ? 12.547 11.742 -15.594 1 91 377 LEU A C 1
ATOM 2946 O O . LEU A 1 377 ? 13.07 10.625 -15.594 1 91 377 LEU A O 1
ATOM 2950 N N . SER A 1 378 ? 12.898 12.727 -16.375 1 86.81 378 SER A N 1
ATOM 2951 C CA . SER A 1 378 ? 13.977 12.516 -17.328 1 86.81 378 SER A CA 1
ATOM 2952 C C . SER A 1 378 ? 15.305 13.047 -16.797 1 86.81 378 SER A C 1
ATOM 2954 O O . SER A 1 378 ? 16.328 12.938 -17.469 1 86.81 378 SER A O 1
ATOM 2956 N N . GLY A 1 379 ? 15.281 13.5 -15.539 1 77 379 GLY A N 1
ATOM 2957 C CA . GLY A 1 379 ? 16.5 14.023 -14.938 1 77 379 GLY A CA 1
ATOM 2958 C C . GLY A 1 379 ? 16.828 15.438 -15.375 1 77 379 GLY A C 1
ATOM 2959 O O . GLY A 1 379 ? 17.875 15.977 -15.031 1 77 379 GLY A O 1
ATOM 2960 N N . GLY A 1 380 ? 15.906 16.031 -16.062 1 69.56 380 GLY A N 1
ATOM 2961 C CA . GLY A 1 380 ? 16.172 17.359 -16.609 1 69.56 380 GLY A CA 1
ATOM 2962 C C . GLY A 1 380 ? 15.617 18.484 -15.75 1 69.56 380 GLY A C 1
ATOM 2963 O O . GLY A 1 380 ? 15.688 19.641 -16.141 1 69.56 380 GLY A O 1
ATOM 2964 N N . TYR A 1 381 ? 14.883 18.047 -14.695 1 66.25 381 TYR A N 1
ATOM 2965 C CA . TYR A 1 381 ? 14.219 19.047 -13.875 1 66.25 381 TYR A CA 1
ATOM 2966 C C . TYR A 1 381 ? 15.062 19.406 -12.656 1 66.25 381 TYR A C 1
ATOM 2968 O O . TYR A 1 381 ? 15.5 18.516 -11.914 1 66.25 381 TYR A O 1
ATOM 2976 N N . GLY A 1 382 ? 15.461 20.656 -12.367 1 56 382 GLY A N 1
ATOM 2977 C CA . GLY A 1 382 ? 16.156 21.078 -11.156 1 56 382 GLY A CA 1
ATOM 2978 C C . GLY A 1 382 ? 17.594 21.484 -11.414 1 56 382 GLY A C 1
ATOM 2979 O O . GLY A 1 382 ? 18.312 21.875 -10.484 1 56 382 GLY A O 1
ATOM 2980 N N . HIS A 1 383 ? 18.219 20.953 -12.633 1 44 383 HIS A N 1
ATOM 2981 C CA . HIS A 1 383 ? 19.5 21.594 -12.891 1 44 383 HIS A CA 1
ATOM 2982 C C . HIS A 1 383 ? 19.312 23 -13.453 1 44 383 HIS A C 1
ATOM 2984 O O . HIS A 1 383 ? 18.359 23.266 -14.172 1 44 383 HIS A O 1
ATOM 2990 N N . MET B 1 1 ? 32.344 -22.547 -16.219 1 37.62 1 MET B N 1
ATOM 2991 C CA . MET B 1 1 ? 31.203 -21.766 -16.688 1 37.62 1 MET B CA 1
ATOM 2992 C C . MET B 1 1 ? 29.938 -22.125 -15.906 1 37.62 1 MET B C 1
ATOM 2994 O O . MET B 1 1 ? 29.562 -23.297 -15.828 1 37.62 1 MET B O 1
ATOM 2998 N N . SER B 1 2 ? 29.641 -21.5 -14.742 1 51.09 2 SER B N 1
ATOM 2999 C CA . SER B 1 2 ? 28.766 -22.016 -13.703 1 51.09 2 SER B CA 1
ATOM 3000 C C . SER B 1 2 ? 27.469 -22.578 -14.305 1 51.09 2 SER B C 1
ATOM 3002 O O . SER B 1 2 ? 26.859 -21.938 -15.164 1 51.09 2 SER B O 1
ATOM 3004 N N . ASN B 1 3 ? 27.359 -23.828 -14.484 1 72.62 3 ASN B N 1
ATOM 3005 C CA . ASN B 1 3 ? 26.344 -24.547 -15.25 1 72.62 3 ASN B CA 1
ATOM 3006 C C . ASN B 1 3 ? 24.969 -24.438 -14.586 1 72.62 3 ASN B C 1
ATOM 3008 O O . ASN B 1 3 ? 24.484 -25.406 -13.984 1 72.62 3 ASN B O 1
ATOM 3012 N N . PHE B 1 4 ? 24.375 -23.266 -14.328 1 89.19 4 PHE B N 1
ATOM 3013 C CA . PHE B 1 4 ? 23.031 -23.078 -13.797 1 89.19 4 PHE B CA 1
ATOM 3014 C C . PHE B 1 4 ? 21.984 -23.406 -14.852 1 89.19 4 PHE B C 1
ATOM 3016 O O . PHE B 1 4 ? 22.125 -23.031 -16.016 1 89.19 4 PHE B O 1
ATOM 3023 N N . PRO B 1 5 ? 21.094 -24.266 -14.414 1 95.31 5 PRO B N 1
ATOM 3024 C CA . PRO B 1 5 ? 20.016 -24.531 -15.367 1 95.31 5 PRO B CA 1
ATOM 3025 C C . PRO B 1 5 ? 19.25 -23.266 -15.773 1 95.31 5 PRO B C 1
ATOM 3027 O O . PRO B 1 5 ? 19.188 -22.312 -15 1 95.31 5 PRO B O 1
ATOM 3030 N N . LYS B 1 6 ? 18.766 -23.281 -17.047 1 93.94 6 LYS B N 1
ATOM 3031 C CA . LYS B 1 6 ? 17.922 -22.203 -17.578 1 93.94 6 LYS B CA 1
ATOM 3032 C C . LYS B 1 6 ? 16.609 -22.75 -18.125 1 93.94 6 LYS B C 1
ATOM 3034 O O . LYS B 1 6 ? 16.562 -23.875 -18.625 1 93.94 6 LYS B O 1
ATOM 3039 N N . PRO B 1 7 ? 15.586 -21.906 -17.969 1 95.75 7 PRO B N 1
ATOM 3040 C CA . PRO B 1 7 ? 14.367 -22.359 -18.625 1 95.75 7 PRO B CA 1
ATOM 3041 C C . PRO B 1 7 ? 14.492 -22.344 -20.156 1 95.75 7 PRO B C 1
ATOM 3043 O O . PRO B 1 7 ? 15.391 -21.703 -20.703 1 95.75 7 PRO B O 1
ATOM 3046 N N . PRO B 1 8 ? 13.586 -23.203 -20.812 1 96.25 8 PRO B N 1
ATOM 3047 C CA . PRO B 1 8 ? 13.539 -23.047 -22.266 1 96.25 8 PRO B CA 1
ATOM 3048 C C . PRO B 1 8 ? 13.375 -21.594 -22.688 1 96.25 8 PRO B C 1
ATOM 3050 O O . PRO B 1 8 ? 12.703 -20.812 -22 1 96.25 8 PRO B O 1
ATOM 3053 N N . ARG B 1 9 ? 13.922 -21.234 -23.797 1 96.88 9 ARG B N 1
ATOM 3054 C CA . ARG B 1 9 ? 13.977 -19.844 -24.266 1 96.88 9 ARG B CA 1
ATOM 3055 C C . ARG B 1 9 ? 12.578 -19.25 -24.359 1 96.88 9 ARG B C 1
ATOM 3057 O O . ARG B 1 9 ? 12.359 -18.094 -23.969 1 96.88 9 ARG B O 1
ATOM 3064 N N . ASP B 1 10 ? 11.672 -19.984 -24.906 1 97.06 10 ASP B N 1
ATOM 3065 C CA . ASP B 1 10 ? 10.305 -19.484 -25.078 1 97.06 10 ASP B CA 1
ATOM 3066 C C . ASP B 1 10 ? 9.648 -19.234 -23.734 1 97.06 10 ASP B C 1
ATOM 3068 O O . ASP B 1 10 ? 8.914 -18.25 -23.562 1 97.06 10 ASP B O 1
ATOM 3072 N N . ILE B 1 11 ? 9.938 -20.094 -22.766 1 98 11 ILE B N 1
ATOM 3073 C CA . ILE B 1 11 ? 9.414 -19.922 -21.422 1 98 11 ILE B CA 1
ATOM 3074 C C . ILE B 1 11 ? 10.062 -18.703 -20.766 1 98 11 ILE B C 1
ATOM 3076 O O . ILE B 1 11 ? 9.391 -17.906 -20.094 1 98 11 ILE B O 1
ATOM 3080 N N . TYR B 1 12 ? 11.367 -18.609 -20.922 1 98.06 12 TYR B N 1
ATOM 3081 C CA . TYR B 1 12 ? 12.078 -17.453 -20.391 1 98.06 12 TYR B CA 1
ATOM 3082 C C . TYR B 1 12 ? 11.523 -16.156 -20.969 1 98.06 12 TYR B C 1
ATOM 3084 O O . TYR B 1 12 ? 11.328 -15.172 -20.25 1 98.06 12 TYR B O 1
ATOM 3092 N N . ASP B 1 13 ? 11.242 -16.141 -22.266 1 98.19 13 ASP B N 1
ATOM 3093 C CA . ASP B 1 13 ? 10.672 -14.961 -22.922 1 98.19 13 ASP B CA 1
ATOM 3094 C C . ASP B 1 13 ? 9.289 -14.641 -22.359 1 98.19 13 ASP B C 1
ATOM 3096 O O . ASP B 1 13 ? 8.945 -13.469 -22.188 1 98.19 13 ASP B O 1
ATOM 3100 N N . MET B 1 14 ? 8.516 -15.68 -22.078 1 98.31 14 MET B N 1
ATOM 3101 C CA . MET B 1 14 ? 7.203 -15.5 -21.469 1 98.31 14 MET B CA 1
ATOM 3102 C C . MET B 1 14 ? 7.328 -14.859 -20.094 1 98.31 14 MET B C 1
ATOM 3104 O O . MET B 1 14 ? 6.602 -13.914 -19.781 1 98.31 14 MET B O 1
ATOM 3108 N N . ILE B 1 15 ? 8.258 -15.383 -19.297 1 98.62 15 ILE B N 1
ATOM 3109 C CA . ILE B 1 15 ? 8.477 -14.852 -17.953 1 98.62 15 ILE B CA 1
ATOM 3110 C C . ILE B 1 15 ? 8.898 -13.391 -18.031 1 98.62 15 ILE B C 1
ATOM 3112 O O . ILE B 1 15 ? 8.352 -12.539 -17.328 1 98.62 15 ILE B O 1
ATOM 3116 N N . ARG B 1 16 ? 9.75 -13.055 -18.938 1 98.06 16 ARG B N 1
ATOM 3117 C CA . ARG B 1 16 ? 10.281 -11.703 -19.078 1 98.06 16 ARG B CA 1
ATOM 3118 C C . ARG B 1 16 ? 9.203 -10.734 -19.578 1 98.06 16 ARG B C 1
ATOM 3120 O O . ARG B 1 16 ? 9.172 -9.578 -19.172 1 98.06 16 ARG B O 1
ATOM 3127 N N . SER B 1 17 ? 8.328 -11.234 -20.438 1 97.25 17 SER B N 1
ATOM 3128 C CA . SER B 1 17 ? 7.277 -10.391 -20.984 1 97.25 17 SER B CA 1
ATOM 3129 C C . SER B 1 17 ? 6.156 -10.172 -19.984 1 97.25 17 SER B C 1
ATOM 3131 O O . SER B 1 17 ? 5.387 -9.211 -20.094 1 97.25 17 SER B O 1
ATOM 3133 N N . GLY B 1 18 ? 6.098 -11.086 -19 1 98.44 18 GLY B N 1
ATOM 3134 C CA . GLY B 1 18 ? 5.113 -10.945 -17.938 1 98.44 18 GLY B CA 1
ATOM 3135 C C . GLY B 1 18 ? 3.834 -11.719 -18.203 1 98.44 18 GLY B C 1
ATOM 3136 O O . GLY B 1 18 ? 3.133 -11.453 -19.188 1 98.44 18 GLY B O 1
ATOM 3137 N N . VAL B 1 19 ? 3.504 -12.656 -17.406 1 98.62 19 VAL B N 1
ATOM 3138 C CA . VAL B 1 19 ? 2.277 -13.438 -17.484 1 98.62 19 VAL B CA 1
ATOM 3139 C C . VAL B 1 19 ? 1.61 -13.492 -16.109 1 98.62 19 VAL B C 1
ATOM 3141 O O . VAL B 1 19 ? 2.201 -13.078 -15.109 1 98.62 19 VAL B O 1
ATOM 3144 N N . ALA B 1 20 ? 0.356 -13.891 -16.109 1 98.81 20 ALA B N 1
ATOM 3145 C CA . ALA B 1 20 ? -0.347 -14.156 -14.852 1 98.81 20 ALA B CA 1
ATOM 3146 C C . ALA B 1 20 ? -0.127 -15.594 -14.391 1 98.81 20 ALA B C 1
ATOM 3148 O O . ALA B 1 20 ? -0.5 -16.531 -15.086 1 98.81 20 ALA B O 1
ATOM 3149 N N . ILE B 1 21 ? 0.517 -15.711 -13.258 1 98.94 21 ILE B N 1
ATOM 3150 C CA . ILE B 1 21 ? 0.77 -17.016 -12.664 1 98.94 21 ILE B CA 1
ATOM 3151 C C . ILE B 1 21 ? -0.126 -17.219 -11.445 1 98.94 21 ILE B C 1
ATOM 3153 O O . ILE B 1 21 ? -0.089 -16.422 -10.508 1 98.94 21 ILE B O 1
ATOM 3157 N N . VAL B 1 22 ? -0.938 -18.266 -11.461 1 98.94 22 VAL B N 1
ATOM 3158 C CA . VAL B 1 22 ? -1.902 -18.5 -10.398 1 98.94 22 VAL B CA 1
ATOM 3159 C C . VAL B 1 22 ? -1.25 -19.328 -9.289 1 98.94 22 VAL B C 1
ATOM 3161 O O . VAL B 1 22 ? -0.666 -20.375 -9.547 1 98.94 22 VAL B O 1
ATOM 3164 N N . ALA B 1 23 ? -1.235 -18.781 -8.094 1 98.88 23 ALA B N 1
ATOM 3165 C CA . ALA B 1 23 ? -0.893 -19.625 -6.949 1 98.88 23 ALA B CA 1
ATOM 3166 C C . ALA B 1 23 ? -1.957 -20.703 -6.719 1 98.88 23 ALA B C 1
ATOM 3168 O O . ALA B 1 23 ? -3.1 -20.375 -6.379 1 98.88 23 ALA B O 1
ATOM 3169 N N . HIS B 1 24 ? -1.613 -21.891 -6.859 1 98.81 24 HIS B N 1
ATOM 3170 C CA . HIS B 1 24 ? -2.52 -23.031 -7.027 1 98.81 24 HIS B CA 1
ATOM 3171 C C . HIS B 1 24 ? -2.977 -23.562 -5.676 1 98.81 24 HIS B C 1
ATOM 3173 O O . HIS B 1 24 ? -2.162 -24.062 -4.891 1 98.81 24 HIS B O 1
ATOM 3179 N N . PRO B 1 25 ? -4.305 -23.562 -5.344 1 98.75 25 PRO B N 1
ATOM 3180 C CA . PRO B 1 25 ? -4.812 -24.141 -4.098 1 98.75 25 PRO B CA 1
ATOM 3181 C C . PRO B 1 25 ? -4.758 -25.656 -4.086 1 98.75 25 PRO B C 1
ATOM 3183 O O . PRO B 1 25 ? -4.461 -26.281 -5.113 1 98.75 25 PRO B O 1
ATOM 3186 N N . LEU B 1 26 ? -4.973 -26.172 -2.965 1 98.81 26 LEU B N 1
ATOM 3187 C CA . LEU B 1 26 ? -5.027 -27.609 -2.744 1 98.81 26 LEU B CA 1
ATOM 3188 C C . LEU B 1 26 ? -6.473 -28.094 -2.645 1 98.81 26 LEU B C 1
ATOM 3190 O O . LEU B 1 26 ? -7.242 -27.594 -1.829 1 98.81 26 LEU B O 1
ATOM 3194 N N . ALA B 1 27 ? -6.859 -29.016 -3.508 1 98.81 27 ALA B N 1
ATOM 3195 C CA . ALA B 1 27 ? -8.172 -29.641 -3.416 1 98.81 27 ALA B CA 1
ATOM 3196 C C . ALA B 1 27 ? -8.125 -30.891 -2.521 1 98.81 27 ALA B C 1
ATOM 3198 O O . ALA B 1 27 ? -7.379 -31.828 -2.797 1 98.81 27 ALA B O 1
ATOM 3199 N N . LEU B 1 28 ? -8.883 -30.859 -1.479 1 98.69 28 LEU B N 1
ATOM 3200 C CA . LEU B 1 28 ? -8.898 -31.969 -0.53 1 98.69 28 LEU B CA 1
ATOM 3201 C C . LEU B 1 28 ? -10.266 -32.656 -0.5 1 98.69 28 LEU B C 1
ATOM 3203 O O . LEU B 1 28 ? -11.289 -31.984 -0.705 1 98.69 28 LEU B O 1
ATOM 3207 N N . THR B 1 29 ? -10.258 -33.969 -0.255 1 98.12 29 THR B N 1
ATOM 3208 C CA . THR B 1 29 ? -11.477 -34.656 0.144 1 98.12 29 THR B CA 1
ATOM 3209 C C . THR B 1 29 ? -11.82 -34.375 1.602 1 98.12 29 THR B C 1
ATOM 3211 O O . THR B 1 29 ? -11.039 -33.719 2.311 1 98.12 29 THR B O 1
ATOM 3214 N N . ARG B 1 30 ? -12.953 -34.812 2.008 1 96.75 30 ARG B N 1
ATOM 3215 C CA . ARG B 1 30 ? -13.391 -34.625 3.387 1 96.75 30 ARG B CA 1
ATOM 3216 C C . ARG B 1 30 ? -12.398 -35.25 4.367 1 96.75 30 ARG B C 1
ATOM 3218 O O . ARG B 1 30 ? -12.211 -34.719 5.473 1 96.75 30 ARG B O 1
ATOM 3225 N N . ASP B 1 31 ? -11.75 -36.344 3.971 1 97.19 31 ASP B N 1
ATOM 3226 C CA . ASP B 1 31 ? -10.781 -37.031 4.816 1 97.19 31 ASP B CA 1
ATOM 3227 C C . ASP B 1 31 ? -9.391 -36.406 4.66 1 97.19 31 ASP B C 1
ATOM 3229 O O . ASP B 1 31 ? -8.398 -37 5.109 1 97.19 31 ASP B O 1
ATOM 3233 N N . ARG B 1 32 ? -9.242 -35.281 3.943 1 97.31 32 ARG B N 1
ATOM 3234 C CA . ARG B 1 32 ? -8.039 -34.469 3.795 1 97.31 32 ARG B CA 1
ATOM 3235 C C . ARG B 1 32 ? -6.953 -35.219 3.035 1 97.31 32 ARG B C 1
ATOM 3237 O O . ARG B 1 32 ? -5.785 -35.188 3.424 1 97.31 32 ARG B O 1
ATOM 3244 N N . ARG B 1 33 ? -7.496 -35.969 2.062 1 97.69 33 ARG B N 1
ATOM 3245 C CA . ARG B 1 33 ? -6.641 -36.5 1.008 1 97.69 33 ARG B CA 1
ATOM 3246 C C . ARG B 1 33 ? -6.758 -35.688 -0.267 1 97.69 33 ARG B C 1
ATOM 3248 O O . ARG B 1 33 ? -7.703 -34.906 -0.427 1 97.69 33 ARG B O 1
ATOM 3255 N N . ILE B 1 34 ? -5.719 -35.844 -1.133 1 98.62 34 ILE B N 1
ATOM 3256 C CA . ILE B 1 34 ? -5.801 -35.125 -2.393 1 98.62 34 ILE B CA 1
ATOM 3257 C C . ILE B 1 34 ? -7.047 -35.562 -3.162 1 98.62 34 ILE B C 1
ATOM 3259 O O . ILE B 1 34 ? -7.25 -36.75 -3.402 1 98.62 34 ILE B O 1
ATOM 3263 N N . ASP B 1 35 ? -7.906 -34.625 -3.428 1 98.69 35 ASP B N 1
ATOM 3264 C CA . ASP B 1 35 ? -8.969 -34.844 -4.402 1 98.69 35 ASP B CA 1
ATOM 3265 C C . ASP B 1 35 ? -8.453 -34.688 -5.828 1 98.69 35 ASP B C 1
ATOM 3267 O O . ASP B 1 35 ? -8.516 -33.562 -6.387 1 98.69 35 ASP B O 1
ATOM 3271 N N . GLU B 1 36 ? -7.961 -35.75 -6.398 1 98.69 36 GLU B N 1
ATOM 3272 C CA . GLU B 1 36 ? -7.219 -35.656 -7.652 1 98.69 36 GLU B CA 1
ATOM 3273 C C . GLU B 1 36 ? -8.086 -35.062 -8.758 1 98.69 36 GLU B C 1
ATOM 3275 O O . GLU B 1 36 ? -7.617 -34.25 -9.547 1 98.69 36 GLU B O 1
ATOM 3280 N N . ALA B 1 37 ? -9.328 -35.531 -8.867 1 98.69 37 ALA B N 1
ATOM 3281 C CA . ALA B 1 37 ? -10.211 -35.031 -9.914 1 98.69 37 ALA B CA 1
ATOM 3282 C C . ALA B 1 37 ? -10.352 -33.5 -9.828 1 98.69 37 ALA B C 1
ATOM 3284 O O . ALA B 1 37 ? -10.25 -32.812 -10.844 1 98.69 37 ALA B O 1
ATOM 3285 N N . ARG B 1 38 ? -10.531 -33 -8.711 1 98.75 38 ARG B N 1
ATOM 3286 C CA . ARG B 1 38 ? -10.75 -31.562 -8.539 1 98.75 38 ARG B CA 1
ATOM 3287 C C . ARG B 1 38 ? -9.422 -30.797 -8.586 1 98.75 38 ARG B C 1
ATOM 3289 O O . ARG B 1 38 ? -9.383 -29.641 -9.016 1 98.75 38 ARG B O 1
ATOM 3296 N N . GLN B 1 39 ? -8.375 -31.469 -8.125 1 98.88 39 GLN B N 1
ATOM 3297 C CA . GLN B 1 39 ? -7.059 -30.859 -8.297 1 98.88 39 GLN B CA 1
ATOM 3298 C C . GLN B 1 39 ? -6.758 -30.625 -9.773 1 98.88 39 GLN B C 1
ATOM 3300 O O . GLN B 1 39 ? -6.266 -29.547 -10.148 1 98.88 39 GLN B O 1
ATOM 3305 N N . ARG B 1 40 ? -7.035 -31.625 -10.609 1 98.75 40 ARG B N 1
ATOM 3306 C CA . ARG B 1 40 ? -6.891 -31.5 -12.055 1 98.75 40 ARG B CA 1
ATOM 3307 C C . ARG B 1 40 ? -7.824 -30.422 -12.602 1 98.75 40 ARG B C 1
ATOM 3309 O O . ARG B 1 40 ? -7.418 -29.609 -13.438 1 98.75 40 ARG B O 1
ATOM 3316 N N . ALA B 1 41 ? -9.047 -30.391 -12.094 1 98.88 41 ALA B N 1
ATOM 3317 C CA . ALA B 1 41 ? -10.047 -29.438 -12.547 1 98.88 41 ALA B CA 1
ATOM 3318 C C . ALA B 1 41 ? -9.594 -28 -12.266 1 98.88 41 ALA B C 1
ATOM 3320 O O . ALA B 1 41 ? -9.797 -27.109 -13.094 1 98.88 41 ALA B O 1
ATOM 3321 N N . LEU B 1 42 ? -9 -27.75 -11.086 1 98.88 42 LEU B N 1
ATOM 3322 C CA . LEU B 1 42 ? -8.469 -26.438 -10.766 1 98.88 42 LEU B CA 1
ATOM 3323 C C . LEU B 1 42 ? -7.43 -26 -11.797 1 98.88 42 LEU B C 1
ATOM 3325 O O . LEU B 1 42 ? -7.469 -24.875 -12.289 1 98.88 42 LEU B O 1
ATOM 3329 N N . THR B 1 43 ? -6.516 -26.875 -12.109 1 98.88 43 THR B N 1
ATOM 3330 C CA . THR B 1 43 ? -5.48 -26.547 -13.086 1 98.88 43 THR B CA 1
ATOM 3331 C C . THR B 1 43 ? -6.102 -26.234 -14.445 1 98.88 43 THR B C 1
ATOM 3333 O O . THR B 1 43 ? -5.734 -25.234 -15.078 1 98.88 43 THR B O 1
ATOM 3336 N N . ILE B 1 44 ? -7.047 -27.078 -14.891 1 98.69 44 ILE B N 1
ATOM 3337 C CA . ILE B 1 44 ? -7.715 -26.859 -16.172 1 98.69 44 ILE B CA 1
ATOM 3338 C C . ILE B 1 44 ? -8.406 -25.484 -16.156 1 98.69 44 ILE B C 1
ATOM 3340 O O . ILE B 1 44 ? -8.242 -24.703 -17.094 1 98.69 44 ILE B O 1
ATOM 3344 N N . TYR B 1 45 ? -9.156 -25.188 -15.086 1 98.69 45 TYR B N 1
ATOM 3345 C CA . TYR B 1 45 ? -9.859 -23.922 -14.914 1 98.69 45 TYR B CA 1
ATOM 3346 C C . TYR B 1 45 ? -8.906 -22.734 -15.109 1 98.69 45 TYR B C 1
ATOM 3348 O O . TYR B 1 45 ? -9.219 -21.797 -15.836 1 98.69 45 TYR B O 1
ATOM 3356 N N . TYR B 1 46 ? -7.727 -22.75 -14.461 1 98.69 46 TYR B N 1
ATOM 3357 C CA . TYR B 1 46 ? -6.766 -21.656 -14.562 1 98.69 46 TYR B CA 1
ATOM 3358 C C . TYR B 1 46 ? -6.246 -21.531 -15.984 1 98.69 46 TYR B C 1
ATOM 3360 O O . TYR B 1 46 ? -6.152 -20.422 -16.516 1 98.69 46 TYR B O 1
ATOM 3368 N N . LEU B 1 47 ? -5.996 -22.656 -16.625 1 98.31 47 LEU B N 1
ATOM 3369 C CA . LEU B 1 47 ? -5.438 -22.641 -17.984 1 98.31 47 LEU B CA 1
ATOM 3370 C C . LEU B 1 47 ? -6.453 -22.109 -18.984 1 98.31 47 LEU B C 1
ATOM 3372 O O . LEU B 1 47 ? -6.141 -21.234 -19.781 1 98.31 47 LEU B O 1
ATOM 3376 N N . VAL B 1 48 ? -7.684 -22.609 -18.906 1 97.69 48 VAL B N 1
ATOM 3377 C CA . VAL B 1 48 ? -8.68 -22.234 -19.906 1 97.69 48 VAL B CA 1
ATOM 3378 C C . VAL B 1 48 ? -9.164 -20.812 -19.641 1 97.69 48 VAL B C 1
ATOM 3380 O O . VAL B 1 48 ? -9.75 -20.172 -20.531 1 97.69 48 VAL B O 1
ATOM 3383 N N . SER B 1 49 ? -8.898 -20.297 -18.406 1 97.88 49 SER B N 1
ATOM 3384 C CA . SER B 1 49 ? -9.211 -18.922 -18.062 1 97.88 49 SER B CA 1
ATOM 3385 C C . SER B 1 49 ? -8.148 -17.969 -18.578 1 97.88 49 SER B C 1
ATOM 3387 O O . SER B 1 49 ? -8.289 -16.75 -18.469 1 97.88 49 SER B O 1
ATOM 3389 N N . GLY B 1 50 ? -7.035 -18.469 -19.078 1 97.06 50 GLY B N 1
ATOM 3390 C CA . GLY B 1 50 ? -6.047 -17.625 -19.734 1 97.06 50 GLY B CA 1
ATOM 3391 C C . GLY B 1 50 ? -4.82 -17.375 -18.875 1 97.06 50 GLY B C 1
ATOM 3392 O O . GLY B 1 50 ? -3.98 -16.547 -19.203 1 97.06 50 GLY B O 1
ATOM 3393 N N . ALA B 1 51 ? -4.668 -18.094 -17.75 1 98.12 51 ALA B N 1
ATOM 3394 C CA . ALA B 1 51 ? -3.451 -17.969 -16.953 1 98.12 51 ALA B CA 1
ATOM 3395 C C . ALA B 1 51 ? -2.225 -18.391 -17.766 1 98.12 51 ALA B C 1
ATOM 3397 O O . ALA B 1 51 ? -2.256 -19.406 -18.469 1 98.12 51 ALA B O 1
ATOM 3398 N N . GLY B 1 52 ? -1.144 -17.609 -17.672 1 98.31 52 GLY B N 1
ATOM 3399 C CA . GLY B 1 52 ? 0.092 -17.922 -18.375 1 98.31 52 GLY B CA 1
ATOM 3400 C C . GLY B 1 52 ? 0.981 -18.891 -17.625 1 98.31 52 GLY B C 1
ATOM 3401 O O . GLY B 1 52 ? 1.961 -19.406 -18.172 1 98.31 52 GLY B O 1
ATOM 3402 N N . GLY B 1 53 ? 0.608 -19.125 -16.391 1 98.81 53 GLY B N 1
ATOM 3403 C CA . GLY B 1 53 ? 1.365 -20.062 -15.562 1 98.81 53 GLY B CA 1
ATOM 3404 C C . GLY B 1 53 ? 0.628 -20.469 -14.305 1 98.81 53 GLY B C 1
ATOM 3405 O O . GLY B 1 53 ? -0.418 -19.906 -13.977 1 98.81 53 GLY B O 1
ATOM 3406 N N . VAL B 1 54 ? 1.168 -21.484 -13.656 1 98.88 54 VAL B N 1
ATOM 3407 C CA . VAL B 1 54 ? 0.681 -21.938 -12.359 1 98.88 54 VAL B CA 1
ATOM 3408 C C . VAL B 1 54 ? 1.861 -22.188 -11.422 1 98.88 54 VAL B C 1
ATOM 3410 O O . VAL B 1 54 ? 2.939 -22.594 -11.859 1 98.88 54 VAL B O 1
ATOM 3413 N N . ALA B 1 55 ? 1.703 -21.875 -10.211 1 98.94 55 ALA B N 1
ATOM 3414 C CA . ALA B 1 55 ? 2.656 -22.172 -9.148 1 98.94 55 ALA B CA 1
ATOM 3415 C C . ALA B 1 55 ? 2.041 -23.125 -8.117 1 98.94 55 ALA B C 1
ATOM 3417 O O . ALA B 1 55 ? 1.02 -22.797 -7.504 1 98.94 55 ALA B O 1
ATOM 3418 N N . ILE B 1 56 ? 2.621 -24.281 -7.922 1 98.88 56 ILE B N 1
ATOM 3419 C CA . ILE B 1 56 ? 2.096 -25.297 -7.027 1 98.88 56 ILE B CA 1
ATOM 3420 C C . ILE B 1 56 ? 3.107 -25.594 -5.922 1 98.88 56 ILE B C 1
ATOM 3422 O O . ILE B 1 56 ? 4.301 -25.312 -6.078 1 98.88 56 ILE B O 1
ATOM 3426 N N . GLY B 1 57 ? 2.619 -26.031 -4.824 1 98.44 57 GLY B N 1
ATOM 3427 C CA . GLY B 1 57 ? 3.475 -26.219 -3.66 1 98.44 57 GLY B CA 1
ATOM 3428 C C . GLY B 1 57 ? 3.842 -24.906 -2.979 1 98.44 57 GLY B C 1
ATOM 3429 O O . GLY B 1 57 ? 4.926 -24.781 -2.408 1 98.44 57 GLY B O 1
ATOM 3430 N N . VAL B 1 58 ? 3.018 -23.906 -3.088 1 97.75 58 VAL B N 1
ATOM 3431 C CA . VAL B 1 58 ? 3.232 -22.578 -2.539 1 97.75 58 VAL B CA 1
ATOM 3432 C C . VAL B 1 58 ? 2.307 -22.344 -1.346 1 97.75 58 VAL B C 1
ATOM 3434 O O . VAL B 1 58 ? 1.673 -23.297 -0.86 1 97.75 58 VAL B O 1
ATOM 3437 N N . HIS B 1 59 ? 2.285 -21.156 -0.817 1 95.31 59 HIS B N 1
ATOM 3438 C CA . HIS B 1 59 ? 1.477 -20.875 0.362 1 95.31 59 HIS B CA 1
ATOM 3439 C C . HIS B 1 59 ? 0.018 -21.25 0.135 1 95.31 59 HIS B C 1
ATOM 3441 O O . HIS B 1 59 ? -0.599 -21.891 0.986 1 95.31 59 HIS B O 1
ATOM 3447 N N . THR B 1 60 ? -0.546 -20.891 -0.986 1 97.06 60 THR B N 1
ATOM 3448 C CA . THR B 1 60 ? -1.943 -21.141 -1.322 1 97.06 60 THR B CA 1
ATOM 3449 C C . THR B 1 60 ? -2.217 -22.625 -1.428 1 97.06 60 THR B C 1
ATOM 3451 O O . THR B 1 60 ? -3.355 -23.078 -1.261 1 97.06 60 THR B O 1
ATOM 3454 N N . THR B 1 61 ? -1.164 -23.422 -1.7 1 98.44 61 THR B N 1
ATOM 3455 C CA . THR B 1 61 ? -1.264 -24.875 -1.726 1 98.44 61 THR B CA 1
ATOM 3456 C C . THR B 1 61 ? -1.191 -25.453 -0.312 1 98.44 61 THR B C 1
ATOM 3458 O O . THR B 1 61 ? -1.409 -26.641 -0.109 1 98.44 61 THR B O 1
ATOM 3461 N N . GLN B 1 62 ? -0.878 -24.578 0.645 1 96.56 62 GLN B N 1
ATOM 3462 C CA . GLN B 1 62 ? -0.638 -24.969 2.029 1 96.56 62 GLN B CA 1
ATOM 3463 C C . GLN B 1 62 ? 0.719 -25.656 2.18 1 96.56 62 GLN B C 1
ATOM 3465 O O . GLN B 1 62 ? 0.88 -26.812 1.805 1 96.56 62 GLN B O 1
ATOM 3470 N N . PHE B 1 63 ? 1.662 -25.078 2.844 1 93.06 63 PHE B N 1
ATOM 3471 C CA . PHE B 1 63 ? 3.061 -25.484 2.906 1 93.06 63 PHE B CA 1
ATOM 3472 C C . PHE B 1 63 ? 3.195 -26.859 3.547 1 93.06 63 PHE B C 1
ATOM 3474 O O . PHE B 1 63 ? 4.18 -27.562 3.318 1 93.06 63 PHE B O 1
ATOM 3481 N N . LYS B 1 64 ? 2.201 -27.25 4.277 1 95.56 64 LYS B N 1
ATOM 3482 C CA . LYS B 1 64 ? 2.246 -28.547 4.941 1 95.56 64 LYS B CA 1
ATOM 3483 C C . LYS B 1 64 ? 2.375 -29.688 3.93 1 95.56 64 LYS B C 1
ATOM 3485 O O . LYS B 1 64 ? 2.771 -30.797 4.281 1 95.56 64 LYS B O 1
ATOM 3490 N N . VAL B 1 65 ? 2.102 -29.438 2.67 1 98.12 65 VAL B N 1
ATOM 3491 C CA . VAL B 1 65 ? 2.182 -30.469 1.633 1 98.12 65 VAL B CA 1
ATOM 3492 C C . VAL B 1 65 ? 3.629 -30.922 1.468 1 98.12 65 VAL B C 1
ATOM 3494 O O . VAL B 1 65 ? 3.885 -32.031 0.99 1 98.12 65 VAL B O 1
ATOM 3497 N N . HIS B 1 66 ? 4.582 -30.125 1.874 1 97.94 66 HIS B N 1
ATOM 3498 C CA . HIS B 1 66 ? 6 -30.422 1.717 1 97.94 66 HIS B CA 1
ATOM 3499 C C . HIS B 1 66 ? 6.465 -31.453 2.734 1 97.94 66 HIS B C 1
ATOM 3501 O O . HIS B 1 66 ? 7.562 -32 2.613 1 97.94 66 HIS B O 1
ATOM 3507 N N . GLU B 1 67 ? 5.609 -31.766 3.664 1 96.69 67 GLU B N 1
ATOM 3508 C CA . GLU B 1 67 ? 6.043 -32.594 4.773 1 96.69 67 GLU B CA 1
ATOM 3509 C C . GLU B 1 67 ? 5.133 -33.812 4.934 1 96.69 67 GLU B C 1
ATOM 3511 O O . GLU B 1 67 ? 5.398 -34.688 5.762 1 96.69 67 GLU B O 1
ATOM 3516 N N . ASN B 1 68 ? 4.109 -33.938 4.164 1 96.94 68 ASN B N 1
ATOM 3517 C CA . ASN B 1 68 ? 3.131 -35 4.422 1 96.94 68 ASN B CA 1
ATOM 3518 C C . ASN B 1 68 ? 2.984 -35.938 3.227 1 96.94 68 ASN B C 1
ATOM 3520 O O . ASN B 1 68 ? 1.959 -36.594 3.076 1 96.94 68 ASN B O 1
ATOM 3524 N N . GLY B 1 69 ? 3.959 -35.844 2.301 1 97.62 69 GLY B N 1
ATOM 3525 C CA . GLY B 1 69 ? 3.984 -36.781 1.192 1 97.62 69 GLY B CA 1
ATOM 3526 C C . GLY B 1 69 ? 3.174 -36.312 -0.003 1 97.62 69 GLY B C 1
ATOM 3527 O O . GLY B 1 69 ? 3.166 -36.969 -1.047 1 97.62 69 GLY B O 1
ATOM 3528 N N . MET B 1 70 ? 2.537 -35.219 0.027 1 98.62 70 MET B N 1
ATOM 3529 C CA . MET B 1 70 ? 1.637 -34.75 -1.03 1 98.62 70 MET B CA 1
ATOM 3530 C C . MET B 1 70 ? 2.391 -33.938 -2.078 1 98.62 70 MET B C 1
ATOM 3532 O O . MET B 1 70 ? 1.892 -33.719 -3.184 1 98.62 70 MET B O 1
ATOM 3536 N N . TYR B 1 71 ? 3.551 -33.531 -1.743 1 98.75 71 TYR B N 1
ATOM 3537 C CA . TYR B 1 71 ? 4.273 -32.594 -2.592 1 98.75 71 TYR B CA 1
ATOM 3538 C C . TYR B 1 71 ? 4.52 -33.156 -3.975 1 98.75 71 TYR B C 1
ATOM 3540 O O . TYR B 1 71 ? 4.074 -32.625 -4.98 1 98.75 71 TYR B O 1
ATOM 3548 N N . GLU B 1 72 ? 5.141 -34.281 -4.074 1 98.81 72 GLU B N 1
ATOM 3549 C CA . GLU B 1 72 ? 5.496 -34.906 -5.355 1 98.81 72 GLU B CA 1
ATOM 3550 C C . GLU B 1 72 ? 4.25 -35.25 -6.168 1 98.81 72 GLU B C 1
ATOM 3552 O O . GLU B 1 72 ? 4.172 -34.938 -7.355 1 98.81 72 GLU B O 1
ATOM 3557 N N . PRO B 1 73 ? 3.217 -35.875 -5.551 1 98.81 73 PRO B N 1
ATOM 3558 C CA . PRO B 1 73 ? 1.997 -36.125 -6.316 1 98.81 73 PRO B CA 1
ATOM 3559 C C . PRO B 1 73 ? 1.365 -34.875 -6.891 1 98.81 73 PRO B C 1
ATOM 3561 O O . PRO B 1 73 ? 0.888 -34.875 -8.023 1 98.81 73 PRO B O 1
ATOM 3564 N N . LEU B 1 74 ? 1.355 -33.812 -6.152 1 98.88 74 LEU B N 1
ATOM 3565 C CA . LEU B 1 74 ? 0.756 -32.562 -6.605 1 98.88 74 LEU B CA 1
ATOM 3566 C C . LEU B 1 74 ? 1.523 -32 -7.793 1 98.88 74 LEU B C 1
ATOM 3568 O O . LEU B 1 74 ? 0.919 -31.516 -8.758 1 98.88 74 LEU B O 1
ATOM 3572 N N . LEU B 1 75 ? 2.875 -32.031 -7.695 1 98.94 75 LEU B N 1
ATOM 3573 C CA . LEU B 1 75 ? 3.693 -31.578 -8.812 1 98.94 75 LEU B CA 1
ATOM 3574 C C . LEU B 1 75 ? 3.396 -32.375 -10.07 1 98.94 75 LEU B C 1
ATOM 3576 O O . LEU B 1 75 ? 3.262 -31.828 -11.156 1 98.94 75 LEU B O 1
ATOM 3580 N N . LYS B 1 76 ? 3.291 -33.656 -9.922 1 98.81 76 LYS B N 1
ATOM 3581 C CA . LYS B 1 76 ? 3.055 -34.562 -11.047 1 98.81 76 LYS B CA 1
ATOM 3582 C C . LYS B 1 76 ? 1.694 -34.281 -11.688 1 98.81 76 LYS B C 1
ATOM 3584 O O . LYS B 1 76 ? 1.593 -34.125 -12.906 1 98.81 76 LYS B O 1
ATOM 3589 N N . ILE B 1 77 ? 0.669 -34.219 -10.844 1 98.75 77 ILE B N 1
ATOM 3590 C CA . ILE B 1 77 ? -0.691 -34 -11.32 1 98.75 77 ILE B CA 1
ATOM 3591 C C . ILE B 1 77 ? -0.748 -32.688 -12.117 1 98.75 77 ILE B C 1
ATOM 3593 O O . ILE B 1 77 ? -1.247 -32.656 -13.242 1 98.75 77 ILE B O 1
ATOM 3597 N N . THR B 1 78 ? -0.209 -31.625 -11.555 1 98.81 78 THR B N 1
ATOM 3598 C CA . THR B 1 78 ? -0.266 -30.312 -12.172 1 98.81 78 THR B CA 1
ATOM 3599 C C . THR B 1 78 ? 0.492 -30.297 -13.5 1 98.81 78 THR B C 1
ATOM 3601 O O . THR B 1 78 ? -0.016 -29.797 -14.508 1 98.81 78 THR B O 1
ATOM 3604 N N . SER B 1 79 ? 1.689 -30.859 -13.516 1 98.69 79 SER B N 1
ATOM 3605 C CA . SER B 1 79 ? 2.5 -30.906 -14.727 1 98.69 79 SER B CA 1
ATOM 3606 C C . SER B 1 79 ? 1.802 -31.688 -15.828 1 98.69 79 SER B C 1
ATOM 3608 O O . SER B 1 79 ? 1.81 -31.281 -17 1 98.69 79 SER B O 1
ATOM 3610 N N . GLU B 1 80 ? 1.213 -32.812 -15.508 1 98.44 80 GLU B N 1
ATOM 3611 C CA . GLU B 1 80 ? 0.5 -33.656 -16.469 1 98.44 80 GLU B CA 1
ATOM 3612 C C . GLU B 1 80 ? -0.663 -32.875 -17.109 1 98.44 80 GLU B C 1
ATOM 3614 O O . GLU B 1 80 ? -0.851 -32.938 -18.312 1 98.44 80 GLU B O 1
ATOM 3619 N N . VAL B 1 81 ? -1.434 -32.188 -16.281 1 98.62 81 VAL B N 1
ATOM 3620 C CA . VAL B 1 81 ? -2.594 -31.469 -16.781 1 98.62 81 VAL B CA 1
ATOM 3621 C C . VAL B 1 81 ? -2.139 -30.328 -17.688 1 98.62 81 VAL B C 1
ATOM 3623 O O . VAL B 1 81 ? -2.742 -30.094 -18.734 1 98.62 81 VAL B O 1
ATOM 3626 N N . VAL B 1 82 ? -1.079 -29.578 -17.297 1 98.56 82 VAL B N 1
ATOM 3627 C CA . VAL B 1 82 ? -0.55 -28.5 -18.125 1 98.56 82 VAL B CA 1
ATOM 3628 C C . VAL B 1 82 ? -0.142 -29.047 -19.484 1 98.56 82 VAL B C 1
ATOM 3630 O O . VAL B 1 82 ? -0.489 -28.469 -20.516 1 98.56 82 VAL B O 1
ATOM 3633 N N . ASP B 1 83 ? 0.551 -30.188 -19.5 1 97.56 83 ASP B N 1
ATOM 3634 C CA . ASP B 1 83 ? 1.008 -30.781 -20.75 1 97.56 83 ASP B CA 1
ATOM 3635 C C . ASP B 1 83 ? -0.174 -31.234 -21.609 1 97.56 83 ASP B C 1
ATOM 3637 O O . ASP B 1 83 ? -0.148 -31.078 -22.844 1 97.56 83 ASP B O 1
ATOM 3641 N N . GLN B 1 84 ? -1.137 -31.75 -20.953 1 96.19 84 GLN B N 1
ATOM 3642 C CA . GLN B 1 84 ? -2.328 -32.219 -21.656 1 96.19 84 GLN B CA 1
ATOM 3643 C C . GLN B 1 84 ? -3.059 -31.047 -22.328 1 96.19 84 GLN B C 1
ATOM 3645 O O . GLN B 1 84 ? -3.527 -31.172 -23.453 1 96.19 84 GLN B O 1
ATOM 3650 N N . CYS B 1 85 ? -3.182 -29.938 -21.609 1 96.06 85 CYS B N 1
ATOM 3651 C CA . CYS B 1 85 ? -4 -28.812 -22.062 1 96.06 85 CYS B CA 1
ATOM 3652 C C . CYS B 1 85 ? -3.188 -27.859 -22.938 1 96.06 85 CYS B C 1
ATOM 3654 O O . CYS B 1 85 ? -3.752 -27.016 -23.641 1 96.06 85 CYS B O 1
ATOM 3656 N N . SER B 1 86 ? -1.881 -27.953 -22.938 1 92.75 86 SER B N 1
ATOM 3657 C CA . SER B 1 86 ? -0.994 -27 -23.609 1 92.75 86 SER B CA 1
ATOM 3658 C C . SER B 1 86 ? -1.286 -26.922 -25.094 1 92.75 86 SER B C 1
ATOM 3660 O O . SER B 1 86 ? -1.096 -25.859 -25.719 1 92.75 86 SER B O 1
ATOM 3662 N N . GLY B 1 87 ? -1.697 -28 -25.766 1 91.31 87 GLY B N 1
ATOM 3663 C CA . GLY B 1 87 ? -2.051 -27.984 -27.188 1 91.31 87 GLY B CA 1
ATOM 3664 C C . GLY B 1 87 ? -3.168 -27 -27.5 1 91.31 87 GLY B C 1
ATOM 3665 O O . GLY B 1 87 ? -3.256 -26.5 -28.625 1 91.31 87 GLY B O 1
ATOM 3666 N N . ARG B 1 88 ? -3.932 -26.703 -26.547 1 90.12 88 ARG B N 1
ATOM 3667 C CA . ARG B 1 88 ? -5.094 -25.844 -26.75 1 90.12 88 ARG B CA 1
ATOM 3668 C C . ARG B 1 88 ? -4.816 -24.438 -26.266 1 90.12 88 ARG B C 1
ATOM 3670 O O . ARG B 1 88 ? -5.152 -23.453 -26.938 1 90.12 88 ARG B O 1
ATOM 3677 N N . VAL B 1 89 ? -4.152 -24.344 -25.125 1 93.5 89 VAL B N 1
ATOM 3678 C CA . VAL B 1 89 ? -4.07 -23.047 -24.484 1 93.5 89 VAL B CA 1
ATOM 3679 C C . VAL B 1 89 ? -2.703 -22.422 -24.75 1 93.5 89 VAL B C 1
ATOM 3681 O O . VAL B 1 89 ? -2.471 -21.25 -24.422 1 93.5 89 VAL B O 1
ATOM 3684 N N . GLY B 1 90 ? -1.735 -23.141 -25.344 1 93.62 90 GLY B N 1
ATOM 3685 C CA . GLY B 1 90 ? -0.379 -22.656 -25.531 1 93.62 90 GLY B CA 1
ATOM 3686 C C . GLY B 1 90 ? 0.548 -22.984 -24.391 1 93.62 90 GLY B C 1
ATOM 3687 O O . GLY B 1 90 ? 0.162 -23.703 -23.469 1 93.62 90 GLY B O 1
ATOM 3688 N N . LYS B 1 91 ? 1.739 -22.438 -24.406 1 96.25 91 LYS B N 1
ATOM 3689 C CA . LYS B 1 91 ? 2.752 -22.719 -23.391 1 96.25 91 LYS B CA 1
ATOM 3690 C C . LYS B 1 91 ? 2.373 -22.094 -22.062 1 96.25 91 LYS B C 1
ATOM 3692 O O . LYS B 1 91 ? 1.814 -21 -22 1 96.25 91 LYS B O 1
ATOM 3697 N N . VAL B 1 92 ? 2.682 -22.797 -21.047 1 98.12 92 VAL B N 1
ATOM 3698 C CA . VAL B 1 92 ? 2.342 -22.406 -19.672 1 98.12 92 VAL B CA 1
ATOM 3699 C C . VAL B 1 92 ? 3.582 -22.5 -18.797 1 98.12 92 VAL B C 1
ATOM 3701 O O . VAL B 1 92 ? 4.305 -23.5 -18.828 1 98.12 92 VAL B O 1
ATOM 3704 N N . VAL B 1 93 ? 3.865 -21.469 -18.047 1 98.81 93 VAL B N 1
ATOM 3705 C CA . VAL B 1 93 ? 4.984 -21.484 -17.109 1 98.81 93 VAL B CA 1
ATOM 3706 C C . VAL B 1 93 ? 4.641 -22.344 -15.906 1 98.81 93 VAL B C 1
ATOM 3708 O O . VAL B 1 93 ? 3.596 -22.141 -15.273 1 98.81 93 VAL B O 1
ATOM 3711 N N . LYS B 1 94 ? 5.441 -23.344 -15.602 1 98.88 94 LYS B N 1
ATOM 3712 C CA . LYS B 1 94 ? 5.297 -24.172 -14.414 1 98.88 94 LYS B CA 1
ATOM 3713 C C . LYS B 1 94 ? 6.285 -23.766 -13.328 1 98.88 94 LYS B C 1
ATOM 3715 O O . LYS B 1 94 ? 7.5 -23.859 -13.516 1 98.88 94 LYS B O 1
ATOM 3720 N N . VAL B 1 95 ? 5.762 -23.297 -12.188 1 98.94 95 VAL B N 1
ATOM 3721 C CA . VAL B 1 95 ? 6.582 -22.891 -11.047 1 98.94 95 VAL B CA 1
ATOM 3722 C C . VAL B 1 95 ? 6.305 -23.812 -9.867 1 98.94 95 VAL B C 1
ATOM 3724 O O . VAL B 1 95 ? 5.148 -24.094 -9.547 1 98.94 95 VAL B O 1
ATOM 3727 N N . ALA B 1 96 ? 7.344 -24.312 -9.281 1 98.94 96 ALA B N 1
ATOM 3728 C CA . ALA B 1 96 ? 7.207 -25.156 -8.086 1 98.94 96 ALA B CA 1
ATOM 3729 C C . ALA B 1 96 ? 7.645 -24.391 -6.836 1 98.94 96 ALA B C 1
ATOM 3731 O O . ALA B 1 96 ? 8.695 -23.75 -6.828 1 98.94 96 ALA B O 1
ATOM 3732 N N . GLY B 1 97 ? 6.781 -24.438 -5.785 1 98.81 97 GLY B N 1
ATOM 3733 C CA . GLY B 1 97 ? 7.258 -23.969 -4.5 1 98.81 97 GLY B CA 1
ATOM 3734 C C . GLY B 1 97 ? 8.367 -24.828 -3.916 1 98.81 97 GLY B C 1
ATOM 3735 O O . GLY B 1 97 ? 8.328 -26.047 -4.023 1 98.81 97 GLY B O 1
ATOM 3736 N N . ILE B 1 98 ? 9.383 -24.172 -3.426 1 98.69 98 ILE B N 1
ATOM 3737 C CA . ILE B 1 98 ? 10.5 -24.828 -2.758 1 98.69 98 ILE B CA 1
ATOM 3738 C C . ILE B 1 98 ? 10.625 -24.312 -1.326 1 98.69 98 ILE B C 1
ATOM 3740 O O . ILE B 1 98 ? 10.648 -23.094 -1.098 1 98.69 98 ILE B O 1
ATOM 3744 N N . VAL B 1 99 ? 10.664 -25.234 -0.329 1 97.44 99 VAL B N 1
ATOM 3745 C CA . VAL B 1 99 ? 10.695 -24.812 1.066 1 97.44 99 VAL B CA 1
ATOM 3746 C C . VAL B 1 99 ? 11.734 -25.609 1.831 1 97.44 99 VAL B C 1
ATOM 3748 O O . VAL B 1 99 ? 12.414 -26.469 1.253 1 97.44 99 VAL B O 1
ATOM 3751 N N . GLY B 1 100 ? 11.984 -25.281 3.084 1 96.62 100 GLY B N 1
ATOM 3752 C CA . GLY B 1 100 ? 12.812 -26.062 3.982 1 96.62 100 GLY B CA 1
ATOM 3753 C C . GLY B 1 100 ? 14.266 -25.625 4.004 1 96.62 100 GLY B C 1
ATOM 3754 O O . GLY B 1 100 ? 14.633 -24.656 3.336 1 96.62 100 GLY B O 1
ATOM 3755 N N . GLY B 1 101 ? 15.055 -26.281 4.871 1 97.25 101 GLY B N 1
ATOM 3756 C CA . GLY B 1 101 ? 16.5 -26.062 4.871 1 97.25 101 GLY B CA 1
ATOM 3757 C C . GLY B 1 101 ? 17.156 -26.453 3.564 1 97.25 101 GLY B C 1
ATOM 3758 O O . GLY B 1 101 ? 16.5 -26.984 2.664 1 97.25 101 GLY B O 1
ATOM 3759 N N . THR B 1 102 ? 18.438 -26.219 3.473 1 98.25 102 THR B N 1
ATOM 3760 C CA . THR B 1 102 ? 19.156 -26.328 2.207 1 98.25 102 THR B CA 1
ATOM 3761 C C . THR B 1 102 ? 19.047 -27.75 1.65 1 98.25 102 THR B C 1
ATOM 3763 O O . THR B 1 102 ? 18.797 -27.938 0.457 1 98.25 102 THR B O 1
ATOM 3766 N N . GLN B 1 103 ? 19.203 -28.734 2.463 1 98.31 103 GLN B N 1
ATOM 3767 C CA . GLN B 1 103 ? 19.156 -30.109 1.995 1 98.31 103 GLN B CA 1
ATOM 3768 C C . GLN B 1 103 ? 17.781 -30.438 1.409 1 98.31 103 GLN B C 1
ATOM 3770 O O . GLN B 1 103 ? 17.688 -30.984 0.308 1 98.31 103 GLN B O 1
ATOM 3775 N N . GLN B 1 104 ? 16.781 -30.141 2.074 1 98.44 104 GLN B N 1
ATOM 3776 C CA . GLN B 1 104 ? 15.43 -30.391 1.595 1 98.44 104 GLN B CA 1
ATOM 3777 C C . GLN B 1 104 ? 15.133 -29.578 0.337 1 98.44 104 GLN B C 1
ATOM 3779 O O . GLN B 1 104 ? 14.586 -30.094 -0.631 1 98.44 104 GLN B O 1
ATOM 3784 N N . ALA B 1 105 ? 15.477 -28.344 0.405 1 98.69 105 ALA B N 1
ATOM 3785 C CA . ALA B 1 105 ? 15.203 -27.438 -0.714 1 98.69 105 ALA B CA 1
ATOM 3786 C C . ALA B 1 105 ? 15.875 -27.938 -1.991 1 98.69 105 ALA B C 1
ATOM 3788 O O . ALA B 1 105 ? 15.273 -27.906 -3.068 1 98.69 105 ALA B O 1
ATOM 3789 N N . VAL B 1 106 ? 17.094 -28.359 -1.867 1 98.69 106 VAL B N 1
ATOM 3790 C CA . VAL B 1 106 ? 17.828 -28.875 -3.016 1 98.69 106 VAL B CA 1
ATOM 3791 C C . VAL B 1 106 ? 17.141 -30.125 -3.561 1 98.69 106 VAL B C 1
ATOM 3793 O O . VAL B 1 106 ? 17 -30.281 -4.773 1 98.69 106 VAL B O 1
ATOM 3796 N N . LYS B 1 107 ? 16.719 -31 -2.699 1 98.75 107 LYS B N 1
ATOM 3797 C CA . LYS B 1 107 ? 16 -32.188 -3.107 1 98.75 107 LYS B CA 1
ATOM 3798 C C . LYS B 1 107 ? 14.711 -31.859 -3.838 1 98.75 107 LYS B C 1
ATOM 3800 O O . LYS B 1 107 ? 14.398 -32.469 -4.871 1 98.75 107 LYS B O 1
ATOM 3805 N N . GLU B 1 108 ? 13.977 -30.922 -3.311 1 98.88 108 GLU B N 1
ATOM 3806 C CA . GLU B 1 108 ? 12.727 -30.5 -3.93 1 98.88 108 GLU B CA 1
ATOM 3807 C C . GLU B 1 108 ? 12.969 -29.844 -5.285 1 98.88 108 GLU B C 1
ATOM 3809 O O . GLU B 1 108 ? 12.219 -30.078 -6.234 1 98.88 108 GLU B O 1
ATOM 3814 N N . ALA B 1 109 ? 13.984 -29.047 -5.332 1 98.81 109 ALA B N 1
ATOM 3815 C CA . ALA B 1 109 ? 14.336 -28.391 -6.586 1 98.81 109 ALA B CA 1
ATOM 3816 C C . ALA B 1 109 ? 14.664 -29.406 -7.672 1 98.81 109 ALA B C 1
ATOM 3818 O O . ALA B 1 109 ? 14.195 -29.281 -8.805 1 98.81 109 ALA B O 1
ATOM 3819 N N . ARG B 1 110 ? 15.461 -30.391 -7.312 1 98.62 110 ARG B N 1
ATOM 3820 C CA . ARG B 1 110 ? 15.828 -31.438 -8.258 1 98.62 110 ARG B CA 1
ATOM 3821 C C . ARG B 1 110 ? 14.594 -32.219 -8.727 1 98.62 110 ARG B C 1
ATOM 3823 O O . ARG B 1 110 ? 14.453 -32.5 -9.914 1 98.62 110 ARG B O 1
ATOM 3830 N N . LEU B 1 111 ? 13.75 -32.531 -7.801 1 98.75 111 LEU B N 1
ATOM 3831 C CA . LEU B 1 111 ? 12.508 -33.219 -8.117 1 98.75 111 LEU B CA 1
ATOM 3832 C C . LEU B 1 111 ? 11.656 -32.375 -9.086 1 98.75 111 LEU B C 1
ATOM 3834 O O . LEU B 1 111 ? 11.195 -32.906 -10.102 1 98.75 111 LEU B O 1
ATOM 3838 N N . ALA B 1 112 ? 11.461 -31.125 -8.766 1 98.88 112 ALA B N 1
ATOM 3839 C CA . ALA B 1 112 ? 10.633 -30.234 -9.57 1 98.88 112 ALA B CA 1
ATOM 3840 C C . ALA B 1 112 ? 11.188 -30.109 -10.992 1 98.88 112 ALA B C 1
ATOM 3842 O O . ALA B 1 112 ? 10.438 -30.219 -11.969 1 98.88 112 ALA B O 1
ATOM 3843 N N . TYR B 1 113 ? 12.469 -29.891 -11.062 1 98.56 113 TYR B N 1
ATOM 3844 C CA . TYR B 1 113 ? 13.102 -29.75 -12.375 1 98.56 113 TYR B CA 1
ATOM 3845 C C . TYR B 1 113 ? 12.93 -31.031 -13.188 1 98.56 113 TYR B C 1
ATOM 3847 O O . TYR B 1 113 ? 12.633 -30.969 -14.383 1 98.56 113 TYR B O 1
ATOM 3855 N N . GLY B 1 114 ? 13.109 -32.125 -12.57 1 98.25 114 GLY B N 1
ATOM 3856 C CA . GLY B 1 114 ? 12.938 -33.406 -13.227 1 98.25 114 GLY B CA 1
ATOM 3857 C C . GLY B 1 114 ? 11.523 -33.656 -13.719 1 98.25 114 GLY B C 1
ATOM 3858 O O . GLY B 1 114 ? 11.312 -34.375 -14.695 1 98.25 114 GLY B O 1
ATOM 3859 N N . LEU B 1 115 ? 10.562 -33 -13.078 1 98.44 115 LEU B N 1
ATOM 3860 C CA . LEU B 1 115 ? 9.148 -33.188 -13.422 1 98.44 115 LEU B CA 1
ATOM 3861 C C . LEU B 1 115 ? 8.719 -32.125 -14.438 1 98.44 115 LEU B C 1
ATOM 3863 O O . LEU B 1 115 ? 7.531 -32 -14.75 1 98.44 115 LEU B O 1
ATOM 3867 N N . GLY B 1 116 ? 9.664 -31.297 -14.945 1 97.75 116 GLY B N 1
ATOM 3868 C CA . GLY B 1 116 ? 9.391 -30.391 -16.047 1 97.75 116 GLY B CA 1
ATOM 3869 C C . GLY B 1 116 ? 9.031 -29 -15.586 1 97.75 116 GLY B C 1
ATOM 3870 O O . GLY B 1 116 ? 8.539 -28.188 -16.375 1 97.75 116 GLY B O 1
ATOM 3871 N N . TYR B 1 117 ? 9.234 -28.672 -14.352 1 98.81 117 TYR B N 1
ATOM 3872 C CA . TYR B 1 117 ? 8.992 -27.312 -13.891 1 98.81 117 TYR B CA 1
ATOM 3873 C C . TYR B 1 117 ? 10.102 -26.375 -14.359 1 98.81 117 TYR B C 1
ATOM 3875 O O . TYR B 1 117 ? 11.25 -26.797 -14.516 1 98.81 117 TYR B O 1
ATOM 3883 N N . HIS B 1 118 ? 9.742 -25.141 -14.617 1 98.81 118 HIS B N 1
ATOM 3884 C CA . HIS B 1 118 ? 10.617 -24.203 -15.297 1 98.81 118 HIS B CA 1
ATOM 3885 C C . HIS B 1 118 ? 11.406 -23.359 -14.297 1 98.81 118 HIS B C 1
ATOM 3887 O O . HIS B 1 118 ? 12.477 -22.844 -14.617 1 98.81 118 HIS B O 1
ATOM 3893 N N . ALA B 1 119 ? 10.844 -23.156 -13.102 1 98.88 119 ALA B N 1
ATOM 3894 C CA . ALA B 1 119 ? 11.492 -22.375 -12.039 1 98.88 119 ALA B CA 1
ATOM 3895 C C . ALA B 1 119 ? 11 -22.828 -10.664 1 98.88 119 ALA B C 1
ATOM 3897 O O . ALA B 1 119 ? 9.945 -23.453 -10.547 1 98.88 1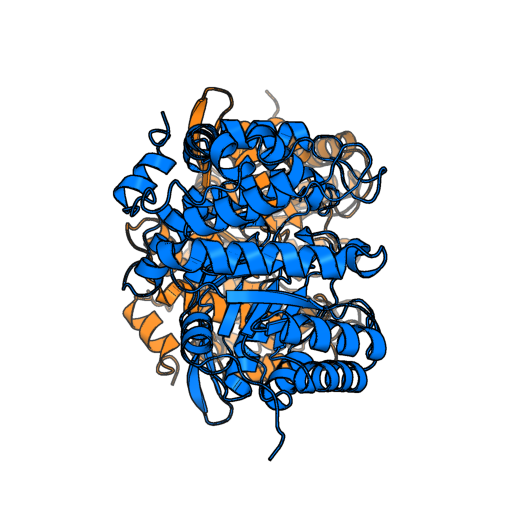19 ALA B O 1
ATOM 3898 N N . GLY B 1 120 ? 11.836 -22.594 -9.688 1 98.88 120 GLY B N 1
ATOM 3899 C CA . GLY B 1 120 ? 11.477 -22.828 -8.297 1 98.88 120 GLY B CA 1
ATOM 3900 C C . GLY B 1 120 ? 11.281 -21.531 -7.508 1 98.88 120 GLY B C 1
ATOM 3901 O O . GLY B 1 120 ? 12.18 -20.688 -7.457 1 98.88 120 GLY B O 1
ATOM 3902 N N . LEU B 1 121 ? 10.078 -21.344 -6.941 1 98.81 121 LEU B N 1
ATOM 3903 C CA . LEU B 1 121 ? 9.812 -20.25 -6.02 1 98.81 121 LEU B CA 1
ATOM 3904 C C . LEU B 1 121 ? 10.328 -20.578 -4.625 1 98.81 121 LEU B C 1
ATOM 3906 O O . LEU B 1 121 ? 9.727 -21.375 -3.904 1 98.81 121 LEU B O 1
ATOM 3910 N N . VAL B 1 122 ? 11.328 -19.891 -4.16 1 98 122 VAL B N 1
ATOM 3911 C CA . VAL B 1 122 ? 12.086 -20.328 -2.992 1 98 122 VAL B CA 1
ATOM 3912 C C . VAL B 1 122 ? 11.625 -19.562 -1.758 1 98 122 VAL B C 1
ATOM 3914 O O . VAL B 1 122 ? 11.891 -18.359 -1.631 1 98 122 VAL B O 1
ATOM 3917 N N . SER B 1 123 ? 10.969 -20.266 -0.894 1 96.25 123 SER B N 1
ATOM 3918 C CA . SER B 1 123 ? 10.594 -19.688 0.386 1 96.25 123 SER B CA 1
ATOM 3919 C C . SER B 1 123 ? 11.773 -19.641 1.345 1 96.25 123 SER B C 1
ATOM 3921 O O . SER B 1 123 ? 12.547 -20.594 1.437 1 96.25 123 SER B O 1
ATOM 3923 N N . LEU B 1 124 ? 11.914 -18.578 2.068 1 95.88 124 LEU B N 1
ATOM 3924 C CA . LEU B 1 124 ? 13.055 -18.391 2.957 1 95.88 124 LEU B CA 1
ATOM 3925 C C . LEU B 1 124 ? 12.625 -18.469 4.418 1 95.88 124 LEU B C 1
ATOM 3927 O O . LEU B 1 124 ? 13.391 -18.109 5.316 1 95.88 124 LEU B O 1
ATOM 3931 N N . HIS B 1 125 ? 11.438 -18.906 4.602 1 91.81 125 HIS B N 1
ATOM 3932 C CA . HIS B 1 125 ? 10.867 -18.969 5.945 1 91.81 125 HIS B CA 1
ATOM 3933 C C . HIS B 1 125 ? 11.75 -19.781 6.883 1 91.81 125 HIS B C 1
ATOM 3935 O O . HIS B 1 125 ? 11.938 -19.422 8.047 1 91.81 125 HIS B O 1
ATOM 3941 N N . SER B 1 126 ? 12.289 -20.875 6.449 1 92.5 126 SER B N 1
ATOM 3942 C CA . SER B 1 126 ? 13.07 -21.797 7.273 1 92.5 126 SER B CA 1
ATOM 3943 C C . SER B 1 126 ? 14.414 -21.188 7.664 1 92.5 126 SER B C 1
ATOM 3945 O O . SER B 1 126 ? 15.117 -21.719 8.523 1 92.5 126 SER B O 1
ATOM 3947 N N . LEU B 1 127 ? 14.734 -20.156 7.055 1 93.69 127 LEU B N 1
ATOM 3948 C CA . LEU B 1 127 ? 16.016 -19.516 7.32 1 93.69 127 LEU B CA 1
ATOM 3949 C C . LEU B 1 127 ? 15.82 -18.172 8.016 1 93.69 127 LEU B C 1
ATOM 3951 O O . LEU B 1 127 ? 16.734 -17.344 8.039 1 93.69 127 LEU B O 1
ATOM 3955 N N . ALA B 1 128 ? 14.648 -18 8.516 1 90.19 128 ALA B N 1
ATOM 3956 C CA . ALA B 1 128 ? 14.367 -16.766 9.242 1 90.19 128 ALA B CA 1
ATOM 3957 C C . ALA B 1 128 ? 15.391 -16.547 10.359 1 90.19 128 ALA B C 1
ATOM 3959 O O . ALA B 1 128 ? 15.672 -17.453 11.141 1 90.19 128 ALA B O 1
ATOM 3960 N N . GLY B 1 129 ? 15.977 -15.375 10.43 1 90.25 129 GLY B N 1
ATOM 3961 C CA . GLY B 1 129 ? 16.906 -15.031 11.484 1 90.25 129 GLY B CA 1
ATOM 3962 C C . GLY B 1 129 ? 18.344 -15.367 11.133 1 90.25 129 GLY B C 1
ATOM 3963 O O . GLY B 1 129 ? 19.281 -14.945 11.836 1 90.25 129 GLY B O 1
ATOM 3964 N N . GLU B 1 130 ? 18.531 -16.156 10.086 1 94.25 130 GLU B N 1
ATOM 3965 C CA . GLU B 1 130 ? 19.875 -16.516 9.672 1 94.25 130 GLU B CA 1
ATOM 3966 C C . GLU B 1 130 ? 20.594 -15.336 9.039 1 94.25 130 GLU B C 1
ATOM 3968 O O . GLU B 1 130 ? 19.953 -14.43 8.492 1 94.25 130 GLU B O 1
ATOM 3973 N N . PRO B 1 131 ? 21.953 -15.297 9.148 1 94.69 131 PRO B N 1
ATOM 3974 C CA . PRO B 1 131 ? 22.703 -14.258 8.445 1 94.69 131 PRO B CA 1
ATOM 3975 C C . PRO B 1 131 ? 22.453 -14.266 6.941 1 94.69 131 PRO B C 1
ATOM 3977 O O . PRO B 1 131 ? 22.25 -15.328 6.352 1 94.69 131 PRO B O 1
ATOM 3980 N N . GLN B 1 132 ? 22.547 -13.156 6.383 1 94.5 132 GLN B N 1
ATOM 3981 C CA . GLN B 1 132 ? 22.25 -12.984 4.965 1 94.5 132 GLN B CA 1
ATOM 3982 C C . GLN B 1 132 ? 23.141 -13.859 4.098 1 94.5 132 GLN B C 1
ATOM 3984 O O . GLN B 1 132 ? 22.703 -14.398 3.082 1 94.5 132 GLN B O 1
ATOM 3989 N N . ASP B 1 133 ? 24.375 -14.008 4.48 1 96.31 133 ASP B N 1
ATOM 3990 C CA . ASP B 1 133 ? 25.297 -14.836 3.719 1 96.31 133 ASP B CA 1
ATOM 3991 C C . ASP B 1 133 ? 24.797 -16.266 3.613 1 96.31 133 ASP B C 1
ATOM 3993 O O . ASP B 1 133 ? 24.875 -16.891 2.551 1 96.31 133 ASP B O 1
ATOM 3997 N N . LYS B 1 134 ? 24.297 -16.703 4.664 1 97.19 134 LYS B N 1
ATOM 3998 C CA . LYS B 1 134 ? 23.781 -18.062 4.68 1 97.19 134 LYS B CA 1
ATOM 3999 C C . LYS B 1 134 ? 22.547 -18.203 3.797 1 97.19 134 LYS B C 1
ATOM 4001 O O . LYS B 1 134 ? 22.375 -19.203 3.105 1 97.19 134 LYS B O 1
ATOM 4006 N N . VAL B 1 135 ? 21.719 -17.234 3.818 1 97.38 135 VAL B N 1
ATOM 4007 C CA . VAL B 1 135 ? 20.5 -17.25 3.018 1 97.38 135 VAL B CA 1
ATOM 4008 C C . VAL B 1 135 ? 20.844 -17.234 1.533 1 97.38 135 VAL B C 1
ATOM 4010 O O . VAL B 1 135 ? 20.25 -17.953 0.733 1 97.38 135 VAL B O 1
ATOM 4013 N N . ILE B 1 136 ? 21.844 -16.438 1.172 1 97.81 136 ILE B N 1
ATOM 4014 C CA . ILE B 1 136 ? 22.266 -16.328 -0.217 1 97.81 136 ILE B CA 1
ATOM 4015 C C . ILE B 1 136 ? 22.859 -17.672 -0.669 1 97.81 136 ILE B C 1
ATOM 4017 O O . ILE B 1 136 ? 22.578 -18.141 -1.769 1 97.81 136 ILE B O 1
ATOM 4021 N N . GLU B 1 137 ? 23.672 -18.234 0.194 1 98 137 GLU B N 1
ATOM 4022 C CA . GLU B 1 137 ? 24.25 -19.531 -0.14 1 98 137 GLU B CA 1
ATOM 4023 C C . GLU B 1 137 ? 23.172 -20.594 -0.302 1 98 137 GLU B C 1
ATOM 4025 O O . GLU B 1 137 ? 23.297 -21.484 -1.15 1 98 137 GLU B O 1
ATOM 4030 N N . HIS B 1 138 ? 22.172 -20.516 0.525 1 98.25 138 HIS B N 1
ATOM 4031 C CA . HIS B 1 138 ? 21.031 -21.391 0.414 1 98.25 138 HIS B CA 1
ATOM 4032 C C . HIS B 1 138 ? 20.375 -21.281 -0.96 1 98.25 138 HIS B C 1
ATOM 4034 O O . HIS B 1 138 ? 20.141 -22.297 -1.624 1 98.25 138 HIS B O 1
ATOM 4040 N N . VAL B 1 139 ? 20.141 -20.094 -1.426 1 98.44 139 VAL B N 1
ATOM 4041 C CA . VAL B 1 139 ? 19.484 -19.875 -2.709 1 98.44 139 VAL B CA 1
ATOM 4042 C C . VAL B 1 139 ? 20.391 -20.344 -3.844 1 98.44 139 VAL B C 1
ATOM 4044 O O . VAL B 1 139 ? 19.922 -20.922 -4.828 1 98.44 139 VAL B O 1
ATOM 4047 N N . LYS B 1 140 ? 21.688 -20.109 -3.705 1 98.19 140 LYS B N 1
ATOM 4048 C CA . LYS B 1 140 ? 22.641 -20.562 -4.719 1 98.19 140 LYS B CA 1
ATOM 4049 C C . LYS B 1 140 ? 22.625 -22.078 -4.852 1 98.19 140 LYS B C 1
ATOM 4051 O O . LYS B 1 140 ? 22.719 -22.609 -5.957 1 98.19 140 LYS B O 1
ATOM 4056 N N . ALA B 1 141 ? 22.531 -22.688 -3.705 1 98.31 141 ALA B N 1
ATOM 4057 C CA . ALA B 1 141 ? 22.453 -24.156 -3.734 1 98.31 141 ALA B CA 1
ATOM 4058 C C . ALA B 1 141 ? 21.219 -24.625 -4.504 1 98.31 141 ALA B C 1
ATOM 4060 O O . ALA B 1 141 ? 21.312 -25.562 -5.301 1 98.31 141 ALA B O 1
ATOM 4061 N N . VAL B 1 142 ? 20.125 -23.984 -4.301 1 98.75 142 VAL B N 1
ATOM 4062 C CA . VAL B 1 142 ? 18.891 -24.312 -5.008 1 98.75 142 VAL B CA 1
ATOM 4063 C C . VAL B 1 142 ? 19.031 -23.969 -6.488 1 98.75 142 VAL B C 1
ATOM 4065 O O . VAL B 1 142 ? 18.609 -24.734 -7.355 1 98.75 142 VAL B O 1
ATOM 4068 N N . ALA B 1 143 ? 19.688 -22.891 -6.742 1 98.5 143 ALA B N 1
ATOM 4069 C CA . ALA B 1 143 ? 19.844 -22.375 -8.094 1 98.5 143 ALA B CA 1
ATOM 4070 C C . ALA B 1 143 ? 20.656 -23.328 -8.969 1 98.5 143 ALA B C 1
ATOM 4072 O O . ALA B 1 143 ? 20.531 -23.312 -10.195 1 98.5 143 ALA B O 1
ATOM 4073 N N . ARG B 1 144 ? 21.484 -24.125 -8.398 1 98.12 144 ARG B N 1
ATOM 4074 C CA . ARG B 1 144 ? 22.266 -25.109 -9.141 1 98.12 144 ARG B CA 1
ATOM 4075 C C . ARG B 1 144 ? 21.375 -26.234 -9.68 1 98.12 144 ARG B C 1
ATOM 4077 O O . ARG B 1 144 ? 21.766 -26.969 -10.57 1 98.12 144 ARG B O 1
ATOM 4084 N N . GLU B 1 145 ? 20.156 -26.344 -9.109 1 98.31 145 GLU B N 1
ATOM 4085 C CA . GLU B 1 145 ? 19.281 -27.453 -9.461 1 98.31 145 GLU B CA 1
ATOM 4086 C C . GLU B 1 145 ? 18.125 -27 -10.344 1 98.31 145 GLU B C 1
ATOM 4088 O O . GLU B 1 145 ? 17.594 -27.781 -11.133 1 98.31 145 GLU B O 1
ATOM 4093 N N . ILE B 1 146 ? 17.719 -25.766 -10.25 1 98.69 146 ILE B N 1
ATOM 4094 C CA . ILE B 1 146 ? 16.547 -25.234 -10.953 1 98.69 146 ILE B CA 1
ATOM 4095 C C . ILE B 1 146 ? 16.641 -23.719 -11.055 1 98.69 146 ILE B C 1
ATOM 4097 O O . ILE B 1 146 ? 17.188 -23.062 -10.156 1 98.69 146 ILE B O 1
ATOM 4101 N N . PRO B 1 147 ? 16.188 -23.062 -12.234 1 98.75 147 PRO B N 1
ATOM 4102 C CA . PRO B 1 147 ? 16.078 -21.609 -12.227 1 98.75 147 PRO B CA 1
ATOM 4103 C C . PRO B 1 147 ? 15.281 -21.078 -11.039 1 98.75 147 PRO B C 1
ATOM 4105 O O . PRO B 1 147 ? 14.32 -21.719 -10.602 1 98.75 147 PRO B O 1
ATOM 4108 N N . VAL B 1 148 ? 15.633 -19.875 -10.57 1 98.75 148 VAL B N 1
ATOM 4109 C CA . VAL B 1 148 ? 15.07 -19.406 -9.312 1 98.75 148 VAL B CA 1
ATOM 4110 C C . VAL B 1 148 ? 14.07 -18.281 -9.578 1 98.75 148 VAL B C 1
ATOM 4112 O O . VAL B 1 148 ? 14.336 -17.391 -10.383 1 98.75 148 VAL B O 1
ATOM 4115 N N . PHE B 1 149 ? 12.938 -18.391 -9.031 1 98.56 149 PHE B N 1
ATOM 4116 C CA . PHE B 1 149 ? 11.977 -17.312 -8.805 1 98.56 149 PHE B CA 1
ATOM 4117 C C . PHE B 1 149 ? 12.086 -16.781 -7.379 1 98.56 149 PHE B C 1
ATOM 4119 O O . PHE B 1 149 ? 11.695 -17.469 -6.43 1 98.56 149 PHE B O 1
ATOM 4126 N N . GLY B 1 150 ? 12.711 -15.602 -7.227 1 97.75 150 GLY B N 1
ATOM 4127 C CA . GLY B 1 150 ? 12.789 -15.016 -5.898 1 97.75 150 GLY B CA 1
ATOM 4128 C C . GLY B 1 150 ? 11.43 -14.789 -5.266 1 97.75 150 GLY B C 1
ATOM 4129 O O . GLY B 1 150 ? 10.422 -14.648 -5.969 1 97.75 150 GLY B O 1
ATOM 4130 N N . PHE B 1 151 ? 11.461 -14.789 -3.934 1 96.44 151 PHE B N 1
ATOM 4131 C CA . PHE B 1 151 ? 10.18 -14.727 -3.238 1 96.44 151 PHE B CA 1
ATOM 4132 C C . PHE B 1 151 ? 10.258 -13.789 -2.039 1 96.44 151 PHE B C 1
ATOM 4134 O O . PHE B 1 151 ? 10.883 -14.117 -1.027 1 96.44 151 PHE B O 1
ATOM 4141 N N . TYR B 1 152 ? 9.641 -12.578 -2.158 1 95.94 152 TYR B N 1
ATOM 4142 C CA . TYR B 1 152 ? 9.484 -11.672 -1.031 1 95.94 152 TYR B CA 1
ATOM 4143 C C . TYR B 1 152 ? 8.094 -11.781 -0.429 1 95.94 152 TYR B C 1
ATOM 4145 O O . TYR B 1 152 ? 7.191 -11.016 -0.788 1 95.94 152 TYR B O 1
ATOM 4153 N N . LEU B 1 153 ? 7.977 -12.625 0.59 1 88.12 153 LEU B N 1
ATOM 4154 C CA . LEU B 1 153 ? 6.691 -12.883 1.231 1 88.12 153 LEU B CA 1
ATOM 4155 C C . LEU B 1 153 ? 6.543 -12.047 2.502 1 88.12 153 LEU B C 1
ATOM 4157 O O . LEU B 1 153 ? 7.484 -11.938 3.289 1 88.12 153 LEU B O 1
ATOM 4161 N N . GLN B 1 154 ? 5.387 -11.492 2.66 1 87 154 GLN B N 1
ATOM 4162 C CA . GLN B 1 154 ? 5.137 -10.664 3.834 1 87 154 GLN B CA 1
ATOM 4163 C C . GLN B 1 154 ? 5.148 -11.5 5.109 1 87 154 GLN B C 1
ATOM 4165 O O . GLN B 1 154 ? 4.723 -12.656 5.102 1 87 154 GLN B O 1
ATOM 4170 N N . PRO B 1 155 ? 5.461 -10.883 6.246 1 83.06 155 PRO B N 1
ATOM 4171 C CA . PRO B 1 155 ? 5.602 -11.625 7.504 1 83.06 155 PRO B CA 1
ATOM 4172 C C . PRO B 1 155 ? 4.277 -12.18 8.016 1 83.06 155 PRO B C 1
ATOM 4174 O O . PRO B 1 155 ? 4.246 -13.25 8.625 1 83.06 155 PRO B O 1
ATOM 4177 N N . ALA B 1 156 ? 3.188 -11.523 7.773 1 79.44 156 ALA B N 1
ATOM 4178 C CA . ALA B 1 156 ? 1.895 -11.922 8.328 1 79.44 156 ALA B CA 1
ATOM 4179 C C . ALA B 1 156 ? 1.526 -13.336 7.895 1 79.44 156 ALA B C 1
ATOM 4181 O O . ALA B 1 156 ? 0.742 -14.016 8.57 1 79.44 156 ALA B O 1
ATOM 4182 N N . VAL B 1 157 ? 2.156 -13.805 6.793 1 80.88 157 VAL B N 1
ATOM 4183 C CA . VAL B 1 157 ? 1.806 -15.133 6.305 1 80.88 157 VAL B CA 1
ATOM 4184 C C . VAL B 1 157 ? 3.064 -15.992 6.191 1 80.88 157 VAL B C 1
ATOM 4186 O O . VAL B 1 157 ? 3.168 -16.844 5.301 1 80.88 157 VAL B O 1
ATOM 4189 N N . GLY B 1 158 ? 4.07 -15.664 6.941 1 79.81 158 GLY B N 1
ATOM 4190 C CA . GLY B 1 158 ? 5.207 -16.562 7.078 1 79.81 158 GLY B CA 1
ATOM 4191 C C . GLY B 1 158 ? 6.461 -16.047 6.395 1 79.81 158 GLY B C 1
ATOM 4192 O O . GLY B 1 158 ? 7.492 -16.719 6.379 1 79.81 158 GLY B O 1
ATOM 4193 N N . GLY B 1 159 ? 6.371 -14.844 5.914 1 88.44 159 GLY B N 1
ATOM 4194 C CA . GLY B 1 159 ? 7.527 -14.281 5.242 1 88.44 159 GLY B CA 1
ATOM 4195 C C . GLY B 1 159 ? 8.523 -13.648 6.199 1 88.44 159 GLY B C 1
ATOM 4196 O O . GLY B 1 159 ? 8.344 -13.703 7.418 1 88.44 159 GLY B O 1
ATOM 4197 N N . VAL B 1 160 ? 9.633 -13.281 5.613 1 90 160 VAL B N 1
ATOM 4198 C CA . VAL B 1 160 ? 10.711 -12.609 6.336 1 90 160 VAL B CA 1
ATOM 4199 C C . VAL B 1 160 ? 11 -11.258 5.684 1 90 160 VAL B C 1
ATOM 4201 O O . VAL B 1 160 ? 10.891 -11.117 4.461 1 90 160 VAL B O 1
ATOM 4204 N N . ARG B 1 161 ? 11.328 -10.305 6.523 1 90.44 161 ARG B N 1
ATOM 4205 C CA . ARG B 1 161 ? 11.711 -9.016 5.973 1 90.44 161 ARG B CA 1
ATOM 4206 C C . ARG B 1 161 ? 13.07 -9.094 5.277 1 90.44 161 ARG B C 1
ATOM 4208 O O . ARG B 1 161 ? 14.055 -9.523 5.875 1 90.44 161 ARG B O 1
ATOM 4215 N N . LEU B 1 162 ? 13.102 -8.758 4.039 1 94.69 162 LEU B N 1
ATOM 4216 C CA . LEU B 1 162 ? 14.297 -8.742 3.213 1 94.69 162 LEU B CA 1
ATOM 4217 C C . LEU B 1 162 ? 14.586 -7.344 2.686 1 94.69 162 LEU B C 1
ATOM 4219 O O . LEU B 1 162 ? 13.844 -6.832 1.842 1 94.69 162 LEU B O 1
ATOM 4223 N N . GLY B 1 163 ? 15.609 -6.734 3.174 1 94.44 163 GLY B N 1
ATOM 4224 C CA . GLY B 1 163 ? 15.898 -5.352 2.826 1 94.44 163 GLY B CA 1
ATOM 4225 C C . GLY B 1 163 ? 16.578 -5.203 1.479 1 94.44 163 GLY B C 1
ATOM 4226 O O . GLY B 1 163 ? 16.875 -6.199 0.815 1 94.44 163 GLY B O 1
ATOM 4227 N N . TYR B 1 164 ? 16.797 -3.982 1.039 1 96.88 164 TYR B N 1
ATOM 4228 C CA . TYR B 1 164 ? 17.422 -3.621 -0.226 1 96.88 164 TYR B CA 1
ATOM 4229 C C . TYR B 1 164 ? 18.734 -4.379 -0.42 1 96.88 164 TYR B C 1
ATOM 4231 O O . TYR B 1 164 ? 19 -4.898 -1.505 1 96.88 164 TYR B O 1
ATOM 4239 N N . GLY B 1 165 ? 19.578 -4.387 0.591 1 96.31 165 GLY B N 1
ATOM 4240 C CA . GLY B 1 165 ? 20.875 -5.039 0.502 1 96.31 165 GLY B CA 1
ATOM 4241 C C . GLY B 1 165 ? 20.781 -6.512 0.157 1 96.31 165 GLY B C 1
ATOM 4242 O O . GLY B 1 165 ? 21.578 -7.02 -0.643 1 96.31 165 GLY B O 1
ATOM 4243 N N . PHE B 1 166 ? 19.859 -7.207 0.737 1 97.12 166 PHE B N 1
ATOM 4244 C CA . PHE B 1 166 ? 19.656 -8.617 0.431 1 97.12 166 PHE B CA 1
ATOM 4245 C C . PHE B 1 166 ? 19.312 -8.805 -1.044 1 97.12 166 PHE B C 1
ATOM 4247 O O . PHE B 1 166 ? 19.922 -9.641 -1.722 1 97.12 166 PHE B O 1
ATOM 4254 N N . TRP B 1 167 ? 18.359 -8.086 -1.52 1 98.06 167 TRP B N 1
ATOM 4255 C CA . TRP B 1 167 ? 17.906 -8.242 -2.896 1 98.06 167 TRP B CA 1
ATOM 4256 C C . TRP B 1 167 ? 19.016 -7.887 -3.881 1 98.06 167 TRP B C 1
ATOM 4258 O O . TRP B 1 167 ? 19.188 -8.57 -4.891 1 98.06 167 TRP B O 1
ATOM 4268 N N . ARG B 1 168 ? 19.75 -6.793 -3.596 1 97.44 168 ARG B N 1
ATOM 4269 C CA . ARG B 1 168 ? 20.875 -6.422 -4.449 1 97.44 168 ARG B CA 1
ATOM 4270 C C . ARG B 1 168 ? 21.859 -7.578 -4.586 1 97.44 168 ARG B C 1
ATOM 4272 O O . ARG B 1 168 ? 22.281 -7.914 -5.695 1 97.44 168 ARG B O 1
ATOM 4279 N N . ARG B 1 169 ? 22.172 -8.188 -3.523 1 98 169 ARG B N 1
ATOM 4280 C CA . ARG B 1 169 ? 23.125 -9.297 -3.523 1 98 169 ARG B CA 1
ATOM 4281 C C . ARG B 1 169 ? 22.562 -10.508 -4.25 1 98 169 ARG B C 1
ATOM 4283 O O . ARG B 1 169 ? 23.25 -11.148 -5.047 1 98 169 ARG B O 1
ATOM 4290 N N . LEU B 1 170 ? 21.297 -10.828 -3.922 1 98.38 170 LEU B N 1
ATOM 4291 C CA . LEU B 1 170 ? 20.672 -11.984 -4.555 1 98.38 170 LEU B CA 1
ATOM 4292 C C . LEU B 1 170 ? 20.688 -11.844 -6.074 1 98.38 170 LEU B C 1
ATOM 4294 O O . LEU B 1 170 ? 21.047 -12.781 -6.789 1 98.38 170 LEU B O 1
ATOM 4298 N N . ILE B 1 171 ? 20.297 -10.672 -6.547 1 98.5 171 ILE B N 1
ATOM 4299 C CA . ILE B 1 171 ? 20.203 -10.414 -7.977 1 98.5 171 ILE B CA 1
ATOM 4300 C C . ILE B 1 171 ? 21.578 -10.477 -8.609 1 98.5 171 ILE B C 1
ATOM 4302 O O . ILE B 1 171 ? 21.75 -11.016 -9.711 1 98.5 171 ILE B O 1
ATOM 4306 N N . GLU B 1 172 ? 22.578 -9.984 -7.918 1 97.75 172 GLU B N 1
ATOM 4307 C CA . GLU B 1 172 ? 23.938 -9.953 -8.445 1 97.75 172 GLU B CA 1
ATOM 4308 C C . GLU B 1 172 ? 24.562 -11.344 -8.438 1 97.75 172 GLU B C 1
ATOM 4310 O O . GLU B 1 172 ? 25.312 -11.695 -9.352 1 97.75 172 GLU B O 1
ATOM 4315 N N . GLU B 1 173 ? 24.234 -12.141 -7.441 1 97.38 173 GLU B N 1
ATOM 4316 C CA . GLU B 1 173 ? 25.047 -13.336 -7.191 1 97.38 173 GLU B CA 1
ATOM 4317 C C . GLU B 1 173 ? 24.359 -14.586 -7.75 1 97.38 173 GLU B C 1
ATOM 4319 O O . GLU B 1 173 ? 25 -15.625 -7.914 1 97.38 173 GLU B O 1
ATOM 4324 N N . VAL B 1 174 ? 23.062 -14.57 -8 1 97.81 174 VAL B N 1
ATOM 4325 C CA . VAL B 1 174 ? 22.359 -15.734 -8.523 1 97.81 174 VAL B CA 1
ATOM 4326 C C . VAL B 1 174 ? 22.078 -15.531 -10.016 1 97.81 174 VAL B C 1
ATOM 4328 O O . VAL B 1 174 ? 21.094 -14.883 -10.383 1 97.81 174 VAL B O 1
ATOM 4331 N N . GLU B 1 175 ? 22.797 -16.203 -10.805 1 95.88 175 GLU B N 1
ATOM 4332 C CA . GLU B 1 175 ? 22.828 -15.953 -12.242 1 95.88 175 GLU B CA 1
ATOM 4333 C C . GLU B 1 175 ? 21.5 -16.344 -12.891 1 95.88 175 GLU B C 1
ATOM 4335 O O . GLU B 1 175 ? 21.047 -15.672 -13.828 1 95.88 175 GLU B O 1
ATOM 4340 N N . ASN B 1 176 ? 20.938 -17.406 -12.43 1 97.94 176 ASN B N 1
ATOM 4341 C CA . ASN B 1 176 ? 19.703 -17.875 -13.055 1 97.94 176 ASN B CA 1
ATOM 4342 C C . ASN B 1 176 ? 18.469 -17.5 -12.234 1 97.94 176 ASN B C 1
ATOM 4344 O O . ASN B 1 176 ? 17.516 -18.266 -12.156 1 97.94 176 ASN B O 1
ATOM 4348 N N . LEU B 1 177 ? 18.578 -16.375 -11.516 1 98.56 177 LEU B N 1
ATOM 4349 C CA . LEU B 1 177 ? 17.375 -15.711 -11.008 1 98.56 177 LEU B CA 1
ATOM 4350 C C . LEU B 1 177 ? 16.562 -15.117 -12.148 1 98.56 177 LEU B C 1
ATOM 4352 O O . LEU B 1 177 ? 16.969 -14.125 -12.758 1 98.56 177 LEU B O 1
ATOM 4356 N N . VAL B 1 178 ? 15.367 -15.68 -12.414 1 98.69 178 VAL B N 1
ATOM 4357 C CA . VAL B 1 178 ? 14.664 -15.305 -13.641 1 98.69 178 VAL B CA 1
ATOM 4358 C C . VAL B 1 178 ? 13.562 -14.297 -13.312 1 98.69 178 VAL B C 1
ATOM 4360 O O . VAL B 1 178 ? 13.125 -13.547 -14.188 1 98.69 178 VAL B O 1
ATOM 4363 N N . ALA B 1 179 ? 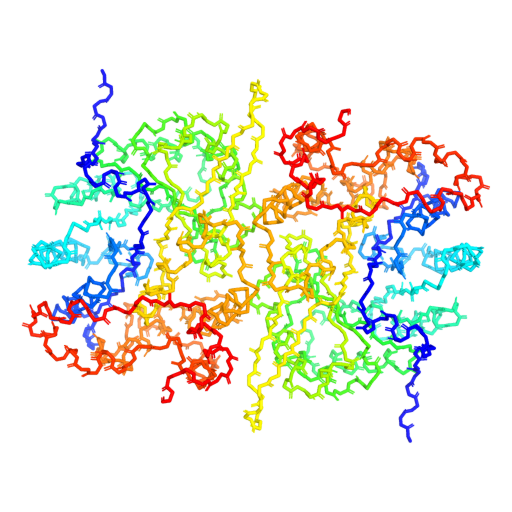13.117 -14.305 -12.086 1 98.88 179 ALA B N 1
ATOM 4364 C CA . ALA B 1 179 ? 12.07 -13.391 -11.656 1 98.88 179 ALA B CA 1
ATOM 4365 C C . ALA B 1 179 ? 12.039 -13.25 -10.141 1 98.88 179 ALA B C 1
ATOM 4367 O O . ALA B 1 179 ? 12.672 -14.039 -9.43 1 98.88 179 ALA B O 1
ATOM 4368 N N . ILE B 1 180 ? 11.422 -12.281 -9.633 1 98.88 180 ILE B N 1
ATOM 4369 C CA . ILE B 1 180 ? 11.156 -12.086 -8.211 1 98.88 180 ILE B CA 1
ATOM 4370 C C . ILE B 1 180 ? 9.664 -11.82 -7.996 1 98.88 180 ILE B C 1
ATOM 4372 O O . ILE B 1 180 ? 9.102 -10.891 -8.586 1 98.88 180 ILE B O 1
ATOM 4376 N N . LYS B 1 181 ? 9.031 -12.648 -7.23 1 98.81 181 LYS B N 1
ATOM 4377 C CA . LYS B 1 181 ? 7.699 -12.359 -6.715 1 98.81 181 LYS B CA 1
ATOM 4378 C C . LYS B 1 181 ? 7.762 -11.383 -5.547 1 98.81 181 LYS B C 1
ATOM 4380 O O . LYS B 1 181 ? 8.258 -11.727 -4.469 1 98.81 181 LYS B O 1
ATOM 4385 N N . VAL B 1 182 ? 7.227 -10.219 -5.75 1 98.62 182 VAL B N 1
ATOM 4386 C CA . VAL B 1 182 ? 7.242 -9.164 -4.742 1 98.62 182 VAL B CA 1
ATOM 4387 C C . VAL B 1 182 ? 5.91 -9.133 -4 1 98.62 182 VAL B C 1
ATOM 4389 O O . VAL B 1 182 ? 4.918 -8.609 -4.512 1 98.62 182 VAL B O 1
ATOM 4392 N N . ALA B 1 183 ? 5.934 -9.656 -2.748 1 98.06 183 ALA B N 1
ATOM 4393 C CA . ALA B 1 183 ? 4.688 -9.789 -2.004 1 98.06 183 ALA B CA 1
ATOM 4394 C C . ALA B 1 183 ? 4.852 -9.305 -0.564 1 98.06 183 ALA B C 1
ATOM 4396 O O . ALA B 1 183 ? 4.391 -9.961 0.373 1 98.06 183 ALA B O 1
ATOM 4397 N N . PRO B 1 184 ? 5.496 -8.211 -0.356 1 96.94 184 PRO B N 1
ATOM 4398 C CA . PRO B 1 184 ? 5.645 -7.742 1.023 1 96.94 184 PRO B CA 1
ATOM 4399 C C . PRO B 1 184 ? 4.406 -7.012 1.535 1 96.94 184 PRO B C 1
ATOM 4401 O O . PRO B 1 184 ? 4.297 -6.734 2.732 1 96.94 184 PRO B O 1
ATOM 4404 N N . PHE B 1 185 ? 3.467 -6.586 0.634 1 96.81 185 PHE B N 1
ATOM 4405 C CA . PHE B 1 185 ? 2.338 -5.734 0.992 1 96.81 185 PHE B CA 1
ATOM 4406 C C . PHE B 1 185 ? 2.816 -4.445 1.644 1 96.81 185 PHE B C 1
ATOM 4408 O O . PHE B 1 185 ? 2.262 -4.008 2.654 1 96.81 185 PHE B O 1
ATOM 4415 N N . ASN B 1 186 ? 3.861 -3.932 1.209 1 96.62 186 ASN B N 1
ATOM 4416 C CA . ASN B 1 186 ? 4.594 -2.752 1.663 1 96.62 186 ASN B CA 1
ATOM 4417 C C . ASN B 1 186 ? 5.219 -1.996 0.494 1 96.62 186 ASN B C 1
ATOM 4419 O O . ASN B 1 186 ? 6.062 -2.537 -0.221 1 96.62 186 ASN B O 1
ATOM 4423 N N . ARG B 1 187 ? 4.797 -0.782 0.368 1 97.88 187 ARG B N 1
ATOM 4424 C CA . ARG B 1 187 ? 5.207 -0.016 -0.804 1 97.88 187 ARG B CA 1
ATOM 4425 C C . ARG B 1 187 ? 6.707 0.259 -0.78 1 97.88 187 ARG B C 1
ATOM 4427 O O . ARG B 1 187 ? 7.371 0.192 -1.815 1 97.88 187 ARG B O 1
ATOM 4434 N N . TYR B 1 188 ? 7.266 0.589 0.37 1 98.06 188 TYR B N 1
ATOM 4435 C CA . TYR B 1 188 ? 8.695 0.861 0.492 1 98.06 188 TYR B CA 1
ATOM 4436 C C . TYR B 1 188 ? 9.516 -0.356 0.09 1 98.06 188 TYR B C 1
ATOM 4438 O O . TYR B 1 188 ? 10.477 -0.24 -0.68 1 98.06 188 TYR B O 1
ATOM 4446 N N . ALA B 1 189 ? 9.109 -1.507 0.588 1 97.88 189 ALA B N 1
ATOM 4447 C CA . ALA B 1 189 ? 9.82 -2.75 0.298 1 97.88 189 ALA B CA 1
ATOM 4448 C C . ALA B 1 189 ? 9.742 -3.096 -1.186 1 97.88 189 ALA B C 1
ATOM 4450 O O . ALA B 1 189 ? 10.703 -3.598 -1.768 1 97.88 189 ALA B O 1
ATOM 4451 N N . THR B 1 190 ? 8.602 -2.863 -1.785 1 98.62 190 THR B N 1
ATOM 4452 C CA . THR B 1 190 ? 8.43 -3.109 -3.213 1 98.62 190 THR B CA 1
ATOM 4453 C C . THR B 1 190 ? 9.383 -2.242 -4.031 1 98.62 190 THR B C 1
ATOM 4455 O O . THR B 1 190 ? 10.023 -2.729 -4.961 1 98.62 190 THR B O 1
ATOM 4458 N N . ILE B 1 191 ? 9.492 -0.988 -3.664 1 98.56 191 ILE B N 1
ATOM 4459 C CA . ILE B 1 191 ? 10.367 -0.052 -4.359 1 98.56 191 ILE B CA 1
ATOM 4460 C C . ILE B 1 191 ? 11.82 -0.477 -4.18 1 98.56 191 ILE B C 1
ATOM 4462 O O . ILE B 1 191 ? 12.617 -0.384 -5.117 1 98.56 191 ILE B O 1
ATOM 4466 N N . ASP B 1 192 ? 12.188 -1 -3 1 98 192 ASP B N 1
ATOM 4467 C CA . ASP B 1 192 ? 13.539 -1.48 -2.736 1 98 192 ASP B CA 1
ATOM 4468 C C . ASP B 1 192 ? 13.93 -2.59 -3.711 1 98 192 ASP B C 1
ATOM 4470 O O . ASP B 1 192 ? 15.055 -2.617 -4.211 1 98 192 ASP B O 1
ATOM 4474 N N . VAL B 1 193 ? 12.984 -3.514 -3.955 1 98.69 193 VAL B N 1
ATOM 4475 C CA . VAL B 1 193 ? 13.266 -4.617 -4.863 1 98.69 193 VAL B CA 1
ATOM 4476 C C . VAL B 1 193 ? 13.469 -4.086 -6.281 1 98.69 193 VAL B C 1
ATOM 4478 O O . VAL B 1 193 ? 14.406 -4.488 -6.973 1 98.69 193 VAL B O 1
ATOM 4481 N N . ALA B 1 194 ? 12.594 -3.18 -6.711 1 98.56 194 ALA B N 1
ATOM 4482 C CA . ALA B 1 194 ? 12.719 -2.584 -8.039 1 98.56 194 ALA B CA 1
ATOM 4483 C C . ALA B 1 194 ? 14.055 -1.864 -8.195 1 98.56 194 ALA B C 1
ATOM 4485 O O . ALA B 1 194 ? 14.742 -2.023 -9.211 1 98.56 194 ALA B O 1
ATOM 4486 N N . ARG B 1 195 ? 14.406 -1.079 -7.188 1 97.75 195 ARG B N 1
ATOM 4487 C CA . ARG B 1 195 ? 15.664 -0.346 -7.223 1 97.75 195 ARG B CA 1
ATOM 4488 C C . ARG B 1 195 ? 16.859 -1.301 -7.266 1 97.75 195 ARG B C 1
ATOM 4490 O O . ARG B 1 195 ? 17.828 -1.047 -7.965 1 97.75 195 ARG B O 1
ATOM 4497 N N . ALA B 1 196 ? 16.766 -2.408 -6.543 1 97.81 196 ALA B N 1
ATOM 4498 C CA . ALA B 1 196 ? 17.844 -3.395 -6.512 1 97.81 196 ALA B CA 1
ATOM 4499 C C . ALA B 1 196 ? 18.094 -3.992 -7.895 1 97.81 196 ALA B C 1
ATOM 4501 O O . ALA B 1 196 ? 19.234 -4.246 -8.281 1 97.81 196 ALA B O 1
ATOM 4502 N N . VAL B 1 197 ? 17.031 -4.238 -8.641 1 98.06 197 VAL B N 1
ATOM 4503 C CA . VAL B 1 197 ? 17.156 -4.781 -9.984 1 98.06 197 VAL B CA 1
ATOM 4504 C C . VAL B 1 197 ? 17.938 -3.803 -10.867 1 98.06 197 VAL B C 1
ATOM 4506 O O . VAL B 1 197 ? 18.828 -4.203 -11.609 1 98.06 197 VAL B O 1
ATOM 4509 N N . VAL B 1 198 ? 17.594 -2.506 -10.758 1 97.12 198 VAL B N 1
ATOM 4510 C CA . VAL B 1 198 ? 18.25 -1.466 -11.547 1 97.12 198 VAL B CA 1
ATOM 4511 C C . VAL B 1 198 ? 19.719 -1.354 -11.141 1 97.12 198 VAL B C 1
ATOM 4513 O O . VAL B 1 198 ? 20.609 -1.372 -11.992 1 97.12 198 VAL B O 1
ATOM 4516 N N . ASP B 1 199 ? 19.984 -1.305 -9.859 1 96.12 199 ASP B N 1
ATOM 4517 C CA . ASP B 1 199 ? 21.328 -1.094 -9.344 1 96.12 199 ASP B CA 1
ATOM 4518 C C . ASP B 1 199 ? 22.234 -2.293 -9.648 1 96.12 199 ASP B C 1
ATOM 4520 O O . ASP B 1 199 ? 23.438 -2.143 -9.82 1 96.12 199 ASP B O 1
ATOM 4524 N N . ALA B 1 200 ? 21.609 -3.486 -9.711 1 96.69 200 ALA B N 1
ATOM 4525 C CA . ALA B 1 200 ? 22.359 -4.699 -10.023 1 96.69 200 ALA B CA 1
ATOM 4526 C C . ALA B 1 200 ? 22.656 -4.797 -11.516 1 96.69 200 ALA B C 1
ATOM 4528 O O . ALA B 1 200 ? 23.422 -5.664 -11.953 1 96.69 200 ALA B O 1
ATOM 4529 N N . GLY B 1 201 ? 22.031 -3.961 -12.328 1 95.12 201 GLY B N 1
ATOM 4530 C CA . GLY B 1 201 ? 22.266 -3.926 -13.766 1 95.12 201 GLY B CA 1
ATOM 4531 C C . GLY B 1 201 ? 21.609 -5.066 -14.508 1 95.12 201 GLY B C 1
ATOM 4532 O O . GLY B 1 201 ? 22.109 -5.52 -15.539 1 95.12 201 GLY B O 1
ATOM 4533 N N . ARG B 1 202 ? 20.516 -5.582 -13.977 1 96.62 202 ARG B N 1
ATOM 4534 C CA . ARG B 1 202 ? 19.906 -6.746 -14.609 1 96.62 202 ARG B CA 1
ATOM 4535 C C . ARG B 1 202 ? 18.453 -6.453 -15 1 96.62 202 ARG B C 1
ATOM 4537 O O . ARG B 1 202 ? 17.594 -7.336 -14.93 1 96.62 202 ARG B O 1
ATOM 4544 N N . VAL B 1 203 ? 18.203 -5.168 -15.328 1 95.31 203 VAL B N 1
ATOM 4545 C CA . VAL B 1 203 ? 16.922 -4.801 -15.938 1 95.31 203 VAL B CA 1
ATOM 4546 C C . VAL B 1 203 ? 16.719 -5.582 -17.234 1 95.31 203 VAL B C 1
ATOM 4548 O O . VAL B 1 203 ? 17.625 -5.668 -18.062 1 95.31 203 VAL B O 1
ATOM 4551 N N . GLY B 1 204 ? 15.594 -6.172 -17.391 1 94.5 204 GLY B N 1
ATOM 4552 C CA . GLY B 1 204 ? 15.32 -6.957 -18.578 1 94.5 204 GLY B CA 1
ATOM 4553 C C . GLY B 1 204 ? 15.727 -8.414 -18.438 1 94.5 204 GLY B C 1
ATOM 4554 O O . GLY B 1 204 ? 15.336 -9.25 -19.25 1 94.5 204 GLY B O 1
ATOM 4555 N N . GLU B 1 205 ? 16.453 -8.695 -17.422 1 96.94 205 GLU B N 1
ATOM 4556 C CA . GLU B 1 205 ? 16.891 -10.062 -17.188 1 96.94 205 GLU B CA 1
ATOM 4557 C C . GLU B 1 205 ? 16.125 -10.711 -16.047 1 96.94 205 GLU B C 1
ATOM 4559 O O . GLU B 1 205 ? 15.695 -11.859 -16.141 1 96.94 205 GLU B O 1
ATOM 4564 N N . VAL B 1 206 ? 15.984 -10 -14.977 1 98.56 206 VAL B N 1
ATOM 4565 C CA . VAL B 1 206 ? 15.195 -10.453 -13.836 1 98.56 206 VAL B CA 1
ATOM 4566 C C . VAL B 1 206 ? 13.82 -9.789 -13.852 1 98.56 206 VAL B C 1
ATOM 4568 O O . VAL B 1 206 ? 13.719 -8.57 -13.672 1 98.56 206 VAL B O 1
ATOM 4571 N N . ALA B 1 207 ? 12.797 -10.57 -14.117 1 98.81 207 ALA B N 1
ATOM 4572 C CA . ALA B 1 207 ? 11.445 -10.016 -14.195 1 98.81 207 ALA B CA 1
ATOM 4573 C C . ALA B 1 207 ? 10.859 -9.797 -12.805 1 98.81 207 ALA B C 1
ATOM 4575 O O . ALA B 1 207 ? 11.133 -10.562 -11.883 1 98.81 207 ALA B O 1
ATOM 4576 N N . LEU B 1 208 ? 10.125 -8.742 -12.648 1 98.88 208 LEU B N 1
ATOM 4577 C CA . LEU B 1 208 ? 9.391 -8.492 -11.406 1 98.88 208 LEU B CA 1
ATOM 4578 C C . LEU B 1 208 ? 7.93 -8.891 -11.547 1 98.88 208 LEU B C 1
ATOM 4580 O O . LEU B 1 208 ? 7.266 -8.508 -12.516 1 98.88 208 LEU B O 1
ATOM 4584 N N . TYR B 1 209 ? 7.469 -9.695 -10.656 1 98.94 209 TYR B N 1
ATOM 4585 C CA . TYR B 1 209 ? 6.082 -10.141 -10.562 1 98.94 209 TYR B CA 1
ATOM 4586 C C . TYR B 1 209 ? 5.449 -9.688 -9.258 1 98.94 209 TYR B C 1
ATOM 4588 O O . TYR B 1 209 ? 6.012 -9.906 -8.18 1 98.94 209 TYR B O 1
ATOM 4596 N N . THR B 1 210 ? 4.297 -9.039 -9.359 1 98.88 210 THR B N 1
ATOM 4597 C CA . THR B 1 210 ? 3.643 -8.633 -8.117 1 98.88 210 THR B CA 1
ATOM 4598 C C . THR B 1 210 ? 2.979 -9.836 -7.445 1 98.88 210 THR B C 1
ATOM 4600 O O . THR B 1 210 ? 2.404 -10.688 -8.117 1 98.88 210 THR B O 1
ATOM 4603 N N . GLY B 1 211 ? 3.174 -9.977 -6.227 1 98.56 211 GLY B N 1
ATOM 4604 C CA . GLY B 1 211 ? 2.398 -10.805 -5.312 1 98.56 211 GLY B CA 1
ATOM 4605 C C . GLY B 1 211 ? 1.614 -9.992 -4.297 1 98.56 211 GLY B C 1
ATOM 4606 O O . GLY B 1 211 ? 1.081 -10.539 -3.332 1 98.56 211 GLY B O 1
ATOM 4607 N N . ASN B 1 212 ? 1.643 -8.625 -4.469 1 98.44 212 ASN B N 1
ATOM 4608 C CA . ASN B 1 212 ? 0.877 -7.723 -3.617 1 98.44 212 ASN B CA 1
ATOM 4609 C C . ASN B 1 212 ? -0.607 -7.746 -3.967 1 98.44 212 ASN B C 1
ATOM 4611 O O . ASN B 1 212 ? -1.092 -6.871 -4.691 1 98.44 212 ASN B O 1
ATOM 4615 N N . ASP B 1 213 ? -1.315 -8.664 -3.354 1 98.25 213 ASP B N 1
ATOM 4616 C CA . ASP B 1 213 ? -2.74 -8.805 -3.637 1 98.25 213 ASP B CA 1
ATOM 4617 C C . ASP B 1 213 ? -3.496 -7.527 -3.2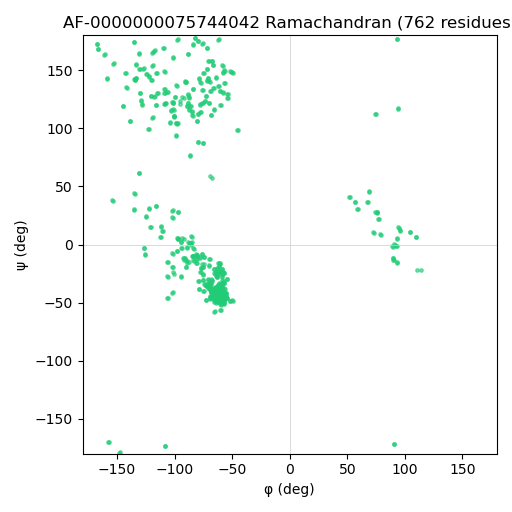81 1 98.25 213 ASP B C 1
ATOM 4619 O O . ASP B 1 213 ? -4.598 -7.289 -3.781 1 98.25 213 ASP B O 1
ATOM 4623 N N . ASP B 1 214 ? -2.895 -6.672 -2.436 1 98 214 ASP B N 1
ATOM 4624 C CA . ASP B 1 214 ? -3.551 -5.438 -2.012 1 98 214 ASP B CA 1
ATOM 4625 C C . ASP B 1 214 ? -3.307 -4.312 -3.014 1 98 214 ASP B C 1
ATOM 4627 O O . ASP B 1 214 ? -3.803 -3.197 -2.838 1 98 214 ASP B O 1
ATOM 4631 N N . ASN B 1 215 ? -2.566 -4.594 -4.086 1 98.44 215 ASN B N 1
ATOM 4632 C CA . ASN B 1 215 ? -2.156 -3.496 -4.957 1 98.44 215 ASN B CA 1
ATOM 4633 C C . ASN B 1 215 ? -1.922 -3.975 -6.387 1 98.44 215 ASN B C 1
ATOM 4635 O O . ASN B 1 215 ? -1.095 -3.41 -7.105 1 98.44 215 ASN B O 1
ATOM 4639 N N . ILE B 1 216 ? -2.658 -4.859 -6.93 1 98.81 216 ILE B N 1
ATOM 4640 C CA . ILE B 1 216 ? -2.398 -5.613 -8.148 1 98.81 216 ILE B CA 1
ATOM 4641 C C . ILE B 1 216 ? -2.379 -4.668 -9.352 1 98.81 216 ILE B C 1
ATOM 4643 O O . ILE B 1 216 ? -1.354 -4.527 -10.023 1 98.81 216 ILE B O 1
ATOM 4647 N N . ILE B 1 217 ? -3.453 -3.943 -9.57 1 98.81 217 ILE B N 1
ATOM 4648 C CA . ILE B 1 217 ? -3.629 -3.16 -10.789 1 98.81 217 ILE B CA 1
ATOM 4649 C C . ILE B 1 217 ? -2.623 -2.01 -10.805 1 98.81 217 ILE B C 1
ATOM 4651 O O . ILE B 1 217 ? -1.972 -1.766 -11.828 1 98.81 217 ILE B O 1
ATOM 4655 N N . ILE B 1 218 ? -2.398 -1.372 -9.672 1 98.69 218 ILE B N 1
ATOM 4656 C CA . ILE B 1 218 ? -1.485 -0.237 -9.609 1 98.69 218 ILE B CA 1
ATOM 4657 C C . ILE B 1 218 ? -0.053 -0.712 -9.836 1 98.69 218 ILE B C 1
ATOM 4659 O O . ILE B 1 218 ? 0.725 -0.05 -10.523 1 98.69 218 ILE B O 1
ATOM 4663 N N . ASP B 1 219 ? 0.304 -1.851 -9.281 1 98.75 219 ASP B N 1
ATOM 4664 C CA . ASP B 1 219 ? 1.63 -2.414 -9.516 1 98.75 219 ASP B CA 1
ATOM 4665 C C . ASP B 1 219 ? 1.883 -2.627 -11.008 1 98.75 219 ASP B C 1
ATOM 4667 O O . ASP B 1 219 ? 2.961 -2.307 -11.508 1 98.75 219 ASP B O 1
ATOM 4671 N N . LEU B 1 220 ? 0.882 -3.123 -11.672 1 98.81 220 LEU B N 1
ATOM 4672 C CA . LEU B 1 220 ? 1.041 -3.49 -13.07 1 98.81 220 LEU B CA 1
ATOM 4673 C C . LEU B 1 220 ? 1.063 -2.252 -13.961 1 98.81 220 LEU B C 1
ATOM 4675 O O . LEU B 1 220 ? 1.563 -2.297 -15.086 1 98.81 220 LEU B O 1
ATOM 4679 N N . LEU B 1 221 ? 0.538 -1.117 -13.438 1 98.56 221 LEU B N 1
ATOM 4680 C CA . LEU B 1 221 ? 0.491 0.118 -14.211 1 98.56 221 LEU B CA 1
ATOM 4681 C C . LEU B 1 221 ? 1.756 0.942 -13.992 1 98.56 221 LEU B C 1
ATOM 4683 O O . LEU B 1 221 ? 2.051 1.851 -14.773 1 98.56 221 LEU B O 1
ATOM 4687 N N . THR B 1 222 ? 2.48 0.698 -12.953 1 98.19 222 THR B N 1
ATOM 4688 C CA . THR B 1 222 ? 3.535 1.598 -12.5 1 98.19 222 THR B CA 1
ATOM 4689 C C . THR B 1 222 ? 4.859 1.264 -13.18 1 98.19 222 THR B C 1
ATOM 4691 O O . THR B 1 222 ? 5.281 0.106 -13.195 1 98.19 222 THR B O 1
ATOM 4694 N N . LYS B 1 223 ? 5.484 2.248 -13.734 1 97.38 223 LYS B N 1
ATOM 4695 C CA . LYS B 1 223 ? 6.875 2.191 -14.172 1 97.38 223 LYS B CA 1
ATOM 4696 C C . LYS B 1 223 ? 7.797 2.891 -13.18 1 97.38 223 LYS B C 1
ATOM 4698 O O . LYS B 1 223 ? 7.574 4.051 -12.828 1 97.38 223 LYS B O 1
ATOM 4703 N N . PHE B 1 224 ? 8.734 2.174 -12.695 1 97.81 224 PHE B N 1
ATOM 4704 C CA . PHE B 1 224 ? 9.711 2.756 -11.781 1 97.81 224 PHE B CA 1
ATOM 4705 C C . PHE B 1 224 ? 10.914 3.301 -12.547 1 97.81 224 PHE B C 1
ATOM 4707 O O . PHE B 1 224 ? 11.367 2.689 -13.516 1 97.81 224 PHE B O 1
ATOM 4714 N N . ARG B 1 225 ? 11.422 4.434 -12.164 1 96.44 225 ARG B N 1
ATOM 4715 C CA . ARG B 1 225 ? 12.617 5.016 -12.766 1 96.44 225 ARG B CA 1
ATOM 4716 C C . ARG B 1 225 ? 13.625 5.41 -11.695 1 96.44 225 ARG B C 1
ATOM 4718 O O . ARG B 1 225 ? 13.289 6.113 -10.742 1 96.44 225 ARG B O 1
ATOM 4725 N N . PHE B 1 226 ? 14.766 4.902 -11.805 1 95.06 226 PHE B N 1
ATOM 4726 C CA . PHE B 1 226 ? 15.852 5.18 -10.883 1 95.06 226 PHE B CA 1
ATOM 4727 C C . PHE B 1 226 ? 17.125 5.559 -11.641 1 95.06 226 PHE B C 1
ATOM 4729 O O . PHE B 1 226 ? 17.297 5.164 -12.797 1 95.06 226 PHE B O 1
ATOM 4736 N N . THR B 1 227 ? 17.922 6.363 -11 1 87.75 227 THR B N 1
ATOM 4737 C CA . THR B 1 227 ? 19.266 6.617 -11.508 1 87.75 227 THR B CA 1
ATOM 4738 C C . THR B 1 227 ? 20.234 5.574 -10.977 1 87.75 227 THR B C 1
ATOM 4740 O O . THR B 1 227 ? 20.328 5.355 -9.766 1 87.75 227 THR B O 1
ATOM 4743 N N . ASP B 1 228 ? 20.906 5 -11.898 1 81.69 228 ASP B N 1
ATOM 4744 C CA . ASP B 1 228 ? 21.844 3.98 -11.461 1 81.69 228 ASP B CA 1
ATOM 4745 C C . ASP B 1 228 ? 23.156 4.613 -11 1 81.69 228 ASP B C 1
ATOM 4747 O O . ASP B 1 228 ? 23.297 5.84 -10.984 1 8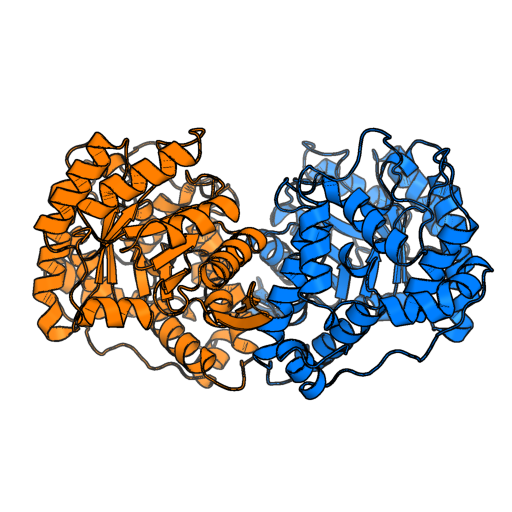1.69 228 ASP B O 1
ATOM 4751 N N . ARG B 1 229 ? 24.062 3.77 -10.539 1 74.12 229 ARG B N 1
ATOM 4752 C CA . ARG B 1 229 ? 25.328 4.215 -9.969 1 74.12 229 ARG B CA 1
ATOM 4753 C C . ARG B 1 229 ? 26.156 4.98 -10.992 1 74.12 229 ARG B C 1
ATOM 4755 O O . ARG B 1 229 ? 27.031 5.766 -10.633 1 74.12 229 ARG B O 1
ATOM 4762 N N . ARG B 1 230 ? 25.922 4.77 -12.25 1 78 230 ARG B N 1
ATOM 4763 C CA . ARG B 1 230 ? 26.703 5.414 -13.305 1 78 230 ARG B CA 1
ATOM 4764 C C . ARG B 1 230 ? 26.016 6.688 -13.789 1 78 230 ARG B C 1
ATOM 4766 O O . ARG B 1 230 ? 26.453 7.305 -14.766 1 78 230 ARG B O 1
ATOM 4773 N N . GLY B 1 231 ? 24.891 6.965 -13.133 1 77.62 231 GLY B N 1
ATOM 4774 C CA . GLY B 1 231 ? 24.188 8.188 -13.469 1 77.62 231 GLY B CA 1
ATOM 4775 C C . GLY B 1 231 ? 23.141 8 -14.547 1 77.62 231 GLY B C 1
ATOM 4776 O O . GLY B 1 231 ? 22.453 8.945 -14.93 1 77.62 231 GLY B O 1
ATOM 4777 N N . GLY B 1 232 ? 23.031 6.785 -15.016 1 85.06 232 GLY B N 1
ATOM 4778 C CA . GLY B 1 232 ? 22.047 6.508 -16.062 1 85.06 232 GLY B CA 1
ATOM 4779 C C . GLY B 1 232 ? 20.656 6.238 -15.516 1 85.06 232 GLY B C 1
ATOM 4780 O O . GLY B 1 232 ? 20.516 5.574 -14.484 1 85.06 232 GLY B O 1
ATOM 4781 N N . LEU B 1 233 ? 19.656 6.891 -16.156 1 88.94 233 LEU B N 1
ATOM 4782 C CA . LEU B 1 233 ? 18.266 6.676 -15.781 1 88.94 233 LEU B CA 1
ATOM 4783 C C . LEU B 1 233 ? 17.734 5.367 -16.359 1 88.94 233 LEU B C 1
ATOM 4785 O O . LEU B 1 233 ? 17.844 5.137 -17.562 1 88.94 233 LEU B O 1
ATOM 4789 N N . ASN B 1 234 ? 17.297 4.488 -15.516 1 93.56 234 ASN B N 1
ATOM 4790 C CA . ASN B 1 234 ? 16.766 3.189 -15.922 1 93.56 234 ASN B CA 1
ATOM 4791 C C . ASN B 1 234 ? 15.328 3.002 -15.461 1 93.56 234 ASN B C 1
ATOM 4793 O O . ASN B 1 234 ? 14.961 3.455 -14.375 1 93.56 234 ASN B O 1
ATOM 4797 N N . GLU B 1 235 ? 14.625 2.395 -16.328 1 95.56 235 GLU B N 1
ATOM 4798 C CA . GLU B 1 235 ? 13.227 2.092 -16.031 1 95.56 235 GLU B CA 1
ATOM 4799 C C . GLU B 1 235 ? 13.023 0.597 -15.812 1 95.56 235 GLU B C 1
ATOM 4801 O O . GLU B 1 235 ? 13.617 -0.229 -16.5 1 95.56 235 GLU B O 1
ATOM 4806 N N . VAL B 1 236 ? 12.32 0.237 -14.797 1 97.5 236 VAL B N 1
ATOM 4807 C CA . VAL B 1 236 ? 11.914 -1.141 -14.531 1 97.5 236 VAL B CA 1
ATOM 4808 C C . VAL B 1 236 ? 10.438 -1.188 -14.172 1 97.5 236 VAL B C 1
ATOM 4810 O O . VAL B 1 236 ? 9.898 -0.237 -13.602 1 97.5 236 VAL B O 1
ATOM 4813 N N . LYS B 1 237 ? 9.727 -2.186 -14.586 1 97.69 237 LYS B N 1
ATOM 4814 C CA . LYS B 1 237 ? 8.305 -2.322 -14.281 1 97.69 237 LYS B CA 1
ATOM 4815 C C . LYS B 1 237 ? 7.977 -3.736 -13.812 1 97.69 237 LYS B C 1
ATOM 4817 O O . LYS B 1 237 ? 8.75 -4.668 -14.047 1 97.69 237 LYS B O 1
ATOM 4822 N N . ILE B 1 238 ? 6.977 -3.887 -13.086 1 98.56 238 ILE B N 1
ATOM 4823 C CA . ILE B 1 238 ? 6.367 -5.176 -12.781 1 98.56 238 ILE B CA 1
ATOM 4824 C C . ILE B 1 238 ? 5.578 -5.672 -13.992 1 98.56 238 ILE B C 1
ATOM 4826 O O . ILE B 1 238 ? 4.637 -5.012 -14.445 1 98.56 238 ILE B O 1
ATOM 4830 N N . VAL B 1 239 ? 5.934 -6.863 -14.508 1 98.56 239 VAL B N 1
ATOM 4831 C CA . VAL B 1 239 ? 5.473 -7.227 -15.844 1 98.56 239 VAL B CA 1
ATOM 4832 C C . VAL B 1 239 ? 4.371 -8.281 -15.742 1 98.56 239 VAL B C 1
ATOM 4834 O O . VAL B 1 239 ? 3.66 -8.539 -16.719 1 98.56 239 VAL B O 1
ATOM 4837 N N . GLY B 1 240 ? 4.219 -8.891 -14.625 1 98.75 240 GLY B N 1
ATOM 4838 C CA . GLY B 1 240 ? 3.24 -9.938 -14.375 1 98.75 240 GLY B CA 1
ATOM 4839 C C . GLY B 1 240 ? 2.902 -10.094 -12.906 1 98.75 240 GLY B C 1
ATOM 4840 O O . GLY B 1 240 ? 3.203 -9.219 -12.094 1 98.75 240 GLY B O 1
ATOM 4841 N N . GLY B 1 241 ? 2.211 -11.117 -12.586 1 98.88 241 GLY B N 1
ATOM 4842 C CA . GLY B 1 241 ? 1.865 -11.398 -11.203 1 98.88 241 GLY B CA 1
ATOM 4843 C C . GLY B 1 241 ? 1.873 -12.883 -10.883 1 98.88 241 GLY B C 1
ATOM 4844 O O . GLY B 1 241 ? 1.71 -13.719 -11.773 1 98.88 241 GLY B O 1
ATOM 4845 N N . LEU B 1 242 ? 2.207 -13.211 -9.734 1 98.88 242 LEU B N 1
ATOM 4846 C CA . LEU B 1 242 ? 2.014 -14.508 -9.094 1 98.88 242 LEU B CA 1
ATOM 4847 C C . LEU B 1 242 ? 1.22 -14.359 -7.797 1 98.88 242 LEU B C 1
ATOM 4849 O O . LEU B 1 242 ? 1.772 -13.961 -6.77 1 98.88 242 LEU B O 1
ATOM 4853 N N . LEU B 1 243 ? -0.096 -14.648 -7.926 1 98.69 243 LEU B N 1
ATOM 4854 C CA . LEU B 1 243 ? -1.007 -14.164 -6.895 1 98.69 243 LEU B CA 1
ATOM 4855 C C . LEU B 1 243 ? -1.972 -15.266 -6.465 1 98.69 243 LEU B C 1
ATOM 4857 O O . LEU B 1 243 ? -2.445 -16.047 -7.297 1 98.69 243 LEU B O 1
ATOM 4861 N N . GLY B 1 244 ? -2.24 -15.273 -5.148 1 98.44 244 GLY B N 1
ATOM 4862 C CA . GLY B 1 244 ? -3.348 -16.062 -4.641 1 98.44 244 GLY B CA 1
ATOM 4863 C C . GLY B 1 244 ? -4.703 -15.539 -5.066 1 98.44 244 GLY B C 1
ATOM 4864 O O . GLY B 1 244 ? -5.633 -16.312 -5.297 1 98.44 244 GLY B O 1
ATOM 4865 N N . HIS B 1 245 ? -4.852 -14.234 -5.203 1 98.69 245 HIS B N 1
ATOM 4866 C CA . HIS B 1 245 ? -6.086 -13.594 -5.637 1 98.69 245 HIS B CA 1
ATOM 4867 C C . HIS B 1 245 ? -6.562 -14.164 -6.973 1 98.69 245 HIS B C 1
ATOM 4869 O O . HIS B 1 245 ? -7.762 -14.195 -7.242 1 98.69 245 HIS B O 1
ATOM 4875 N N . TRP B 1 246 ? -5.676 -14.609 -7.805 1 98.88 246 TRP B N 1
ATOM 4876 C CA . TRP B 1 246 ? -6.039 -15.047 -9.148 1 98.88 246 TRP B CA 1
ATOM 4877 C C . TRP B 1 246 ? -6.488 -16.5 -9.133 1 98.88 246 TRP B C 1
ATOM 4879 O O . TRP B 1 246 ? -6.836 -17.062 -10.18 1 98.88 246 TRP B O 1
ATOM 4889 N N . SER B 1 247 ? -6.52 -17.141 -7.941 1 98.81 247 SER B N 1
ATOM 4890 C CA . SER B 1 247 ? -6.938 -18.531 -7.867 1 98.81 247 SER B CA 1
ATOM 4891 C C . SER B 1 247 ? -8.453 -18.656 -7.82 1 98.81 247 SER B C 1
ATOM 4893 O O . SER B 1 247 ? -9 -19.75 -7.969 1 98.81 247 SER B O 1
ATOM 4895 N N . PHE B 1 248 ? -9.117 -17.609 -7.582 1 98.75 248 PHE B N 1
ATOM 4896 C CA . PHE B 1 248 ? -10.57 -17.516 -7.672 1 98.75 248 PHE B CA 1
ATOM 4897 C C . PHE B 1 248 ? -10.984 -16.359 -8.578 1 98.75 248 PHE B C 1
ATOM 4899 O O . PHE B 1 248 ? -10.234 -15.398 -8.75 1 98.75 248 PHE B O 1
ATOM 4906 N N . TRP B 1 249 ? -12.203 -16.5 -9.219 1 98.62 249 TRP B N 1
ATOM 4907 C CA . TRP B 1 249 ? -12.648 -15.539 -10.219 1 98.62 249 TRP B CA 1
ATOM 4908 C C . TRP B 1 249 ? -11.578 -15.32 -11.281 1 98.62 249 TRP B C 1
ATOM 4910 O O . TRP B 1 249 ? -11.336 -14.188 -11.703 1 98.62 249 TRP B O 1
ATOM 4920 N N . THR B 1 250 ? -10.945 -16.422 -11.68 1 98.69 250 THR B N 1
ATOM 4921 C CA . THR B 1 250 ? -9.734 -16.406 -12.492 1 98.69 250 THR B CA 1
ATOM 4922 C C . THR B 1 250 ? -10.016 -15.797 -13.859 1 98.69 250 THR B C 1
ATOM 4924 O O . THR B 1 250 ? -9.258 -14.953 -14.344 1 98.69 250 THR B O 1
ATOM 4927 N N . LYS B 1 251 ? -11.109 -16.188 -14.469 1 98.25 251 LYS B N 1
ATOM 4928 C CA . LYS B 1 251 ? -11.406 -15.68 -15.805 1 98.25 251 LYS B CA 1
ATOM 4929 C C . LYS B 1 251 ? -11.461 -14.156 -15.82 1 98.25 251 LYS B C 1
ATOM 4931 O O . LYS B 1 251 ? -10.836 -13.508 -16.656 1 98.25 251 LYS B O 1
ATOM 4936 N N . ARG B 1 252 ? -12.219 -13.609 -14.914 1 97.62 252 ARG B N 1
ATOM 4937 C CA .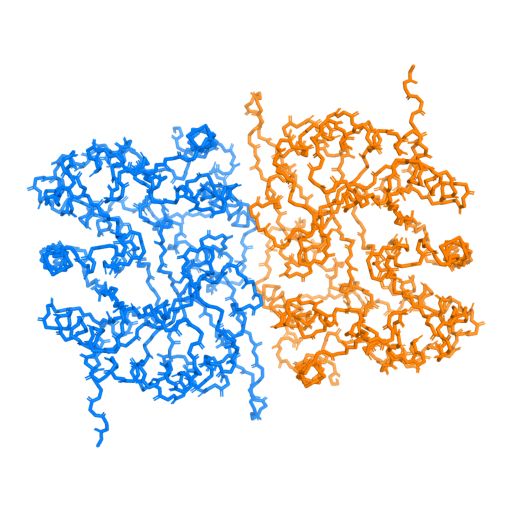 ARG B 1 252 ? -12.352 -12.156 -14.836 1 97.62 252 ARG B CA 1
ATOM 4938 C C . ARG B 1 252 ? -11.008 -11.508 -14.516 1 97.62 252 ARG B C 1
ATOM 4940 O O . ARG B 1 252 ? -10.664 -10.461 -15.07 1 97.62 252 ARG B O 1
ATOM 4947 N N . SER B 1 253 ? -10.281 -12.109 -13.594 1 98.44 253 SER B N 1
ATOM 4948 C CA . SER B 1 253 ? -8.953 -11.602 -13.266 1 98.44 253 SER B CA 1
ATOM 4949 C C . SER B 1 253 ? -8.055 -11.555 -14.5 1 98.44 253 SER B C 1
ATOM 4951 O O . SER B 1 253 ? -7.305 -10.602 -14.688 1 98.44 253 SER B O 1
ATOM 4953 N N . MET B 1 254 ? -8.148 -12.609 -15.359 1 98.25 254 MET B N 1
ATOM 4954 C CA . MET B 1 254 ? -7.328 -12.648 -16.562 1 98.25 254 MET B CA 1
ATOM 4955 C C . MET B 1 254 ? -7.766 -11.57 -17.547 1 98.25 254 MET B C 1
ATOM 4957 O O . MET B 1 254 ? -6.934 -10.953 -18.219 1 98.25 254 MET B O 1
ATOM 4961 N N . GLU B 1 255 ? -9.039 -11.352 -17.641 1 98.12 255 GLU B N 1
ATOM 4962 C CA . GLU B 1 255 ? -9.547 -10.297 -18.5 1 98.12 255 GLU B CA 1
ATOM 4963 C C . GLU B 1 255 ? -9.055 -8.922 -18.047 1 98.12 255 GLU B C 1
ATOM 4965 O O . GLU B 1 255 ? -8.617 -8.117 -18.859 1 98.12 255 GLU B O 1
ATOM 4970 N N . ILE B 1 256 ? -9.094 -8.703 -16.797 1 98.38 256 ILE B N 1
ATOM 4971 C CA . ILE B 1 256 ? -8.617 -7.441 -16.234 1 98.38 256 ILE B CA 1
ATOM 4972 C C . ILE B 1 256 ? -7.109 -7.32 -16.438 1 98.38 256 ILE B C 1
ATOM 4974 O O . ILE B 1 256 ? -6.609 -6.258 -16.812 1 98.38 256 ILE B O 1
ATOM 4978 N N . PHE B 1 257 ? -6.395 -8.406 -16.219 1 98.62 257 PHE B N 1
ATOM 4979 C CA . PHE B 1 257 ? -4.949 -8.414 -16.391 1 98.62 257 PHE B CA 1
ATOM 4980 C C . PHE B 1 257 ? -4.566 -8.008 -17.812 1 98.62 257 PHE B C 1
ATOM 4982 O O . PHE B 1 257 ? -3.691 -7.168 -18 1 98.62 257 PHE B O 1
ATOM 4989 N N . ARG B 1 258 ? -5.219 -8.578 -18.766 1 97.5 258 ARG B N 1
ATOM 4990 C CA . ARG B 1 258 ? -4.934 -8.273 -20.156 1 97.5 258 ARG B CA 1
ATOM 4991 C C . ARG B 1 258 ? -5.203 -6.801 -20.469 1 97.5 258 ARG B C 1
ATOM 4993 O O . ARG B 1 258 ? -4.41 -6.145 -21.141 1 97.5 258 ARG B O 1
ATOM 5000 N N . LEU B 1 259 ? -6.293 -6.332 -19.953 1 97.62 259 LEU B N 1
ATOM 5001 C CA . LEU B 1 259 ? -6.625 -4.926 -20.141 1 97.62 259 LEU B CA 1
ATOM 5002 C C . LEU B 1 259 ? -5.566 -4.027 -19.516 1 97.62 259 LEU B C 1
ATOM 5004 O O . LEU B 1 259 ? -5.082 -3.088 -20.156 1 97.62 259 LEU B O 1
ATOM 5008 N N . VAL B 1 260 ? -5.215 -4.324 -18.281 1 98.25 260 VAL B N 1
ATOM 5009 C CA . VAL B 1 260 ? -4.27 -3.504 -17.531 1 98.25 260 VAL B CA 1
ATOM 5010 C C . VAL B 1 260 ? -2.91 -3.516 -18.234 1 98.25 260 VAL B C 1
ATOM 5012 O O . VAL B 1 260 ? -2.25 -2.479 -18.344 1 98.25 260 VAL B O 1
ATOM 5015 N N . LYS B 1 261 ? -2.48 -4.656 -18.703 1 96.75 261 LYS B N 1
ATOM 5016 C CA . LYS B 1 261 ? -1.212 -4.766 -19.406 1 96.75 261 LYS B CA 1
ATOM 5017 C C . LYS B 1 261 ? -1.212 -3.896 -20.672 1 96.75 261 LYS B C 1
ATOM 5019 O O . LYS B 1 261 ? -0.214 -3.242 -20.984 1 96.75 261 LYS B O 1
ATOM 5024 N N . SER B 1 262 ? -2.295 -3.904 -21.406 1 96.06 262 SER B N 1
ATOM 5025 C CA . SER B 1 262 ? -2.402 -3.078 -22.609 1 96.06 262 SER B CA 1
ATOM 5026 C C . SER B 1 262 ? -2.352 -1.594 -22.25 1 96.06 262 SER B C 1
ATOM 5028 O O . SER B 1 262 ? -1.702 -0.811 -22.953 1 96.06 262 SER B O 1
ATOM 5030 N N . ILE B 1 263 ? -2.963 -1.202 -21.188 1 96.62 263 ILE B N 1
ATOM 5031 C CA . ILE B 1 263 ? -3.025 0.194 -20.766 1 96.62 263 ILE B CA 1
ATOM 5032 C C . ILE B 1 263 ? -1.66 0.637 -20.25 1 96.62 263 ILE B C 1
ATOM 5034 O O . ILE B 1 263 ? -1.246 1.778 -20.469 1 96.62 263 ILE B O 1
ATOM 5038 N N . ALA B 1 264 ? -0.997 -0.293 -19.594 1 94.06 264 ALA B N 1
ATOM 5039 C CA . ALA B 1 264 ? 0.319 0.015 -19.031 1 94.06 264 ALA B CA 1
ATOM 5040 C C . ALA B 1 264 ? 1.273 0.496 -20.125 1 94.06 264 ALA B C 1
ATOM 5042 O O . ALA B 1 264 ? 2.223 1.231 -19.844 1 94.06 264 ALA B O 1
ATOM 5043 N N . GLU B 1 265 ? 1.069 0.157 -21.328 1 92.38 265 GLU B N 1
ATOM 5044 C CA . GLU B 1 265 ? 1.92 0.547 -22.453 1 92.38 265 GLU B CA 1
ATOM 5045 C C . GLU B 1 265 ? 1.356 1.768 -23.172 1 92.38 265 GLU B C 1
ATOM 5047 O O . GLU B 1 265 ? 1.942 2.244 -24.156 1 92.38 265 GLU B O 1
ATOM 5052 N N . SER B 1 266 ? 0.271 2.334 -22.641 1 92 266 SER B N 1
ATOM 5053 C CA . SER B 1 266 ? -0.387 3.473 -23.281 1 92 266 SER B CA 1
ATOM 5054 C C . SER B 1 266 ? 0.053 4.785 -22.641 1 92 266 SER B C 1
ATOM 5056 O O . SER B 1 266 ? 0.805 4.789 -21.672 1 92 266 SER B O 1
ATOM 5058 N N . GLU B 1 267 ? -0.447 5.922 -23.219 1 92.44 267 GLU B N 1
ATOM 5059 C CA . GLU B 1 267 ? -0.062 7.25 -22.75 1 92.44 267 GLU B CA 1
ATOM 5060 C C . GLU B 1 267 ? -1.058 7.781 -21.719 1 92.44 267 GLU B C 1
ATOM 5062 O O . GLU B 1 267 ? -0.857 8.859 -21.156 1 92.44 267 GLU B O 1
ATOM 5067 N N . HIS B 1 268 ? -2.057 6.988 -21.531 1 94.75 268 HIS B N 1
ATOM 5068 C CA . HIS B 1 268 ? -3.102 7.449 -20.625 1 94.75 268 HIS B CA 1
ATOM 5069 C C . HIS B 1 268 ? -3.635 6.297 -19.766 1 94.75 268 HIS B C 1
ATOM 5071 O O . HIS B 1 268 ? -3.822 5.188 -20.266 1 94.75 268 HIS B O 1
ATOM 5077 N N . ILE B 1 269 ? -3.783 6.57 -18.5 1 97.31 269 ILE B N 1
ATOM 5078 C CA . ILE B 1 269 ? -4.465 5.645 -17.594 1 97.31 269 ILE B CA 1
ATOM 5079 C C . ILE B 1 269 ? -5.871 6.156 -17.297 1 97.31 269 ILE B C 1
ATOM 5081 O O . ILE B 1 269 ? -6.039 7.266 -16.781 1 97.31 269 ILE B O 1
ATOM 5085 N N . PRO B 1 270 ? -6.898 5.426 -17.719 1 97.06 270 PRO B N 1
ATOM 5086 C CA . PRO B 1 270 ? -8.242 5.824 -17.297 1 97.06 270 PRO B CA 1
ATOM 5087 C C . PRO B 1 270 ? -8.422 5.801 -15.773 1 97.06 270 PRO B C 1
ATOM 5089 O O . PRO B 1 270 ? -8.039 4.828 -15.117 1 97.06 270 PRO B O 1
ATOM 5092 N N . PRO B 1 271 ? -9 6.891 -15.195 1 96.69 271 PRO B N 1
ATOM 5093 C CA . PRO B 1 271 ? -9.18 6.926 -13.742 1 96.69 271 PRO B CA 1
ATOM 5094 C C . PRO B 1 271 ? -10.047 5.781 -13.227 1 96.69 271 PRO B C 1
ATOM 5096 O O . PRO B 1 271 ? -9.906 5.367 -12.07 1 96.69 271 PRO B O 1
ATOM 5099 N N . GLU B 1 272 ? -10.906 5.195 -14.086 1 96.81 272 GLU B N 1
ATOM 5100 C CA . GLU B 1 272 ? -11.766 4.07 -13.734 1 96.81 272 GLU B CA 1
ATOM 5101 C C . GLU B 1 272 ? -10.945 2.869 -13.266 1 96.81 272 GLU B C 1
ATOM 5103 O O . GLU B 1 272 ? -11.422 2.072 -12.453 1 96.81 272 GLU B O 1
ATOM 5108 N N . LEU B 1 273 ? -9.703 2.746 -13.719 1 97.88 273 LEU B N 1
ATOM 5109 C CA . LEU B 1 273 ? -8.875 1.609 -13.328 1 97.88 273 LEU B CA 1
ATOM 5110 C C . LEU B 1 273 ? -8.461 1.719 -11.867 1 97.88 273 LEU B C 1
ATOM 5112 O O . LEU B 1 273 ? -8.266 0.704 -11.195 1 97.88 273 LEU B O 1
ATOM 5116 N N . LEU B 1 274 ? -8.312 2.98 -11.367 1 98.25 274 LEU B N 1
ATOM 5117 C CA . LEU B 1 274 ? -8.008 3.141 -9.953 1 98.25 274 LEU B CA 1
ATOM 5118 C C . LEU B 1 274 ? -9.219 2.771 -9.094 1 98.25 274 LEU B C 1
ATOM 5120 O O . LEU B 1 274 ? -9.062 2.182 -8.023 1 98.25 274 LEU B O 1
ATOM 5124 N N . THR B 1 275 ? -10.414 3.125 -9.555 1 98 275 THR B N 1
ATOM 5125 C CA . THR B 1 275 ? -11.641 2.723 -8.867 1 98 275 THR B CA 1
ATOM 5126 C C . THR B 1 275 ? -11.781 1.204 -8.867 1 98 275 THR B C 1
ATOM 5128 O O . THR B 1 275 ? -12.086 0.603 -7.836 1 98 275 THR B O 1
ATOM 5131 N N . LEU B 1 276 ? -11.539 0.611 -10.039 1 98.25 276 LEU B N 1
ATOM 5132 C CA . LEU B 1 276 ? -11.594 -0.844 -10.141 1 98.25 276 LEU B CA 1
ATOM 5133 C C . LEU B 1 276 ? -10.555 -1.486 -9.219 1 98.25 276 LEU B C 1
ATOM 5135 O O . LEU B 1 276 ? -10.836 -2.504 -8.586 1 98.25 276 LEU B O 1
ATOM 5139 N N . SER B 1 277 ? -9.383 -0.884 -9.148 1 98.62 277 SER B N 1
ATOM 5140 C CA . SER B 1 277 ? -8.328 -1.376 -8.266 1 98.62 277 SER B CA 1
ATOM 5141 C C . SER B 1 277 ? -8.812 -1.435 -6.816 1 98.62 277 SER B C 1
ATOM 5143 O O . SER B 1 277 ? -8.555 -2.412 -6.113 1 98.62 277 SER B O 1
ATOM 5145 N N . ALA B 1 278 ? -9.484 -0.421 -6.375 1 98.44 278 ALA B N 1
ATOM 5146 C CA . ALA B 1 278 ? -10 -0.377 -5.008 1 98.44 278 ALA B CA 1
ATOM 5147 C C . ALA B 1 278 ? -11.031 -1.473 -4.773 1 98.44 278 ALA B C 1
ATOM 5149 O O . ALA B 1 278 ? -11.07 -2.084 -3.701 1 98.44 278 ALA B O 1
ATOM 5150 N N . GLN B 1 279 ? -11.867 -1.708 -5.75 1 98.19 279 GLN B N 1
ATOM 5151 C CA . GLN B 1 279 ? -12.883 -2.748 -5.621 1 98.19 279 GLN B CA 1
ATOM 5152 C C . GLN B 1 279 ? -12.25 -4.137 -5.574 1 98.19 279 GLN B C 1
ATOM 5154 O O . GLN B 1 279 ? -12.648 -4.98 -4.773 1 98.19 279 GLN B O 1
ATOM 5159 N N . VAL B 1 280 ? -11.242 -4.359 -6.465 1 98.75 280 VAL B N 1
ATOM 5160 C CA . VAL B 1 280 ? -10.5 -5.617 -6.453 1 98.75 280 VAL B CA 1
ATOM 5161 C C . VAL B 1 280 ? -9.852 -5.824 -5.086 1 98.75 280 VAL B C 1
ATOM 5163 O O . VAL B 1 280 ? -9.922 -6.914 -4.52 1 98.75 280 VAL B O 1
ATOM 5166 N N . THR B 1 281 ? -9.273 -4.781 -4.512 1 98.81 281 THR B N 1
ATOM 5167 C CA . THR B 1 281 ? -8.594 -4.859 -3.223 1 98.81 281 THR B CA 1
ATOM 5168 C C . THR B 1 281 ? -9.594 -5.113 -2.1 1 98.81 281 THR B C 1
ATOM 5170 O O . THR B 1 281 ? -9.32 -5.883 -1.178 1 98.81 281 THR B O 1
ATOM 5173 N N . ASP B 1 282 ? -10.75 -4.457 -2.182 1 98.5 282 ASP B N 1
ATOM 5174 C CA . ASP B 1 282 ? -11.805 -4.699 -1.199 1 98.5 282 ASP B CA 1
ATOM 5175 C C . ASP B 1 282 ? -12.25 -6.16 -1.228 1 98.5 282 ASP B C 1
ATOM 5177 O O . ASP B 1 282 ? -12.383 -6.797 -0.179 1 98.5 282 ASP B O 1
ATOM 5181 N N . ALA B 1 283 ? -12.453 -6.684 -2.4 1 98.62 283 ALA B N 1
ATOM 5182 C CA . ALA B 1 283 ? -12.844 -8.086 -2.545 1 98.62 283 ALA B CA 1
ATOM 5183 C C . ALA B 1 283 ? -11.758 -9.016 -2.004 1 98.62 283 ALA B C 1
ATOM 5185 O O . ALA B 1 283 ? -12.055 -9.969 -1.28 1 98.62 283 ALA B O 1
ATOM 5186 N N . ASN B 1 284 ? -10.555 -8.695 -2.361 1 98.81 284 ASN B N 1
ATOM 5187 C CA . ASN B 1 284 ? -9.43 -9.469 -1.846 1 98.81 284 ASN B CA 1
ATOM 5188 C C . ASN B 1 284 ? -9.406 -9.477 -0.32 1 98.81 284 ASN B C 1
ATOM 5190 O O . ASN B 1 284 ? -9.195 -10.523 0.297 1 98.81 284 ASN B O 1
ATOM 5194 N N . GLY B 1 285 ? -9.594 -8.297 0.289 1 98.69 285 GLY B N 1
ATOM 5195 C CA . GLY B 1 285 ? -9.57 -8.188 1.739 1 98.69 285 GLY B CA 1
ATOM 5196 C C . GLY B 1 285 ? -10.57 -9.102 2.424 1 98.69 285 GLY B C 1
ATOM 5197 O O . GLY B 1 285 ? -10.281 -9.68 3.471 1 98.69 285 GLY B O 1
ATOM 5198 N N . ALA B 1 286 ? -11.742 -9.242 1.825 1 98.75 286 ALA B N 1
ATOM 5199 C CA . ALA B 1 286 ? -12.781 -10.117 2.369 1 98.75 286 ALA B CA 1
ATOM 5200 C C . ALA B 1 286 ? -12.359 -11.578 2.279 1 98.75 286 ALA B C 1
ATOM 5202 O O . ALA B 1 286 ? -12.461 -12.328 3.258 1 98.75 286 ALA B O 1
ATOM 5203 N N . VAL B 1 287 ? -11.82 -11.977 1.137 1 98.81 287 VAL B N 1
ATOM 5204 C CA . VAL B 1 287 ? -11.492 -13.375 0.889 1 98.81 287 VAL B CA 1
ATOM 5205 C C . VAL B 1 287 ? -10.242 -13.758 1.673 1 98.81 287 VAL B C 1
ATOM 5207 O O . VAL B 1 287 ? -10.188 -14.828 2.281 1 98.81 287 VAL B O 1
ATOM 5210 N N . PHE B 1 288 ? -9.289 -12.844 1.699 1 98.56 288 PHE B N 1
ATOM 5211 C CA . PHE B 1 288 ? -8 -13.125 2.328 1 98.56 288 PHE B CA 1
ATOM 5212 C C . PHE B 1 288 ? -8.07 -12.883 3.83 1 98.56 288 PHE B C 1
ATOM 5214 O O . PHE B 1 288 ? -7.133 -13.219 4.559 1 98.56 288 PHE B O 1
ATOM 5221 N N . ASP B 1 289 ? -9.18 -12.273 4.305 1 98.19 289 ASP B N 1
ATOM 5222 C CA . ASP B 1 289 ? -9.375 -12.055 5.734 1 98.19 289 ASP B CA 1
ATOM 5223 C C . ASP B 1 289 ? -8.398 -11.016 6.273 1 98.19 289 ASP B C 1
ATOM 5225 O O . ASP B 1 289 ? -7.801 -11.211 7.332 1 98.19 289 ASP B O 1
ATOM 5229 N N . ALA B 1 290 ? -8.242 -9.914 5.57 1 97.12 290 ALA B N 1
ATOM 5230 C CA . ALA B 1 290 ? -7.348 -8.836 5.977 1 97.12 290 ALA B CA 1
ATOM 5231 C C . ALA B 1 290 ? -7.703 -8.32 7.367 1 97.12 290 ALA B C 1
ATOM 5233 O O . ALA B 1 290 ? -6.82 -7.945 8.141 1 97.12 290 ALA B O 1
ATOM 5234 N N . ALA B 1 291 ? -8.938 -8.312 7.777 1 95.06 291 ALA B N 1
ATOM 5235 C CA . ALA B 1 291 ? -9.414 -7.805 9.062 1 95.06 291 ALA B CA 1
ATOM 5236 C C . ALA B 1 291 ? -8.828 -8.617 10.219 1 95.06 291 ALA B C 1
ATOM 5238 O O . ALA B 1 291 ? -8.703 -8.109 11.336 1 95.06 291 ALA B O 1
ATOM 5239 N N . ASN B 1 292 ? -8.516 -9.844 9.938 1 96.06 292 ASN B N 1
ATOM 5240 C CA . ASN B 1 292 ? -7.984 -10.727 10.961 1 96.06 292 ASN B CA 1
ATOM 5241 C C . ASN B 1 292 ? -6.555 -11.164 10.648 1 96.06 292 ASN B C 1
ATOM 5243 O O . ASN B 1 292 ? -6.176 -12.305 10.914 1 96.06 292 ASN B O 1
ATOM 5247 N N . GLU B 1 293 ? -5.82 -10.258 10.016 1 94.19 293 GLU B N 1
ATOM 5248 C CA . GLU B 1 293 ? -4.398 -10.438 9.727 1 94.19 293 GLU B CA 1
ATOM 5249 C C . GLU B 1 293 ? -4.16 -11.688 8.883 1 94.19 293 GLU B C 1
ATOM 5251 O O . GLU B 1 293 ? -3.209 -12.43 9.125 1 94.19 293 GLU B O 1
ATOM 5256 N N . PHE B 1 294 ? -5.102 -12.094 8.016 1 96.75 294 PHE B N 1
ATOM 5257 C CA . PHE B 1 294 ? -4.977 -13.094 6.961 1 96.75 294 PHE B CA 1
ATOM 5258 C C . PHE B 1 294 ? -5.023 -14.5 7.543 1 96.75 294 PHE B C 1
ATOM 5260 O O . PHE B 1 294 ? -4.523 -15.445 6.934 1 96.75 294 PHE B O 1
ATOM 5267 N N . ARG B 1 295 ? -5.598 -14.609 8.734 1 96.12 295 ARG B N 1
ATOM 5268 C CA . ARG B 1 295 ? -5.727 -15.93 9.336 1 96.12 295 ARG B CA 1
ATOM 5269 C C . ARG B 1 295 ? -6.578 -16.844 8.469 1 96.12 295 ARG B C 1
ATOM 5271 O O . ARG B 1 295 ? -6.332 -18.062 8.398 1 96.12 295 ARG B O 1
ATOM 5278 N N . GLY B 1 296 ? -7.527 -16.297 7.801 1 97.56 296 GLY B N 1
ATOM 5279 C CA . GLY B 1 296 ? -8.484 -17.078 7.027 1 97.56 296 GLY B CA 1
ATOM 5280 C C . GLY B 1 296 ? -8.195 -17.062 5.539 1 97.56 296 GLY B C 1
ATOM 5281 O O . GLY B 1 296 ? -9.094 -17.266 4.723 1 97.56 296 GLY B O 1
ATOM 5282 N N . VAL B 1 297 ? -6.98 -16.812 5.117 1 97.5 297 VAL B N 1
ATOM 5283 C CA . VAL B 1 297 ? -6.676 -16.609 3.705 1 97.5 297 VAL B CA 1
ATOM 5284 C C . VAL B 1 297 ? -6.977 -17.891 2.932 1 97.5 297 VAL B C 1
ATOM 5286 O O . VAL B 1 297 ? -7.688 -17.859 1.924 1 97.5 297 VAL B O 1
ATOM 5289 N N . ILE B 1 298 ? -6.527 -19.062 3.41 1 98 298 ILE B N 1
ATOM 5290 C CA . ILE B 1 298 ? -6.699 -20.312 2.68 1 98 298 ILE B CA 1
ATOM 5291 C C . ILE B 1 298 ? -8.164 -20.75 2.734 1 98 298 ILE B C 1
ATOM 5293 O O . ILE B 1 298 ? -8.789 -20.984 1.697 1 98 298 ILE B O 1
ATOM 5297 N N . PRO B 1 299 ? -8.789 -20.734 3.959 1 98.5 299 PRO B N 1
ATOM 5298 C CA . PRO B 1 299 ? -10.211 -21.062 3.988 1 98.5 299 PRO B CA 1
ATOM 5299 C C . PRO B 1 299 ? -11.062 -20.109 3.156 1 98.5 299 PRO B C 1
ATOM 5301 O O . PRO B 1 299 ? -12.078 -20.5 2.594 1 98.5 299 PRO B O 1
ATOM 5304 N N . GLY B 1 300 ? -10.641 -18.828 3.121 1 98.81 300 GLY B N 1
ATOM 5305 C CA . GLY B 1 300 ? -11.367 -17.875 2.311 1 98.81 300 GLY B CA 1
ATOM 5306 C C . GLY B 1 300 ? -11.336 -18.203 0.828 1 98.81 300 GLY B C 1
ATOM 5307 O O . GLY B 1 300 ? -12.375 -18.188 0.163 1 98.81 300 GLY B O 1
ATOM 5308 N N . ILE B 1 301 ? -10.195 -18.5 0.317 1 98.81 301 ILE B N 1
ATOM 5309 C CA . ILE B 1 301 ? -10.047 -18.906 -1.074 1 98.81 301 ILE B CA 1
ATOM 5310 C C . ILE B 1 301 ? -10.875 -20.172 -1.329 1 98.81 301 ILE B C 1
ATOM 5312 O O . ILE B 1 301 ? -11.625 -20.234 -2.303 1 98.81 301 ILE B O 1
ATOM 5316 N N . ASN B 1 302 ? -10.711 -21.109 -0.406 1 98.81 302 ASN B N 1
ATOM 5317 C CA . ASN B 1 302 ? -11.422 -22.375 -0.557 1 98.81 302 ASN B CA 1
ATOM 5318 C C . ASN B 1 302 ? -12.93 -22.172 -0.528 1 98.81 302 ASN B C 1
ATOM 5320 O O . ASN B 1 302 ? -13.672 -22.906 -1.204 1 98.81 302 ASN B O 1
ATOM 5324 N N . GLU B 1 303 ? -13.43 -21.234 0.261 1 98.88 303 GLU B N 1
ATOM 5325 C CA . GLU B 1 303 ? -14.852 -20.922 0.308 1 98.88 303 GLU B CA 1
ATOM 5326 C C . GLU B 1 303 ? -15.367 -20.484 -1.059 1 98.88 303 GLU B C 1
ATOM 5328 O O . GLU B 1 303 ? -16.406 -20.953 -1.524 1 98.88 303 GLU B O 1
ATOM 5333 N N . VAL B 1 304 ? -14.688 -19.609 -1.684 1 98.88 304 VAL B N 1
ATOM 5334 C CA . VAL B 1 304 ? -15.109 -19.094 -2.982 1 98.88 304 VAL B CA 1
ATOM 5335 C C . VAL B 1 304 ? -15.055 -20.219 -4.023 1 98.88 304 VAL B C 1
ATOM 5337 O O . VAL B 1 304 ? -15.969 -20.344 -4.844 1 98.88 304 VAL B O 1
ATOM 5340 N N . LEU B 1 305 ? -14.008 -21.016 -3.994 1 98.88 305 LEU B N 1
ATOM 5341 C CA . LEU B 1 305 ? -13.852 -22.109 -4.953 1 98.88 305 LEU B CA 1
ATOM 5342 C C . LEU B 1 305 ? -14.898 -23.188 -4.715 1 98.88 305 LEU B C 1
ATOM 5344 O O . LEU B 1 305 ? -15.328 -23.875 -5.656 1 98.88 305 LEU B O 1
ATOM 5348 N N . THR B 1 306 ? -15.305 -23.359 -3.445 1 98.75 306 THR B N 1
ATOM 5349 C CA . THR B 1 306 ? -16.391 -24.297 -3.143 1 98.75 306 THR B CA 1
ATOM 5350 C C . THR B 1 306 ? -17.703 -23.797 -3.738 1 98.75 306 THR B C 1
ATOM 5352 O O . THR B 1 306 ? -18.469 -24.594 -4.309 1 98.75 306 THR B O 1
ATOM 5355 N N . ARG B 1 307 ? -17.969 -22.516 -3.639 1 98.25 307 ARG B N 1
ATOM 5356 C CA . ARG B 1 307 ? -19.172 -21.922 -4.227 1 98.25 307 ARG B CA 1
ATOM 5357 C C . ARG B 1 307 ? -19.234 -22.188 -5.727 1 98.25 307 ARG B C 1
ATOM 5359 O O . ARG B 1 307 ? -20.312 -22.344 -6.293 1 98.25 307 ARG B O 1
ATOM 5366 N N . SER B 1 308 ? -18.094 -22.266 -6.328 1 97.75 308 SER B N 1
ATOM 5367 C CA . SER B 1 308 ? -18.031 -22.5 -7.766 1 97.75 308 SER B CA 1
ATOM 5368 C C . SER B 1 308 ? -18 -24 -8.078 1 97.75 308 SER B C 1
ATOM 5370 O O . SER B 1 308 ? -17.828 -24.391 -9.234 1 97.75 308 SER B O 1
ATOM 5372 N N . ARG B 1 309 ? -17.984 -24.844 -7.078 1 97.94 309 ARG B N 1
ATOM 5373 C CA . ARG B 1 309 ? -18 -26.297 -7.145 1 97.94 309 ARG B CA 1
ATOM 5374 C C . ARG B 1 309 ? -16.656 -26.844 -7.625 1 97.94 309 ARG B C 1
ATOM 5376 O O . ARG B 1 309 ? -16.531 -28.031 -7.926 1 97.94 309 ARG B O 1
ATOM 5383 N N . LEU B 1 310 ? -15.688 -26.016 -7.699 1 98.69 310 LEU B N 1
ATOM 5384 C CA . LEU B 1 310 ? -14.352 -26.469 -8.062 1 98.69 310 LEU B CA 1
ATOM 5385 C C . LEU B 1 310 ? -13.719 -27.266 -6.93 1 98.69 310 LEU B C 1
ATOM 5387 O O . LEU B 1 310 ? -12.898 -28.156 -7.172 1 98.69 310 LEU B O 1
ATOM 5391 N N . LEU B 1 311 ? -14.055 -26.859 -5.707 1 98.75 311 LEU B N 1
ATOM 5392 C CA . LEU B 1 311 ? -13.727 -27.672 -4.535 1 98.75 311 LEU B CA 1
ATOM 5393 C C . LEU B 1 311 ? -14.977 -28.297 -3.941 1 98.75 311 LEU B C 1
ATOM 5395 O O . LEU B 1 311 ? -16.062 -27.719 -4.027 1 98.75 311 LEU B O 1
ATOM 5399 N N . ALA B 1 312 ? -14.852 -29.484 -3.328 1 98.19 312 ALA B N 1
ATOM 5400 C CA . ALA B 1 312 ? -15.977 -30.156 -2.689 1 98.19 312 ALA B CA 1
ATOM 5401 C C . ALA B 1 312 ? -16.297 -29.531 -1.336 1 98.19 312 ALA B C 1
ATOM 5403 O O . ALA B 1 312 ? -17.422 -29.641 -0.841 1 98.19 312 ALA B O 1
ATOM 5404 N N . GLY B 1 313 ? -15.367 -28.922 -0.77 1 97.69 313 GLY B N 1
ATOM 5405 C CA . GLY B 1 313 ? -15.461 -28.234 0.51 1 97.69 313 GLY B CA 1
ATOM 5406 C C . GLY B 1 313 ? -14.266 -27.344 0.793 1 97.69 313 GLY B C 1
ATOM 5407 O O . GLY B 1 313 ? -13.289 -27.328 0.036 1 97.69 313 GLY B O 1
ATOM 5408 N N . ARG B 1 314 ? -14.328 -26.578 1.83 1 97.44 314 ARG B N 1
ATOM 5409 C CA . ARG B 1 314 ? -13.266 -25.609 2.109 1 97.44 314 ARG B CA 1
ATOM 5410 C C . ARG B 1 314 ? -12.273 -26.172 3.119 1 97.44 314 ARG B C 1
ATOM 5412 O O . ARG B 1 314 ? -11.648 -25.422 3.867 1 97.44 314 ARG B O 1
ATOM 5419 N N . TRP B 1 315 ? -12.102 -27.438 3.182 1 96.88 315 TRP B N 1
ATOM 5420 C CA . TRP B 1 315 ? -11.211 -28.109 4.125 1 96.88 315 TRP B CA 1
ATOM 5421 C C . TRP B 1 315 ? -9.758 -27.734 3.879 1 96.88 315 TRP B C 1
ATOM 5423 O O . TRP B 1 315 ? -9.344 -27.547 2.73 1 96.88 315 TRP B O 1
ATOM 5433 N N . THR B 1 316 ? -9.023 -27.609 4.93 1 98.06 316 THR B N 1
ATOM 5434 C CA . THR B 1 316 ? -7.578 -27.391 4.891 1 98.06 316 THR B CA 1
ATOM 5435 C C . THR B 1 316 ? -6.84 -28.562 5.555 1 98.06 316 THR B C 1
ATOM 5437 O O . THR B 1 316 ? -7.461 -29.438 6.156 1 98.06 316 THR B O 1
ATOM 5440 N N . LEU B 1 317 ? -5.586 -28.609 5.355 1 98.06 317 LEU B N 1
ATOM 5441 C CA . LEU B 1 317 ? -4.797 -29.688 5.945 1 98.06 317 LEU B CA 1
ATOM 5442 C C . LEU B 1 317 ? -4.836 -29.609 7.469 1 98.06 317 LEU B C 1
ATOM 5444 O O . LEU B 1 317 ? -4.766 -30.641 8.141 1 98.06 317 LEU B O 1
ATOM 5448 N N . ASP B 1 318 ? -4.816 -28.406 8.016 1 96.62 318 ASP B N 1
ATOM 5449 C CA . ASP B 1 318 ? -5.035 -28.203 9.445 1 96.62 318 ASP B CA 1
ATOM 5450 C C . ASP B 1 318 ? -6.527 -28.141 9.766 1 96.62 318 ASP B C 1
ATOM 5452 O O . ASP B 1 318 ? -7.195 -27.156 9.43 1 96.62 318 ASP B O 1
ATOM 5456 N N . PRO B 1 319 ? -7.035 -29.125 10.43 1 95.56 319 PRO B N 1
ATOM 5457 C CA . PRO B 1 319 ? -8.477 -29.156 10.688 1 95.56 319 PRO B CA 1
ATOM 5458 C C . PRO B 1 319 ? -8.961 -27.969 11.516 1 95.56 319 PRO B C 1
ATOM 5460 O O . PRO B 1 319 ? -10.148 -27.656 11.523 1 95.56 319 PRO B O 1
ATOM 5463 N N . GLU B 1 320 ? -8.062 -27.25 12.164 1 95.69 320 GLU B N 1
ATOM 5464 C CA . GLU B 1 320 ? -8.445 -26.125 13.008 1 95.69 320 GLU B CA 1
ATOM 5465 C C . GLU B 1 320 ? -8.445 -24.812 12.211 1 95.69 320 GLU B C 1
ATOM 5467 O O . GLU B 1 320 ? -8.906 -23.781 12.703 1 95.69 320 GLU B O 1
ATOM 5472 N N . GLU B 1 321 ? -7.906 -24.906 11.062 1 96.56 321 GLU B N 1
ATOM 5473 C CA . GLU B 1 321 ? -7.867 -23.719 10.211 1 96.56 321 GLU B CA 1
ATOM 5474 C C . GLU B 1 321 ? -9.164 -23.562 9.422 1 96.56 321 GLU B C 1
ATOM 5476 O O . GLU B 1 321 ? -9.484 -24.406 8.578 1 96.56 321 GLU B O 1
ATOM 5481 N N . ASP B 1 322 ? -9.898 -22.5 9.703 1 97.56 322 ASP B N 1
ATOM 5482 C CA . ASP B 1 322 ? -11.164 -22.203 9.047 1 97.56 322 ASP B CA 1
ATOM 5483 C C . ASP B 1 322 ? -11.383 -20.688 8.945 1 97.56 322 ASP B C 1
ATOM 5485 O O . ASP B 1 322 ? -10.492 -19.906 9.281 1 97.56 322 ASP B O 1
ATOM 5489 N N . LEU B 1 323 ? -12.523 -20.344 8.375 1 98.5 323 LEU B N 1
ATOM 5490 C CA . LEU B 1 323 ? -12.859 -18.938 8.281 1 98.5 323 LEU B CA 1
ATOM 5491 C C . LEU B 1 323 ? -12.867 -18.281 9.664 1 98.5 323 LEU B C 1
ATOM 5493 O O . LEU B 1 323 ? -13.32 -18.891 10.633 1 98.5 323 LEU B O 1
ATOM 5497 N N . SER B 1 324 ? -12.336 -17.047 9.758 1 98 324 SER B N 1
ATOM 5498 C CA . SER B 1 324 ? -12.438 -16.266 10.984 1 98 324 SER B CA 1
ATOM 5499 C C . SER B 1 324 ? -13.859 -15.797 11.234 1 98 324 SER B C 1
ATOM 5501 O O . SER B 1 324 ? -14.672 -15.758 10.305 1 98 324 SER B O 1
ATOM 5503 N N . PRO B 1 325 ? -14.156 -15.477 12.547 1 96.94 325 PRO B N 1
ATOM 5504 C CA . PRO B 1 325 ? -15.461 -14.852 12.797 1 96.94 325 PRO B CA 1
ATOM 5505 C C . PRO B 1 325 ? -15.688 -13.609 11.945 1 96.94 325 PRO B C 1
ATOM 5507 O O . PRO B 1 325 ? -14.82 -12.742 11.859 1 96.94 325 PRO B O 1
ATOM 5510 N N . GLY B 1 326 ? -16.781 -13.578 11.219 1 97.25 326 GLY B N 1
ATOM 5511 C CA . GLY B 1 326 ? -17.172 -12.43 10.414 1 97.25 326 GLY B CA 1
ATOM 5512 C C . GLY B 1 326 ? -16.688 -12.508 8.984 1 97.25 326 GLY B C 1
ATOM 5513 O O . GLY B 1 326 ? -17.156 -11.773 8.117 1 97.25 326 GLY B O 1
ATOM 5514 N N . GLN B 1 327 ? -15.75 -13.391 8.695 1 98.5 327 GLN B N 1
ATOM 5515 C CA . GLN B 1 327 ? -15.164 -13.453 7.363 1 98.5 327 GLN B CA 1
ATOM 5516 C C . GLN B 1 327 ? -16.203 -13.867 6.324 1 98.5 327 GLN B C 1
ATOM 5518 O O . GLN B 1 327 ? -16.234 -13.328 5.219 1 98.5 327 GLN B O 1
ATOM 5523 N N . LEU B 1 328 ? -17.016 -14.875 6.66 1 98.62 328 LEU B N 1
ATOM 5524 C CA . LEU B 1 328 ? -18.062 -15.32 5.73 1 98.62 328 LEU B CA 1
ATOM 5525 C C . LEU B 1 328 ? -18.984 -14.172 5.359 1 98.62 328 LEU B C 1
ATOM 5527 O O . LEU B 1 328 ? -19.391 -14.047 4.203 1 98.62 328 LEU B O 1
ATOM 5531 N N . ASP B 1 329 ? -19.359 -13.32 6.324 1 98.06 329 ASP B N 1
ATOM 5532 C CA . ASP B 1 329 ? -20.203 -12.148 6.066 1 98.06 329 ASP B CA 1
ATOM 5533 C C . ASP B 1 329 ? -19.531 -11.188 5.094 1 98.06 329 ASP B C 1
ATOM 5535 O O . ASP B 1 329 ? -20.172 -10.617 4.223 1 98.06 329 ASP B O 1
ATOM 5539 N N . GLU B 1 330 ? -18.266 -11.016 5.234 1 98.25 330 GLU B N 1
ATOM 5540 C CA . GLU B 1 330 ? -17.516 -10.141 4.34 1 98.25 330 GLU B CA 1
ATOM 5541 C C . GLU B 1 330 ? -17.453 -10.719 2.93 1 98.25 330 GLU B C 1
ATOM 5543 O O . GLU B 1 330 ? -17.562 -9.984 1.945 1 98.25 330 GLU B O 1
ATOM 5548 N N . ILE B 1 331 ? -17.25 -12.031 2.848 1 98.75 331 ILE B N 1
ATOM 5549 C CA . ILE B 1 331 ? -17.25 -12.68 1.543 1 98.75 331 ILE B CA 1
ATOM 5550 C C . ILE B 1 331 ? -18.609 -12.523 0.879 1 98.75 331 ILE B C 1
ATOM 5552 O O . ILE B 1 331 ? -18.703 -12.18 -0.304 1 98.75 331 ILE B O 1
ATOM 5556 N N . ASN B 1 332 ? -19.688 -12.703 1.636 1 98.12 332 ASN B N 1
ATOM 5557 C CA . ASN B 1 332 ? -21.031 -12.469 1.108 1 98.12 332 ASN B CA 1
ATOM 5558 C C . ASN B 1 332 ? -21.203 -11.031 0.635 1 98.12 332 ASN B C 1
ATOM 5560 O O . ASN B 1 332 ? -21.797 -10.781 -0.413 1 98.12 332 ASN B O 1
ATOM 5564 N N . ARG B 1 333 ? -20.688 -10.117 1.411 1 96.06 333 ARG B N 1
ATOM 5565 C CA . ARG B 1 333 ? -20.797 -8.703 1.074 1 96.06 333 ARG B CA 1
ATOM 5566 C C . ARG B 1 333 ? -20.141 -8.406 -0.268 1 96.06 333 ARG B C 1
ATOM 5568 O O . ARG B 1 333 ? -20.734 -7.746 -1.124 1 96.06 333 ARG B O 1
ATOM 5575 N N . VAL B 1 334 ? -18.953 -8.898 -0.503 1 96.69 334 VAL B N 1
ATOM 5576 C CA . VAL B 1 334 ? -18.25 -8.547 -1.73 1 96.69 334 VAL B CA 1
ATOM 5577 C C . VAL B 1 334 ? -18.859 -9.312 -2.908 1 96.69 334 VAL B C 1
ATOM 5579 O O . VAL B 1 334 ? -18.828 -8.836 -4.047 1 96.69 334 VAL B O 1
ATOM 5582 N N . TYR B 1 335 ? -19.484 -10.477 -2.697 1 96.5 335 TYR B N 1
ATOM 5583 C CA . TYR B 1 335 ? -20.234 -11.164 -3.742 1 96.5 335 TYR B CA 1
ATOM 5584 C C . TYR B 1 335 ? -21.391 -10.305 -4.234 1 96.5 335 TYR B C 1
ATOM 5586 O O . TYR B 1 335 ? -21.688 -10.266 -5.434 1 96.5 335 TYR B O 1
ATOM 5594 N N . SER B 1 336 ? -22 -9.641 -3.291 1 94.12 336 SER B N 1
ATOM 5595 C CA . SER B 1 336 ? -23.141 -8.789 -3.617 1 94.12 336 SER B CA 1
ATOM 5596 C C . SER B 1 336 ? -22.688 -7.461 -4.207 1 94.12 336 SER B C 1
ATOM 5598 O O . SER B 1 336 ? -23.297 -6.953 -5.148 1 94.12 336 SER B O 1
ATOM 5600 N N . SER B 1 337 ? -21.625 -6.922 -3.701 1 93.88 337 SER B N 1
ATOM 5601 C CA . SER B 1 337 ? -21.172 -5.582 -4.059 1 93.88 337 SER B CA 1
ATOM 5602 C C . SER B 1 337 ? -20.516 -5.562 -5.434 1 93.88 337 SER B C 1
ATOM 5604 O O . SER B 1 337 ? -20.578 -4.555 -6.141 1 93.88 337 SER B O 1
ATOM 5606 N N . TYR B 1 338 ? -19.875 -6.742 -5.781 1 95.19 338 TYR B N 1
ATOM 5607 C CA . TYR B 1 338 ? -19.047 -6.727 -6.988 1 95.19 338 TYR B CA 1
ATOM 5608 C C . TYR B 1 338 ? -19.375 -7.914 -7.883 1 95.19 338 TYR B C 1
ATOM 5610 O O . TYR B 1 338 ? -18.5 -8.711 -8.211 1 95.19 338 TYR B O 1
ATOM 5618 N N . PRO B 1 339 ? -20.562 -8.039 -8.367 1 94.56 339 PRO B N 1
ATOM 5619 C CA . PRO B 1 339 ? -20.875 -9.148 -9.273 1 94.56 339 PRO B CA 1
ATOM 5620 C C . PRO B 1 339 ? -20 -9.141 -10.523 1 94.56 339 PRO B C 1
ATOM 5622 O O . PRO B 1 339 ? -19.719 -10.203 -11.086 1 94.56 339 PRO B O 1
ATOM 5625 N N . HIS B 1 340 ? -19.484 -7.957 -10.898 1 95.56 340 HIS B N 1
ATOM 5626 C CA . HIS B 1 340 ? -18.703 -7.812 -12.117 1 95.56 340 HIS B CA 1
ATOM 5627 C C . HIS B 1 340 ? -17.312 -8.414 -11.953 1 95.56 340 HIS B C 1
ATOM 5629 O O . HIS B 1 340 ? -16.594 -8.602 -12.938 1 95.56 340 HIS B O 1
ATOM 5635 N N . LEU B 1 341 ? -16.922 -8.758 -10.75 1 97.56 341 LEU B N 1
ATOM 5636 C CA . LEU B 1 341 ? -15.602 -9.352 -10.539 1 97.56 341 LEU B CA 1
ATOM 5637 C C . LEU B 1 341 ? -15.672 -10.875 -10.586 1 97.56 341 LEU B C 1
ATOM 5639 O O . LEU B 1 341 ? -14.648 -11.547 -10.672 1 97.56 341 LEU B O 1
ATOM 5643 N N . ARG B 1 342 ? -16.844 -11.445 -10.562 1 97.25 342 ARG B N 1
ATOM 5644 C CA . ARG B 1 342 ? -17.031 -12.883 -10.43 1 97.25 342 ARG B CA 1
ATOM 5645 C C . ARG B 1 342 ? -17.031 -13.57 -11.789 1 97.25 342 ARG B C 1
ATOM 5647 O O . ARG B 1 342 ? -17.125 -12.898 -12.828 1 97.25 342 ARG B O 1
ATOM 5654 N N . ASP B 1 343 ? -16.859 -14.859 -11.75 1 97.38 343 ASP B N 1
ATOM 5655 C CA . ASP B 1 343 ? -16.938 -15.641 -12.977 1 97.38 343 ASP B CA 1
ATOM 5656 C C . ASP B 1 343 ? -17.766 -16.906 -12.773 1 97.38 343 ASP B C 1
ATOM 5658 O O . ASP B 1 343 ? -17.516 -17.922 -13.422 1 97.38 343 ASP B O 1
ATOM 5662 N N . ASP B 1 344 ? -18.719 -16.859 -11.891 1 95.69 344 ASP B N 1
ATOM 5663 C CA . ASP B 1 344 ? -19.5 -18.016 -11.477 1 95.69 344 ASP B CA 1
ATOM 5664 C C . ASP B 1 344 ? -20.25 -18.625 -12.664 1 95.69 344 ASP B C 1
ATOM 5666 O O . ASP B 1 344 ? -20.422 -19.828 -12.734 1 95.69 344 ASP B O 1
ATOM 5670 N N . ASP B 1 345 ? -20.766 -17.766 -13.555 1 95.31 345 ASP B N 1
ATOM 5671 C CA . ASP B 1 345 ? -21.469 -18.281 -14.719 1 95.31 345 ASP B CA 1
ATOM 5672 C C . ASP B 1 345 ? -20.547 -19.156 -15.57 1 95.31 345 ASP B C 1
ATOM 5674 O O . ASP B 1 345 ? -20.984 -20.172 -16.109 1 95.31 345 ASP B O 1
ATOM 5678 N N . PHE B 1 346 ? -19.328 -18.75 -15.695 1 97.5 346 PHE B N 1
ATOM 5679 C CA . PHE B 1 346 ? -18.328 -19.484 -16.453 1 97.5 346 PHE B CA 1
ATOM 5680 C C . PHE B 1 346 ? -18.031 -20.828 -15.797 1 97.5 346 PHE B C 1
ATOM 5682 O O . PHE B 1 346 ? -18.016 -21.859 -16.469 1 97.5 346 PHE B O 1
ATOM 5689 N N . THR B 1 347 ? -17.766 -20.859 -14.469 1 98.06 347 THR B N 1
ATOM 5690 C CA . THR B 1 347 ? -17.453 -22.094 -13.766 1 98.06 347 THR B CA 1
ATOM 5691 C C . THR B 1 347 ? -18.656 -23.031 -13.766 1 98.06 347 THR B C 1
ATOM 5693 O O . THR B 1 347 ? -18.5 -24.25 -13.898 1 98.06 347 THR B O 1
ATOM 5696 N N . ALA B 1 348 ? -19.859 -22.484 -13.641 1 97.56 348 ALA B N 1
ATOM 5697 C CA . ALA B 1 348 ? -21.062 -23.312 -13.641 1 97.56 348 ALA B CA 1
ATOM 5698 C C . ALA B 1 348 ? -21.219 -24.047 -14.969 1 97.56 348 ALA B C 1
ATOM 5700 O O . ALA B 1 348 ? -21.688 -25.188 -15.008 1 97.56 348 ALA B O 1
ATOM 5701 N N . LYS B 1 349 ? -20.828 -23.422 -15.969 1 97.81 349 LYS B N 1
ATOM 5702 C CA . LYS B 1 349 ? -20.984 -23.953 -17.328 1 97.81 349 LYS B CA 1
ATOM 5703 C C . LYS B 1 349 ? -20.047 -25.141 -17.547 1 97.81 349 LYS B C 1
ATOM 5705 O O . LYS B 1 349 ? -20.391 -26.094 -18.234 1 97.81 349 LYS B O 1
ATOM 5710 N N . TYR B 1 350 ? -18.812 -25.156 -16.938 1 98.19 350 TYR B N 1
ATOM 5711 C CA . TYR B 1 350 ? -17.797 -26.078 -17.438 1 98.19 350 TYR B CA 1
ATOM 5712 C C . TYR B 1 350 ? -17.266 -26.953 -16.312 1 98.19 350 TYR B C 1
ATOM 5714 O O . TYR B 1 350 ? -16.531 -27.906 -16.547 1 98.19 350 TYR B O 1
ATOM 5722 N N . VAL B 1 351 ? -17.594 -26.734 -15.016 1 98.5 351 VAL B N 1
ATOM 5723 C CA . VAL B 1 351 ? -16.922 -27.344 -13.875 1 98.5 351 VAL B CA 1
ATOM 5724 C C . VAL B 1 351 ? -17.047 -28.875 -13.953 1 98.5 351 VAL B C 1
ATOM 5726 O O . VAL B 1 351 ? -16.109 -29.594 -13.633 1 98.5 351 VAL B O 1
ATOM 5729 N N . ASP B 1 352 ? -18.203 -29.406 -14.367 1 98.44 352 ASP B N 1
ATOM 5730 C CA . ASP B 1 352 ? -18.391 -30.844 -14.461 1 98.44 352 ASP B CA 1
ATOM 5731 C C . ASP B 1 352 ? -17.453 -31.453 -15.5 1 98.44 352 ASP B C 1
ATOM 5733 O O . ASP B 1 352 ? -16.906 -32.531 -15.297 1 98.44 352 ASP B O 1
ATOM 5737 N N . ASP B 1 353 ? -17.266 -30.766 -16.625 1 98.5 353 ASP B N 1
ATOM 5738 C CA . ASP B 1 353 ? -16.344 -31.219 -17.656 1 98.5 353 ASP B CA 1
ATOM 5739 C C . ASP B 1 353 ? -14.898 -31.234 -17.141 1 98.5 353 ASP B C 1
ATOM 5741 O O . ASP B 1 353 ? -14.141 -32.156 -17.438 1 98.5 353 ASP B O 1
ATOM 5745 N N . TRP B 1 354 ? -14.516 -30.188 -16.422 1 98.56 354 TRP B N 1
ATOM 5746 C CA . TRP B 1 354 ? -13.164 -30.094 -15.883 1 98.56 354 TRP B CA 1
ATOM 5747 C C . TRP B 1 354 ? -12.898 -31.219 -14.891 1 98.56 354 TRP B C 1
ATOM 5749 O O . TRP B 1 354 ? -11.812 -31.812 -14.875 1 98.56 354 TRP B O 1
ATOM 5759 N N . ILE B 1 355 ? -13.891 -31.516 -14.062 1 98.5 355 ILE B N 1
ATOM 5760 C CA . ILE B 1 355 ? -13.766 -32.594 -13.062 1 98.5 355 ILE B CA 1
ATOM 5761 C C . ILE B 1 355 ? -13.586 -33.938 -13.766 1 98.5 355 ILE B C 1
ATOM 5763 O O . ILE B 1 355 ? -12.883 -34.812 -13.266 1 98.5 355 ILE B O 1
ATOM 5767 N N . ARG B 1 356 ? -14.117 -34.062 -14.977 1 98.19 356 ARG B N 1
ATOM 5768 C CA . ARG B 1 356 ? -13.945 -35.25 -15.766 1 98.19 356 ARG B CA 1
ATOM 5769 C C . ARG B 1 356 ? -12.617 -35.25 -16.516 1 98.19 356 ARG B C 1
ATOM 5771 O O . ARG B 1 356 ? -12.297 -36.188 -17.266 1 98.19 356 ARG B O 1
ATOM 5778 N N . GLY B 1 357 ? -11.867 -34.156 -16.406 1 96.75 357 GLY B N 1
ATOM 5779 C CA . GLY B 1 357 ? -10.539 -34.094 -16.984 1 96.75 357 GLY B CA 1
ATOM 5780 C C . GLY B 1 357 ? -10.531 -33.469 -18.375 1 96.75 357 GLY B C 1
ATOM 5781 O O . GLY B 1 357 ? -9.547 -33.594 -19.109 1 96.75 357 GLY B O 1
ATOM 5782 N N . GLU B 1 358 ? -11.617 -32.812 -18.781 1 96.88 358 GLU B N 1
ATOM 5783 C CA . GLU B 1 358 ? -11.719 -32.219 -20.109 1 96.88 358 GLU B CA 1
ATOM 5784 C C . GLU B 1 358 ? -11.266 -30.766 -20.141 1 96.88 358 GLU B C 1
ATOM 5786 O O . GLU B 1 358 ? -11.758 -29.953 -19.359 1 96.88 358 GLU B O 1
ATOM 5791 N N . CYS B 1 359 ? -10.359 -30.5 -21.031 1 96.12 359 CYS B N 1
ATOM 5792 C CA . CYS B 1 359 ? -9.836 -29.141 -21.172 1 96.12 359 CYS B CA 1
ATOM 5793 C C . CYS B 1 359 ? -10.719 -28.328 -22.109 1 96.12 359 CYS B C 1
ATOM 5795 O O . CYS B 1 359 ? -10.344 -28.062 -23.25 1 96.12 359 CYS B O 1
ATOM 5797 N N . VAL B 1 360 ? -11.875 -27.875 -21.641 1 95.88 360 VAL B N 1
ATOM 5798 C CA . VAL B 1 360 ? -12.836 -27.141 -22.453 1 95.88 360 VAL B CA 1
ATOM 5799 C C . VAL B 1 360 ? -13.047 -25.75 -21.875 1 95.88 360 VAL B C 1
ATOM 5801 O O . VAL B 1 360 ? -12.641 -25.469 -20.734 1 95.88 360 VAL B O 1
ATOM 5804 N N . GLY B 1 361 ? -13.672 -24.859 -22.672 1 93.75 361 GLY B N 1
ATOM 5805 C CA . GLY B 1 361 ? -13.945 -23.5 -22.25 1 93.75 361 GLY B CA 1
ATOM 5806 C C . GLY B 1 361 ? -12.867 -22.516 -22.656 1 93.75 361 GLY B C 1
ATOM 5807 O O . GLY B 1 361 ? -12.914 -21.344 -22.297 1 93.75 361 GLY B O 1
ATOM 5808 N N . TRP B 1 362 ? -11.922 -23.031 -23.406 1 89 362 TRP B N 1
ATOM 5809 C CA . TRP B 1 362 ? -10.859 -22.172 -23.922 1 89 362 TRP B CA 1
ATOM 5810 C C . TRP B 1 362 ? -11.398 -21.203 -24.969 1 89 362 TRP B C 1
ATOM 5812 O O . TRP B 1 362 ? -12.344 -21.531 -25.688 1 89 362 TRP B O 1
ATOM 5822 N N . GLY B 1 363 ? -10.953 -19.906 -25 1 85.44 363 GLY B N 1
ATOM 5823 C CA . GLY B 1 363 ? -11.352 -18.938 -26.016 1 85.44 363 GLY B CA 1
ATOM 5824 C C . GLY B 1 363 ? -12.555 -18.109 -25.594 1 85.44 363 GLY B C 1
ATOM 5825 O O . GLY B 1 363 ? -13.023 -17.266 -26.359 1 85.44 363 GLY B O 1
ATOM 5826 N N . GLU B 1 364 ? -13.094 -18.375 -24.422 1 88.25 364 GLU B N 1
ATOM 5827 C CA . GLU B 1 364 ? -14.266 -17.625 -23.969 1 88.25 364 GLU B CA 1
ATOM 5828 C C . GLU B 1 364 ? -13.859 -16.359 -23.219 1 88.25 364 GLU B C 1
ATOM 5830 O O . GLU B 1 364 ? -14.719 -15.609 -22.75 1 88.25 364 GLU B O 1
ATOM 5835 N N . LEU B 1 365 ? -12.609 -16.094 -23.125 1 87.88 365 LEU B N 1
ATOM 5836 C CA . LEU B 1 365 ? -12.156 -14.867 -22.484 1 87.88 365 LEU B CA 1
ATOM 5837 C C . LEU B 1 365 ? -12.516 -13.648 -23.328 1 87.88 365 LEU B C 1
ATOM 5839 O O . LEU B 1 365 ? -12.312 -13.648 -24.547 1 87.88 365 LEU B O 1
ATOM 5843 N N . ARG B 1 366 ? -13.07 -12.672 -22.734 1 87.31 366 ARG B N 1
ATOM 5844 C CA . ARG B 1 366 ? -13.43 -11.422 -23.406 1 87.31 366 ARG B CA 1
ATOM 5845 C C . ARG B 1 366 ? -12.289 -10.414 -23.328 1 87.31 366 ARG B C 1
ATOM 5847 O O . ARG B 1 366 ? -11.562 -10.359 -22.344 1 87.31 366 ARG B O 1
ATOM 5854 N N . GLU B 1 367 ? -12.109 -9.75 -24.359 1 91.25 367 GLU B N 1
ATOM 5855 C CA . GLU B 1 367 ? -11.25 -8.578 -24.328 1 91.25 367 GLU B CA 1
ATOM 5856 C C . GLU B 1 367 ? -11.984 -7.371 -23.766 1 91.25 367 GLU B C 1
ATOM 5858 O O . GLU B 1 367 ? -12.828 -6.781 -24.438 1 91.25 367 GLU B O 1
ATOM 5863 N N . LEU B 1 368 ? -11.633 -7.031 -22.547 1 93.44 368 LEU B N 1
ATOM 5864 C CA . LEU B 1 368 ? -12.305 -5.918 -21.891 1 93.44 368 LEU B CA 1
ATOM 5865 C C . LEU B 1 368 ? -11.883 -4.586 -22.5 1 93.44 368 LEU B C 1
ATOM 5867 O O . LEU B 1 368 ? -10.711 -4.402 -22.844 1 93.44 368 LEU B O 1
ATOM 5871 N N . SER B 1 369 ? -12.852 -3.689 -22.625 1 92.81 369 SER B N 1
ATOM 5872 C CA . SER B 1 369 ? -12.609 -2.303 -23.016 1 92.81 369 SER B CA 1
ATOM 5873 C C . SER B 1 369 ? -12.844 -1.354 -21.844 1 92.81 369 SER B C 1
ATOM 5875 O O . SER B 1 369 ? -13.312 -1.772 -20.781 1 92.81 369 SER B O 1
ATOM 5877 N N . LEU B 1 370 ? -12.43 -0.14 -22.078 1 92.12 370 LEU B N 1
ATOM 5878 C CA . LEU B 1 370 ? -12.719 0.873 -21.078 1 92.12 370 LEU B CA 1
ATOM 5879 C C . LEU B 1 370 ? -14.219 1.004 -20.844 1 92.12 370 LEU B C 1
ATOM 5881 O O . LEU B 1 370 ? -14.664 1.246 -19.719 1 92.12 370 LEU B O 1
ATOM 5885 N N . SER B 1 371 ? -14.977 0.845 -21.906 1 93 371 SER B N 1
ATOM 5886 C CA . SER B 1 371 ? -16.438 0.895 -21.781 1 93 371 SER B CA 1
ATOM 5887 C C . SER B 1 371 ? -16.953 -0.208 -20.859 1 93 371 SER B C 1
ATOM 5889 O O . SER B 1 371 ? -17.891 0.003 -20.094 1 93 371 SER B O 1
ATOM 5891 N N . ASP B 1 372 ? -16.344 -1.365 -20.938 1 93.81 372 ASP B N 1
ATOM 5892 C CA . ASP B 1 372 ? -16.719 -2.455 -20.047 1 93.81 372 ASP B CA 1
ATOM 5893 C C . ASP B 1 372 ? -16.438 -2.084 -18.578 1 93.81 372 ASP B C 1
ATOM 5895 O O . ASP B 1 372 ? -17.266 -2.328 -17.703 1 93.81 372 ASP B O 1
ATOM 5899 N N . VAL B 1 373 ? -15.266 -1.499 -18.359 1 93.81 373 VAL B N 1
ATOM 5900 C CA . VAL B 1 373 ? -14.883 -1.108 -17 1 93.81 373 VAL B CA 1
ATOM 5901 C C . VAL B 1 373 ? -15.859 -0.061 -16.469 1 93.81 373 VAL B C 1
ATOM 5903 O O . VAL B 1 373 ? -16.312 -0.149 -15.328 1 93.81 373 VAL B O 1
ATOM 5906 N N . LYS B 1 374 ? -16.203 0.89 -17.312 1 92.69 374 LYS B N 1
ATOM 5907 C CA . LYS B 1 374 ? -17.156 1.911 -16.906 1 92.69 374 LYS B CA 1
ATOM 5908 C C . LYS B 1 374 ? -18.516 1.286 -16.562 1 92.69 374 LYS B C 1
ATOM 5910 O O . LYS B 1 374 ? -19.156 1.688 -15.586 1 92.69 374 LYS B O 1
ATOM 5915 N N . LEU B 1 375 ? -18.891 0.313 -17.312 1 90.69 375 LEU B N 1
ATOM 5916 C CA . LEU B 1 375 ? -20.141 -0.39 -17.047 1 90.69 375 LEU B CA 1
ATOM 5917 C C . LEU B 1 375 ? -20.062 -1.156 -15.727 1 90.69 375 LEU B C 1
ATOM 5919 O O . LEU B 1 375 ? -21.016 -1.175 -14.953 1 90.69 375 LEU B O 1
ATOM 5923 N N . MET B 1 376 ? -18.953 -1.782 -15.477 1 90.38 376 MET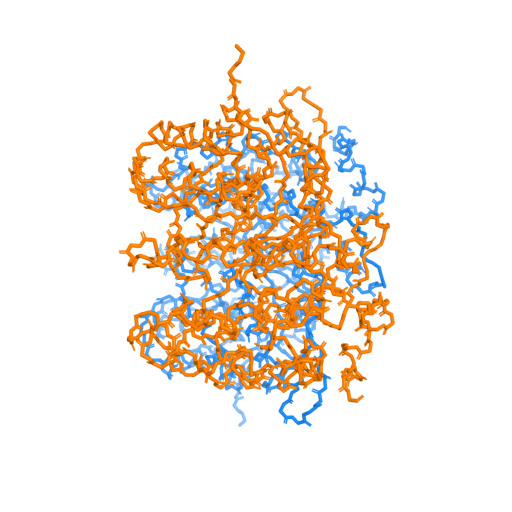 B N 1
ATOM 5924 C CA . MET B 1 376 ? -18.734 -2.48 -14.211 1 90.38 376 MET B CA 1
ATOM 5925 C C . MET B 1 376 ? -18.938 -1.543 -13.031 1 90.38 376 MET B C 1
ATOM 5927 O O . MET B 1 376 ? -19.641 -1.883 -12.078 1 90.38 376 MET B O 1
ATOM 5931 N N . LEU B 1 377 ? -18.391 -0.366 -13.188 1 91.25 377 LEU B N 1
ATOM 5932 C CA . LEU B 1 377 ? -18.344 0.572 -12.07 1 91.25 377 LEU B CA 1
ATOM 5933 C C . LEU B 1 377 ? -19.672 1.301 -11.914 1 91.25 377 LEU B C 1
ATOM 5935 O O . LEU B 1 377 ? -19.922 1.938 -10.883 1 91.25 377 LEU B O 1
ATOM 5939 N N . SER B 1 378 ? -20.5 1.171 -12.906 1 86.88 378 SER B N 1
ATOM 5940 C CA . SER B 1 378 ? -21.828 1.803 -12.836 1 86.88 378 SER B CA 1
ATOM 5941 C C . SER B 1 378 ? -22.891 0.812 -12.383 1 86.88 378 SER B C 1
ATOM 5943 O O . SER B 1 378 ? -24.062 1.174 -12.242 1 86.88 378 SER B O 1
ATOM 5945 N N . GLY B 1 379 ? -22.438 -0.412 -12.023 1 76.88 379 GLY B N 1
ATOM 5946 C CA . GLY B 1 379 ? -23.391 -1.427 -11.57 1 76.88 379 GLY B CA 1
ATOM 5947 C C . GLY B 1 379 ? -24.125 -2.104 -12.711 1 76.88 379 GLY B C 1
ATOM 5948 O O . GLY B 1 379 ? -25.031 -2.91 -12.484 1 76.88 379 GLY B O 1
ATOM 5949 N N . GLY B 1 380 ? -23.703 -1.817 -13.891 1 69.5 380 GLY B N 1
ATOM 5950 C CA . GLY B 1 380 ? -24.422 -2.334 -15.047 1 69.5 380 GLY B CA 1
ATOM 5951 C C . GLY B 1 380 ? -23.797 -3.59 -15.625 1 69.5 380 GLY B C 1
ATOM 5952 O O . GLY B 1 380 ? -24.234 -4.094 -16.656 1 69.5 380 GLY B O 1
ATOM 5953 N N . TYR B 1 381 ? -22.625 -3.932 -15.039 1 64.56 381 TYR B N 1
ATOM 5954 C CA . TYR B 1 381 ? -21.875 -5.062 -15.594 1 64.56 381 TYR B CA 1
ATOM 5955 C C . TYR B 1 381 ? -22.203 -6.344 -14.836 1 64.56 381 TYR B C 1
ATOM 5957 O O . TYR B 1 381 ? -22.125 -6.383 -13.602 1 64.56 381 TYR B O 1
ATOM 5965 N N . GLY B 1 382 ? -22.719 -7.453 -15.406 1 55.5 382 GLY B N 1
ATOM 5966 C CA . GLY B 1 382 ? -22.922 -8.742 -14.766 1 55.5 382 GLY B CA 1
ATOM 5967 C C . GLY B 1 382 ? -24.391 -9.109 -14.625 1 55.5 382 GLY B C 1
ATOM 5968 O O . GLY B 1 382 ? -24.719 -10.18 -14.117 1 55.5 382 GLY B O 1
ATOM 5969 N N . HIS B 1 383 ? -25.344 -7.988 -14.672 1 43.75 383 HIS B N 1
ATOM 5970 C CA . HIS B 1 383 ? -26.719 -8.484 -14.758 1 43.75 383 HIS B CA 1
ATOM 5971 C C . HIS B 1 383 ? -27.031 -8.969 -16.172 1 43.75 383 HIS B C 1
ATOM 5973 O O . HIS B 1 383 ? -26.516 -8.43 -17.156 1 43.75 383 HIS B O 1
#

Nearest PDB structures (foldseek):
  4ur7-assembly1_C  TM=8.310E-01  e=5.348E-12  Agrobacterium tumefaciens
  3s8h-assembly1_B  TM=8.631E-01  e=1.705E-11  Pseudomonas aeruginosa
  6mqh-assembly1_A  TM=8.722E-01  e=4.175E-11  Burkholderia mallei ATCC 23344
  7c0d-assembly1_A  TM=7.937E-01  e=1.179E-11  Azospirillum brasilense
  3fkk-assembly1_A  TM=7.869E-01  e=2.375E-10  Azospirillum brasilense

InterPro domains:
  IPR002220 DapA-like [PF00701] (28-215)
  IPR002220 DapA-like [PTHR12128] (21-331)
  IPR002220 DapA-like [SM01130] (16-336)
  IPR013785 Aldolase-type TIM barrel [G3DSA:3.20.20.70] (18-338)

Radius of gyration: 26.52 Å; Cα contacts (8 Å, |Δi|>4): 1595; chains: 2; bounding box: 61×76×58 Å

Secondary structure (DSSP, 8-state):
--------HHHHHHHHH--EEEEPPPPB-TTSSB-HHHHHHHHHHHHHTT-SEEEESSGGG-GGGGTTT-HHHHHHHHHHHHHHHHHHH---EEEEEE-SSHHHHHHHHHHHHHTT-SEEEE--GGGTTS-HHHHHHHHHHHHTTS-EEEEEE-GGGT-----HHHHHHHHHH-TTEEEEEEE-S-HHHHHHHHHHHHHTT-TTTSEEEE--TTSHHHHHHPEEEEE-TTS-EEEEEEEEEEESGGGSSHHHHHHHHHHHHHHHTSS-B-THHHHHHHHHHHHHHHHHTGGGTTTTHHHHHHHHHHHTTSSS----SSTT--PPTTHHHHHHHHHHH-GGG--HHHHHHHHHHHHTT----TT------HHHHHHHHTT-S--/--------HHHHHHHHH--EEEEPPPPB-TTS-B-HHHHHHHHHHHHHTT-SEEEESSGGG-GGGGTTT-HHHHHHHHHHHHHHHHHHH---EEEEEE-SSHHHHHHHHHHHHHTT-SEEEE--GGGTTS-HHHHHHHHHHHHTTS-EEEEEE-GGGT-----HHHHHHHHHH-TTEEEEEEE-S-HHHHHHHHHHHHHTT-TTTSEEEE--TTSHHHHHHPEEEEE-TTS-EEEEEEEEEEESGGGSSHHHHHHHHHHHHHHHTSS-B-THHHHHHHHHHHHHHHHHTGGGTTTTHHHHHHHHHHHTTSSS----SSTT--PPTTHHHHHHHHHHH-GGG--HHHHHHHHHHHHTT----TT------HHHHHHHHTT-S--

Organism: Caldivirga maquilingensis (strain ATCC 700844 / DSM 13496 / JCM 10307 / IC-167) (NCBI:txid397948)

Sequence (766 aa):
MSNFPKPPRDIYDMIRSGVAIVAHPLALTRDRRIDEARQRALTIYYLVSGAGGVAIGVHTTQFKVHENGMYEPLLKITSEVVDQCSGRVGKVVKVAGIVGGTQQAVKEARLAYGLGYHAGLVSLHSLAGEPQDKVIEHVKAVAREIPVFGFYLQPAVGGVRLGYGFWRRLIEEVENLVAIKVAPFNRYATIDVARAVVDAGRVGEVALYTGNDDNIIIDLLTKFRFTDRRGGLNEVKIVGGLLGHWSFWTKRSMEIFRLVKSIAESEHIPPELLTLSAQVTDANGAVFDAANEFRGVIPGINEVLTRSRLLAGRWTLDPEEDLSPGQLDEINRVYSSYPHLRDDDFTAKYVDDWIRGECVGWGELRELSLSDVKLMLSGGYGHMSNFPKPPRDIYDMIRSGVAIVAHPLALTRDRRIDEARQRALTIYYLVSGAGGVAIGVHTTQFKVHENGMYEPLLKITSEVVDQCSGRVGKVVKVAGIVGGTQQAVKEARLAYGLGYHAGLVSLHSLAGEPQDKVIEHVKAVAREIPVFGFYLQPAVGGVRLGYGFWRRLIEEVENLVAIKVAPFNRYATIDVARAVVDAGRVGEVALYTGNDDNIIIDLLTKFRFTDRRGGLNEVKIVGGLLGHWSFWTKRSMEIFRLVKSIAESEHIPPELLTLSAQVTDANGAVFDAANEFRGVIPGINEVLTRSRLLAGRWTLDPEEDLSPGQLDEINRVYSSYPHLRDDDFTAKYVDDWIRGECVGWGELRELSLSDVKLMLSGGYGH

pLDDT: mean 95.81, std 6.76, range [37.53, 98.94]